Protein AF-A0A4Q4YXN3-F1 (afdb_monomer_lite)

pLDDT: mean 75.42, std 20.91, range [29.62, 98.19]

Sequence (594 aa):
MGEIRRLSSTITNDPQDLSGIVRQAYDLKKSHSIFDFEKIHPAKPSIGRKIGQAVHCLGRLHVAFLTLIRAARRVSGFENLRIGWSELPSLAKTKTRARRKSAIPAWTVAQTFKCLGLEYTDKQARRLMCREGDTVRQSFTRTELVNRFDKLKPASNEVHAEIQLILDLARRGISFSTPFPYIGCSKLSCLLCAEFLASVGSFPTRGCHGKVYDLWTIPEQKGLEQASVDSICSAIKKLETRLEEILLQNPNPKPLEKESTIGGSSVATAIPLTNNQYLSNLIVNRLQNERQHATSAAARQRPSSPNGKDTVNEELDSTTPIEAGEAQGYKSRRDYNRSLGIPYNGPKDPPTCPFDEFWRAYTTFSLPAIFDKFGHGNEIDRELPHLRTFLSCPQQERPLVWRLCHYIALGDVNAAASLPAVEAAAEAFGISPHLNTRDRLQLYEFYGELLGAADPLLLQEAWETGTLLRFSKDRLGTRIDSRVCSLLAGLDISRRRVQDQVSRRKATEAPHQAPPAAAETKKEKLEEERGQEEEKETAKGKKEDVEGKKVEDKVGAEDKKQEKVTNFPMLAAVPRLLGASWSLLLSLTGSSRG

Secondary structure (DSSP, 8-state):
-HHHHHHHHHHHH-TT-HHHHHHHHHHHHHH--HHHHHTTSTT-HHHHHHHHHHHHHHHHHHHHHHHHHHHHHHSTTGGG--------------TT-TT---SSPPPPHHHHHHHTT---SHHHHHHHHS-TT-GGGTT--HHHHHHHHHHT--S--B--HHHHHHHHHHHTT--TTS-------SSPBPHHHHHHHHHHH----S-B--PPPTTB-----SS--HHHHHHHHHHHHHHHHHHHHHHHH-SSPPPPPPP--TTHHHHTT-------HHHHHHHHHHHHHHHHHHHHHHHTTSPPP------------------SS-HHHHHHHHHHHHHTT----SPPPPPPPPHHHHHHHHHTT-HHHHHHHTT-HHHHHHHSTTHHHHHHS-TTT--HHHHHHHHHHTS-TTGGGG-HHHHHHHHHTT--TTS-HHHHHHHHHHHHHHHHHS-HHHHHHHHHTT-HHHHHHHHHGGGS-HHHHHHHHHHHHHHHHHHHHHHHHHHHHS-------------SSSSSSSS-SS--------------------------------SHHHHHHHHHHHHHHHHHHHHHTT----

Structure (mmCIF, N/CA/C/O backbone):
data_AF-A0A4Q4YXN3-F1
#
_entry.id   AF-A0A4Q4YXN3-F1
#
loop_
_atom_site.group_PDB
_atom_site.id
_atom_site.type_symbol
_atom_site.label_atom_id
_atom_site.label_alt_id
_atom_site.label_comp_id
_atom_site.label_asym_id
_atom_site.label_entity_id
_atom_site.label_seq_id
_atom_site.pdbx_PDB_ins_code
_atom_site.Cartn_x
_atom_site.Cartn_y
_atom_site.Cartn_z
_atom_site.occupancy
_atom_site.B_iso_or_equiv
_atom_site.auth_seq_id
_atom_site.auth_comp_id
_atom_site.auth_asym_id
_atom_site.auth_atom_id
_atom_site.pdbx_PDB_model_num
ATOM 1 N N . MET A 1 1 ? 6.741 24.040 19.848 1.00 81.12 1 MET A N 1
ATOM 2 C CA . MET A 1 1 ? 7.896 24.901 19.471 1.00 81.12 1 MET A CA 1
ATOM 3 C C . MET A 1 1 ? 9.235 24.450 20.059 1.00 81.12 1 MET A C 1
ATOM 5 O O . MET A 1 1 ? 10.200 24.425 19.306 1.00 81.12 1 MET A O 1
ATOM 9 N N . GLY A 1 2 ? 9.336 24.094 21.349 1.00 90.38 2 GLY A N 1
ATOM 10 C CA . GLY A 1 2 ? 10.611 23.661 21.956 1.00 90.38 2 GLY A CA 1
ATOM 11 C C . GLY A 1 2 ? 11.254 22.444 21.274 1.00 90.38 2 GLY A C 1
ATOM 12 O O . GLY A 1 2 ? 12.426 22.489 20.917 1.00 90.38 2 GLY A O 1
ATOM 13 N N . GLU A 1 3 ? 10.469 21.404 20.986 1.00 90.44 3 GLU A N 1
ATOM 14 C CA . GLU A 1 3 ? 10.942 20.187 20.302 1.00 90.44 3 GLU A CA 1
ATOM 15 C C . GLU A 1 3 ? 11.473 20.456 18.883 1.00 90.44 3 GLU A C 1
ATOM 17 O O . GLU A 1 3 ? 12.468 19.873 18.465 1.00 90.44 3 GLU A O 1
ATOM 22 N N . ILE A 1 4 ? 10.858 21.394 18.156 1.00 90.25 4 ILE A N 1
ATOM 23 C CA . ILE A 1 4 ? 11.295 21.782 16.806 1.00 90.25 4 ILE A CA 1
ATOM 24 C C . ILE A 1 4 ? 12.634 22.518 16.864 1.00 90.25 4 ILE A C 1
ATOM 26 O O . ILE A 1 4 ? 13.519 22.244 16.057 1.00 90.25 4 ILE A O 1
ATOM 30 N N . ARG A 1 5 ? 12.817 23.415 17.845 1.00 90.75 5 ARG A N 1
ATOM 31 C CA . ARG A 1 5 ? 14.117 24.069 18.069 1.00 90.75 5 ARG A CA 1
ATOM 32 C C . ARG A 1 5 ? 15.188 23.056 18.446 1.00 90.75 5 ARG A C 1
ATOM 34 O O . ARG A 1 5 ? 16.317 23.199 17.997 1.00 90.75 5 ARG A O 1
ATOM 41 N N . ARG A 1 6 ? 14.838 22.032 19.231 1.00 93.44 6 ARG A N 1
ATOM 42 C CA . ARG A 1 6 ? 15.756 20.947 19.591 1.00 93.44 6 ARG A CA 1
ATOM 43 C C . ARG A 1 6 ? 16.213 20.175 18.352 1.00 93.44 6 ARG A C 1
ATOM 45 O O . ARG A 1 6 ? 17.415 20.097 18.127 1.00 93.44 6 ARG A O 1
ATOM 52 N N . LEU A 1 7 ? 15.278 19.733 17.504 1.00 92.88 7 LEU A N 1
ATOM 53 C CA . LEU A 1 7 ? 15.610 19.049 16.249 1.00 92.88 7 LEU A CA 1
ATOM 54 C C . LEU A 1 7 ? 16.471 19.938 15.341 1.00 92.88 7 LEU A C 1
ATOM 56 O O . LEU A 1 7 ? 17.482 19.485 14.813 1.00 92.88 7 LEU A O 1
ATOM 60 N N . SER A 1 8 ? 16.101 21.213 15.194 1.00 92.06 8 SER A N 1
ATOM 61 C CA . SER A 1 8 ? 16.884 22.177 14.415 1.00 92.06 8 SER A CA 1
ATOM 62 C C . SER A 1 8 ? 18.292 22.366 14.980 1.00 92.06 8 SER A C 1
ATOM 64 O O . SER A 1 8 ? 19.240 22.438 14.211 1.00 92.06 8 SER A O 1
ATOM 66 N N . SER A 1 9 ? 18.433 22.439 16.304 1.00 93.06 9 SER A N 1
ATOM 67 C CA . SER A 1 9 ? 19.721 22.574 16.987 1.00 93.06 9 SER A CA 1
ATOM 68 C C . SER A 1 9 ? 20.605 21.353 16.741 1.00 93.06 9 SER A C 1
ATOM 70 O O . SER A 1 9 ? 21.766 21.517 16.390 1.00 93.06 9 SER A O 1
ATOM 72 N N . THR A 1 10 ? 20.057 20.136 16.829 1.00 91.88 10 THR A N 1
ATOM 73 C CA . THR A 1 10 ? 20.810 18.912 16.515 1.00 91.88 10 THR A CA 1
ATOM 74 C C . THR A 1 10 ? 21.253 18.886 15.055 1.00 91.88 10 THR A C 1
ATOM 76 O O . THR A 1 10 ? 22.425 18.660 14.802 1.00 91.88 10 THR A O 1
ATOM 79 N N . ILE A 1 11 ? 20.370 19.205 14.100 1.00 90.75 11 ILE A N 1
ATOM 80 C CA . ILE A 1 11 ? 20.736 19.245 12.672 1.00 90.75 11 ILE A CA 1
ATOM 81 C C . ILE A 1 11 ? 21.863 20.256 12.403 1.00 90.75 11 ILE A C 1
ATOM 83 O O . ILE A 1 11 ? 22.742 19.984 11.589 1.00 90.75 11 ILE A O 1
ATOM 87 N N . THR A 1 12 ? 21.834 21.418 13.059 1.00 93.25 12 THR A N 1
ATOM 88 C CA . THR A 1 12 ? 22.831 22.477 12.844 1.00 93.25 12 THR A CA 1
ATOM 89 C C . THR A 1 12 ? 24.152 22.190 13.552 1.00 93.25 12 THR A C 1
ATOM 91 O O . THR A 1 12 ? 25.211 22.398 12.966 1.00 93.25 12 THR A O 1
ATOM 94 N N . ASN A 1 13 ? 24.098 21.743 14.806 1.00 94.38 13 ASN A N 1
ATOM 95 C CA . ASN A 1 13 ? 25.282 21.614 15.655 1.00 94.38 13 ASN A CA 1
ATOM 96 C C . ASN A 1 13 ? 25.985 20.267 15.476 1.00 94.38 13 ASN A C 1
ATOM 98 O O . ASN A 1 13 ? 27.201 20.203 15.614 1.00 94.38 13 ASN A O 1
ATOM 102 N N . ASP A 1 14 ? 25.231 19.211 15.168 1.00 92.31 14 ASP A N 1
ATOM 103 C CA . ASP A 1 14 ? 25.764 17.871 14.941 1.00 92.31 14 ASP A CA 1
ATOM 104 C C . ASP A 1 14 ? 24.998 17.151 13.815 1.00 92.31 14 ASP A C 1
ATOM 106 O O . ASP A 1 14 ? 24.189 16.249 14.054 1.00 92.31 14 ASP A O 1
ATOM 110 N N . PRO A 1 15 ? 25.237 17.531 12.547 1.00 87.06 15 PRO A N 1
ATOM 111 C CA . PRO A 1 15 ? 24.592 16.888 11.405 1.00 87.06 15 PRO A CA 1
ATOM 112 C C . PRO A 1 15 ? 24.976 15.408 11.237 1.00 87.06 15 PRO A C 1
ATOM 114 O O . PRO A 1 15 ? 24.346 14.717 10.434 1.00 87.06 15 PRO A O 1
ATOM 117 N N . GLN A 1 16 ? 26.002 14.923 11.949 1.00 84.50 16 GLN A N 1
ATOM 118 C CA . GLN A 1 16 ? 26.433 13.524 11.906 1.00 84.50 16 GLN A CA 1
ATOM 119 C C . GLN A 1 16 ? 25.672 12.647 12.911 1.00 84.50 16 GLN A C 1
ATOM 121 O O . GLN A 1 16 ? 25.634 11.427 12.731 1.00 84.50 16 GLN A O 1
ATOM 126 N N . ASP A 1 17 ? 24.983 13.231 13.901 1.00 88.81 17 ASP A N 1
ATOM 127 C CA . ASP A 1 17 ? 24.076 12.512 14.807 1.00 88.81 17 ASP A CA 1
ATOM 128 C C . ASP A 1 17 ? 22.746 12.145 14.120 1.00 88.81 17 ASP A C 1
ATOM 130 O O . ASP A 1 17 ? 21.643 12.551 14.500 1.00 88.81 17 ASP A O 1
ATOM 134 N N . LEU A 1 18 ? 22.837 11.324 13.073 1.00 87.00 18 LEU A N 1
ATOM 135 C CA . LEU A 1 18 ? 21.681 10.842 12.317 1.00 87.00 18 LEU A CA 1
ATOM 136 C C . LEU A 1 18 ? 20.681 10.101 13.216 1.00 87.00 18 LEU A C 1
ATOM 138 O O . LEU A 1 18 ? 19.470 10.190 13.003 1.00 87.00 18 LEU A O 1
ATOM 142 N N . SER A 1 19 ? 21.173 9.392 14.235 1.00 84.44 19 SER A N 1
ATOM 143 C CA . SER A 1 19 ? 20.342 8.656 15.191 1.00 84.44 19 SER A CA 1
ATOM 144 C C . SER A 1 19 ? 19.496 9.605 16.042 1.00 84.44 19 SER A C 1
ATOM 146 O O . SER A 1 19 ? 18.270 9.446 16.116 1.00 84.44 19 SER A O 1
ATOM 148 N N . GLY A 1 20 ? 20.117 10.630 16.632 1.00 88.75 20 GLY A N 1
ATOM 149 C CA . GLY A 1 20 ? 19.423 11.651 17.408 1.00 88.75 20 GLY A CA 1
ATOM 150 C C . GLY A 1 20 ? 18.455 12.469 16.561 1.00 88.75 20 GLY A C 1
ATOM 151 O O . GLY A 1 20 ? 17.330 12.710 17.005 1.00 88.75 20 GLY A O 1
ATOM 152 N N . ILE A 1 21 ? 18.825 12.813 15.323 1.00 92.69 21 ILE A N 1
ATOM 153 C CA . ILE A 1 21 ? 17.945 13.502 14.363 1.00 92.69 21 ILE A CA 1
ATOM 154 C C . ILE A 1 21 ? 16.698 12.657 14.067 1.00 92.69 21 ILE A C 1
ATOM 156 O O . ILE A 1 21 ? 15.571 13.141 14.197 1.00 92.69 21 ILE A O 1
ATOM 160 N N . VAL A 1 22 ? 16.872 11.381 13.706 1.00 91.38 22 VAL A N 1
ATOM 161 C CA . VAL A 1 22 ? 15.761 10.471 13.377 1.00 91.38 22 VAL A CA 1
ATOM 162 C C . VAL A 1 22 ? 14.852 10.234 14.585 1.00 91.38 22 VAL A C 1
ATOM 164 O O . VAL A 1 22 ? 13.626 10.235 14.438 1.00 91.38 22 VAL A O 1
ATOM 167 N N . ARG A 1 23 ? 15.422 10.073 15.786 1.00 91.75 23 ARG A N 1
ATOM 168 C CA . ARG A 1 23 ? 14.653 9.885 17.025 1.00 91.75 23 ARG A CA 1
ATOM 169 C C . ARG A 1 23 ? 13.834 11.124 17.386 1.00 91.75 23 ARG A C 1
ATOM 171 O O . ARG A 1 23 ? 12.642 11.004 17.644 1.00 91.75 23 ARG A O 1
ATOM 178 N N . GLN A 1 24 ? 14.428 12.314 17.326 1.00 95.69 24 GLN A N 1
ATOM 179 C CA . GLN A 1 24 ? 13.707 13.564 17.593 1.00 95.69 24 GLN A CA 1
ATOM 180 C C . GLN A 1 24 ? 12.614 13.838 16.552 1.00 95.69 24 GLN A C 1
ATOM 182 O O . GLN A 1 24 ? 11.519 14.282 16.898 1.00 95.69 24 GLN A O 1
ATOM 187 N N . ALA A 1 25 ? 12.870 13.531 15.276 1.00 95.31 25 ALA A N 1
ATOM 188 C CA . ALA A 1 25 ? 11.855 13.622 14.231 1.00 95.31 25 ALA A CA 1
ATOM 189 C C . ALA A 1 25 ? 10.692 12.639 14.460 1.00 95.31 25 ALA A C 1
ATOM 191 O O . ALA A 1 25 ? 9.538 12.965 14.178 1.00 95.31 25 ALA A O 1
ATOM 192 N N . TYR A 1 26 ? 10.974 11.449 14.997 1.00 94.62 26 TYR A N 1
ATOM 193 C CA . TYR A 1 26 ? 9.951 10.489 15.405 1.00 94.62 26 TYR A CA 1
ATOM 194 C C . TYR A 1 26 ? 9.087 11.002 16.562 1.00 94.62 26 TYR A C 1
ATOM 196 O O . TYR A 1 26 ? 7.861 10.908 16.471 1.00 94.62 26 TYR A O 1
ATOM 204 N N . ASP A 1 27 ? 9.695 11.584 17.596 1.00 94.19 27 ASP A N 1
ATOM 205 C CA . ASP A 1 27 ? 8.960 12.156 18.731 1.00 94.19 27 ASP A CA 1
ATOM 206 C C . ASP A 1 27 ? 8.028 13.287 18.260 1.00 94.19 27 ASP A C 1
ATOM 208 O O . ASP A 1 27 ? 6.830 13.276 18.550 1.00 94.19 27 ASP A O 1
ATOM 212 N N . LEU A 1 28 ? 8.528 14.181 17.399 1.00 95.69 28 LEU A N 1
ATOM 213 C CA . LEU A 1 28 ? 7.718 15.225 16.764 1.00 95.69 28 LEU A CA 1
ATOM 214 C C . LEU A 1 28 ? 6.572 14.653 15.918 1.00 95.69 28 LEU A C 1
ATOM 216 O O . LEU A 1 28 ? 5.443 15.126 16.026 1.00 95.69 28 LEU A O 1
ATOM 220 N N . LYS A 1 29 ? 6.839 13.627 15.098 1.00 93.62 29 LYS A N 1
ATOM 221 C CA . LYS A 1 29 ? 5.819 12.936 14.288 1.00 93.62 29 LYS A CA 1
ATOM 222 C C . LYS A 1 29 ? 4.723 12.311 15.155 1.00 93.62 29 LYS A C 1
ATOM 224 O O . LYS A 1 29 ? 3.577 12.243 14.716 1.00 93.62 29 LYS A O 1
ATOM 229 N N . LYS A 1 30 ? 5.074 11.785 16.332 1.00 92.31 30 LYS A N 1
ATOM 230 C CA . LYS A 1 30 ? 4.128 11.155 17.261 1.00 92.31 30 LYS A CA 1
ATOM 231 C C . LYS A 1 30 ? 3.207 12.192 17.905 1.00 92.31 30 LYS A C 1
ATOM 233 O O . LYS A 1 30 ? 2.025 11.911 18.073 1.00 92.31 30 LYS A O 1
ATOM 238 N N . SER A 1 31 ? 3.749 13.360 18.240 1.00 94.88 31 SER A N 1
ATOM 239 C CA . SER A 1 31 ? 3.034 14.401 18.983 1.00 94.88 31 SER A CA 1
ATOM 240 C C . SER A 1 31 ? 2.312 15.425 18.097 1.00 94.88 31 SER A C 1
ATOM 242 O O . SER A 1 31 ? 1.469 16.154 18.605 1.00 94.88 31 SER A O 1
ATOM 244 N N . HIS A 1 32 ? 2.626 15.506 16.796 1.00 94.38 32 HIS A N 1
ATOM 245 C CA . HIS A 1 32 ? 2.113 16.558 15.910 1.00 94.38 32 HIS A CA 1
ATOM 246 C C . HIS A 1 32 ? 1.668 16.030 14.539 1.00 94.38 32 HIS A C 1
ATOM 248 O O . HIS A 1 32 ? 2.391 15.297 13.849 1.00 94.38 32 HIS A O 1
ATOM 254 N N . SER A 1 33 ? 0.494 16.479 14.095 1.00 92.75 33 SER A N 1
ATOM 255 C CA . SER A 1 33 ? 0.002 16.262 12.732 1.00 92.75 33 SER A CA 1
ATOM 256 C C . SER A 1 33 ? 0.708 17.189 11.735 1.00 92.75 33 SER A C 1
ATOM 258 O O . SER A 1 33 ? 1.293 18.197 12.121 1.00 92.75 33 SER A O 1
ATOM 260 N N . ILE A 1 34 ? 0.628 16.897 10.429 1.00 91.25 34 ILE A N 1
ATOM 261 C CA . ILE A 1 34 ? 1.168 17.800 9.390 1.00 91.25 34 ILE A CA 1
ATOM 262 C C . ILE A 1 34 ? 0.506 19.190 9.466 1.00 91.25 34 ILE A C 1
ATOM 264 O O . ILE A 1 34 ? 1.188 20.192 9.262 1.00 91.25 34 ILE A O 1
ATOM 268 N N . PHE A 1 35 ? -0.782 19.260 9.818 1.00 91.81 35 PHE A N 1
ATOM 269 C CA . PHE A 1 35 ? -1.518 20.520 9.972 1.00 91.81 35 PHE A CA 1
ATOM 270 C C . PHE A 1 35 ? -0.982 21.386 11.116 1.00 91.81 35 PHE A C 1
ATOM 272 O O . PHE A 1 35 ? -0.992 22.611 11.019 1.00 91.81 35 PHE A O 1
ATOM 279 N N . ASP A 1 36 ? -0.449 20.781 12.178 1.00 93.62 36 ASP A N 1
ATOM 280 C CA . ASP A 1 36 ? 0.159 21.545 13.272 1.00 93.62 36 ASP A CA 1
ATOM 281 C C . ASP A 1 36 ? 1.432 22.266 12.817 1.00 93.62 36 ASP A C 1
ATOM 283 O O . ASP A 1 36 ? 1.723 23.364 13.293 1.00 93.62 36 ASP A O 1
ATOM 287 N N . PHE A 1 37 ? 2.149 21.716 11.830 1.00 93.81 37 PHE A N 1
ATOM 288 C CA . PHE A 1 37 ? 3.303 22.394 11.244 1.00 93.81 37 PHE A CA 1
ATOM 289 C C . PHE A 1 37 ? 2.915 23.585 10.364 1.00 93.81 37 PHE A C 1
ATOM 291 O O . PHE A 1 37 ? 3.681 24.540 10.268 1.00 93.81 37 PHE A O 1
ATOM 298 N N . GLU A 1 38 ? 1.734 23.583 9.746 1.00 94.44 38 GLU A N 1
ATOM 299 C CA . GLU A 1 38 ? 1.251 24.718 8.944 1.00 94.44 38 GLU A CA 1
ATOM 300 C C . GLU A 1 38 ? 1.063 25.976 9.795 1.00 94.44 38 GLU A C 1
ATOM 302 O O . GLU A 1 38 ? 1.383 27.082 9.356 1.00 94.44 38 GLU A O 1
ATOM 307 N N . LYS A 1 39 ? 0.642 25.786 11.050 1.00 94.50 39 LYS A N 1
ATOM 308 C CA . LYS A 1 39 ? 0.454 26.856 12.037 1.00 94.50 39 LYS A CA 1
ATOM 309 C C . LYS A 1 39 ? 1.768 27.499 12.492 1.00 94.50 39 LYS A C 1
ATOM 311 O O . LYS A 1 39 ? 1.736 28.587 13.054 1.00 94.50 39 LYS A O 1
ATOM 316 N N . ILE A 1 40 ? 2.921 26.869 12.241 1.00 90.50 40 ILE A N 1
ATOM 317 C CA . ILE A 1 40 ? 4.240 27.426 12.596 1.00 90.50 40 ILE A CA 1
ATOM 318 C C . ILE A 1 40 ? 4.551 28.671 11.762 1.00 90.50 40 ILE A C 1
ATOM 320 O O . ILE A 1 40 ? 5.214 29.584 12.250 1.00 90.50 40 ILE A O 1
ATOM 324 N N . HIS A 1 41 ? 4.071 28.724 10.516 1.00 90.06 41 HIS A N 1
ATOM 325 C CA . HIS A 1 41 ? 4.271 29.869 9.632 1.00 90.06 41 HIS A CA 1
ATOM 326 C C . HIS A 1 41 ? 2.931 30.326 9.031 1.00 90.06 41 HIS A C 1
ATOM 328 O O . HIS A 1 41 ? 2.696 30.109 7.839 1.00 90.06 41 HIS A O 1
ATOM 334 N N . PRO A 1 42 ? 2.068 31.016 9.807 1.00 91.75 42 PRO A N 1
ATOM 335 C CA . PRO A 1 42 ? 0.713 31.379 9.375 1.00 91.75 42 PRO A CA 1
ATOM 336 C C . PRO A 1 42 ? 0.676 32.166 8.060 1.00 91.75 42 PRO A C 1
ATOM 338 O O . PRO A 1 42 ? -0.188 31.937 7.224 1.00 91.75 42 PRO A O 1
ATOM 341 N N . ALA A 1 43 ? 1.670 33.029 7.821 1.00 96.12 43 ALA A N 1
ATOM 342 C CA . ALA A 1 43 ? 1.770 33.807 6.584 1.00 96.12 43 ALA A CA 1
ATOM 343 C C . ALA A 1 43 ? 2.130 32.972 5.332 1.00 96.12 43 ALA A C 1
ATOM 345 O O . ALA A 1 43 ? 1.949 33.440 4.212 1.00 96.12 43 ALA A O 1
ATOM 346 N N . LYS A 1 44 ? 2.679 31.756 5.498 1.00 95.75 44 LYS A N 1
ATOM 347 C CA . LYS A 1 44 ? 3.084 30.837 4.413 1.00 95.75 44 LYS A CA 1
ATOM 348 C C . LYS A 1 44 ? 2.924 29.369 4.858 1.00 95.75 44 LYS A C 1
ATOM 350 O O . LYS A 1 44 ? 3.928 28.669 5.039 1.00 95.75 44 LYS A O 1
ATOM 355 N N . PRO A 1 45 ? 1.682 28.864 4.983 1.00 93.88 45 PRO A N 1
ATOM 356 C CA . PRO A 1 45 ? 1.398 27.513 5.484 1.00 93.88 45 PRO A CA 1
ATOM 357 C C . PRO A 1 45 ? 2.110 26.395 4.707 1.00 93.88 45 PRO A C 1
ATOM 359 O O . PRO A 1 45 ? 2.472 25.362 5.269 1.00 93.88 45 PRO A O 1
ATOM 362 N N . SER A 1 46 ? 2.384 26.615 3.416 1.00 93.19 46 SER A N 1
ATOM 363 C CA . SER A 1 46 ? 3.099 25.671 2.550 1.00 93.19 46 SER A CA 1
ATOM 364 C C . SER A 1 46 ? 4.529 25.366 3.015 1.00 93.19 46 SER A C 1
ATOM 366 O O . SER A 1 46 ? 5.005 24.249 2.810 1.00 93.19 46 SER A O 1
ATOM 368 N N . ILE A 1 47 ? 5.214 26.316 3.664 1.00 94.88 47 ILE A N 1
ATOM 369 C CA . ILE A 1 47 ? 6.547 26.096 4.248 1.00 94.88 47 ILE A CA 1
ATOM 370 C C . ILE A 1 47 ? 6.427 25.163 5.453 1.00 94.88 47 ILE A C 1
ATOM 372 O O . ILE A 1 47 ? 7.134 24.157 5.523 1.00 94.88 47 ILE A O 1
ATOM 376 N N . GLY A 1 48 ? 5.484 25.455 6.353 1.00 93.62 48 GLY A N 1
ATOM 377 C CA . GLY A 1 48 ? 5.169 24.607 7.500 1.00 93.62 48 GLY A CA 1
ATOM 378 C C . GLY A 1 48 ? 4.822 23.180 7.078 1.00 93.62 48 GLY A C 1
ATOM 379 O O . GLY A 1 48 ? 5.432 22.227 7.559 1.00 93.62 48 GLY A O 1
ATOM 380 N N . ARG A 1 49 ? 3.950 23.024 6.073 1.00 93.94 49 ARG A N 1
ATOM 381 C CA . ARG A 1 49 ? 3.606 21.720 5.486 1.00 93.94 49 ARG A CA 1
ATOM 382 C C . ARG A 1 49 ? 4.841 20.951 5.012 1.00 93.94 49 ARG A C 1
ATOM 384 O O . ARG A 1 49 ? 4.969 19.772 5.329 1.00 93.94 49 ARG A O 1
ATOM 391 N N . LYS A 1 50 ? 5.759 21.594 4.278 1.00 93.44 50 LYS A N 1
ATOM 392 C CA . LYS A 1 50 ? 7.000 20.956 3.793 1.00 93.44 50 LYS A CA 1
ATOM 393 C C . LYS A 1 50 ? 7.900 20.497 4.943 1.00 93.44 50 LYS A C 1
ATOM 395 O O . LYS A 1 50 ? 8.433 19.390 4.887 1.00 93.44 50 LYS A O 1
ATOM 400 N N . ILE A 1 51 ? 8.033 21.307 5.996 1.00 93.56 51 ILE A N 1
ATOM 401 C CA . ILE A 1 51 ? 8.773 20.930 7.211 1.00 93.56 51 ILE A CA 1
ATOM 402 C C . ILE A 1 51 ? 8.104 19.723 7.874 1.00 93.56 51 ILE A C 1
ATOM 404 O O . ILE A 1 51 ? 8.772 18.726 8.139 1.00 93.56 51 ILE A O 1
ATOM 408 N N . GLY A 1 52 ? 6.784 19.773 8.073 1.00 93.44 52 GLY A N 1
ATOM 409 C CA . GLY A 1 52 ? 6.014 18.667 8.640 1.00 93.44 52 GLY A CA 1
ATOM 410 C C . GLY A 1 52 ? 6.168 17.377 7.835 1.00 93.44 52 GLY A C 1
ATOM 411 O O . GLY A 1 52 ? 6.399 16.319 8.413 1.00 93.44 52 GLY A O 1
ATOM 412 N N . GLN A 1 53 ? 6.141 17.459 6.502 1.00 91.88 53 GLN A N 1
ATOM 413 C CA . GLN A 1 53 ? 6.394 16.325 5.609 1.00 91.88 53 GLN A CA 1
ATOM 414 C C . GLN A 1 53 ? 7.808 15.754 5.772 1.00 91.88 53 GLN A C 1
ATOM 416 O O . GLN A 1 53 ? 7.954 14.533 5.841 1.00 91.88 53 GLN A O 1
ATOM 421 N N . ALA A 1 54 ? 8.836 16.601 5.865 1.00 90.75 54 ALA A N 1
ATOM 422 C CA . ALA A 1 54 ? 10.218 16.164 6.065 1.00 90.75 54 ALA A CA 1
ATOM 423 C C . ALA A 1 54 ? 10.414 15.492 7.435 1.00 90.75 54 ALA A C 1
ATOM 425 O O . ALA A 1 54 ? 10.962 14.392 7.505 1.00 90.75 54 ALA A O 1
ATOM 426 N N . VAL A 1 55 ? 9.891 16.096 8.507 1.00 94.00 55 VAL A N 1
ATOM 427 C CA . VAL A 1 55 ? 9.918 15.530 9.867 1.00 94.00 55 VAL A CA 1
ATOM 428 C C . VAL A 1 55 ? 9.176 14.197 9.911 1.00 94.00 55 VAL A C 1
ATOM 430 O O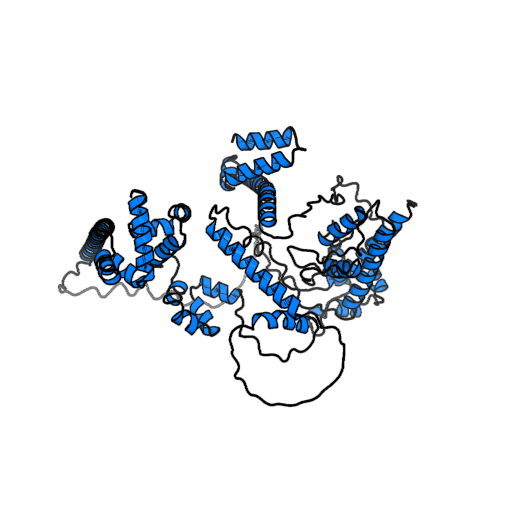 . VAL A 1 55 ? 9.708 13.207 10.410 1.00 94.00 55 VAL A O 1
ATOM 433 N N . HIS A 1 56 ? 7.976 14.125 9.328 1.00 91.69 56 HIS A N 1
ATOM 434 C CA . HIS A 1 56 ? 7.219 12.877 9.238 1.00 91.69 56 HIS A CA 1
ATOM 435 C C . HIS A 1 56 ? 7.954 11.820 8.412 1.00 91.69 56 HIS A C 1
ATOM 437 O O . HIS A 1 56 ? 7.885 10.643 8.754 1.00 91.69 56 HIS A O 1
ATOM 443 N N . CYS A 1 57 ? 8.647 12.206 7.339 1.00 89.31 57 CYS A N 1
ATOM 444 C CA . CYS A 1 57 ? 9.466 11.298 6.538 1.00 89.31 57 CYS A CA 1
ATOM 445 C C . CYS A 1 57 ? 10.622 10.714 7.365 1.00 89.31 57 CYS A C 1
ATOM 447 O O . CYS A 1 57 ? 10.747 9.495 7.453 1.00 89.31 57 CYS A O 1
ATOM 449 N N . LEU A 1 58 ? 11.394 11.559 8.056 1.00 88.50 58 LEU A N 1
ATOM 450 C CA . LEU A 1 58 ? 12.482 11.119 8.936 1.00 88.50 58 LEU A CA 1
ATOM 451 C C . LEU A 1 58 ? 11.968 10.246 10.087 1.00 88.50 58 LEU A C 1
ATOM 453 O O . LEU A 1 58 ? 12.506 9.172 10.344 1.00 88.50 58 LEU A O 1
ATOM 457 N N . GLY A 1 59 ? 10.863 10.640 10.722 1.00 88.25 59 GLY A N 1
ATOM 458 C CA . GLY A 1 59 ? 10.243 9.867 11.795 1.00 88.25 59 GLY A CA 1
ATOM 459 C C . GLY A 1 59 ? 9.755 8.480 11.353 1.00 88.25 59 GLY A C 1
ATOM 460 O O . GLY A 1 59 ? 9.714 7.559 12.170 1.00 88.25 59 GLY A O 1
ATOM 461 N N . ARG A 1 60 ? 9.421 8.276 10.065 1.00 87.00 60 ARG A N 1
ATOM 462 C CA . ARG A 1 60 ? 9.087 6.937 9.534 1.00 87.00 60 ARG A CA 1
ATOM 463 C C . ARG A 1 60 ? 10.274 5.979 9.582 1.00 87.00 60 ARG A C 1
ATOM 465 O O . ARG A 1 60 ? 10.036 4.786 9.734 1.00 87.00 60 ARG A O 1
ATOM 472 N N . LEU A 1 61 ? 11.513 6.466 9.498 1.00 84.75 61 LEU A N 1
ATOM 473 C CA . LEU A 1 61 ? 12.700 5.611 9.598 1.00 84.75 61 LEU A CA 1
ATOM 474 C C . LEU A 1 61 ? 12.775 4.948 10.978 1.00 84.75 61 LEU A C 1
ATOM 476 O O . LEU A 1 61 ? 12.976 3.739 11.071 1.00 84.75 61 LEU A O 1
ATOM 480 N N . HIS A 1 62 ? 12.504 5.705 12.047 1.00 86.06 62 HIS A N 1
ATOM 481 C CA . HIS A 1 62 ? 12.446 5.141 13.396 1.00 86.06 62 HIS A CA 1
ATOM 482 C C . HIS A 1 62 ? 11.272 4.167 13.563 1.00 86.06 62 HIS A C 1
ATOM 484 O O . HIS A 1 62 ? 11.431 3.102 14.154 1.00 86.06 62 HIS A O 1
ATOM 490 N N . VAL A 1 63 ? 10.098 4.483 12.997 1.00 82.94 63 VAL A N 1
ATOM 491 C CA . VAL A 1 63 ? 8.951 3.552 12.985 1.00 82.94 63 VAL A CA 1
ATOM 492 C C . VAL A 1 63 ? 9.323 2.242 12.292 1.00 82.94 63 VAL A C 1
ATOM 494 O O . VAL A 1 63 ? 9.021 1.171 12.819 1.00 82.94 63 VAL A O 1
ATOM 497 N N . ALA A 1 64 ? 9.980 2.312 11.134 1.00 81.69 64 ALA A N 1
ATOM 498 C CA . ALA A 1 64 ? 10.420 1.140 10.388 1.00 81.69 64 ALA A CA 1
ATOM 499 C C . ALA A 1 64 ? 11.417 0.307 11.205 1.00 81.69 64 ALA A C 1
ATOM 501 O O . ALA A 1 64 ? 11.246 -0.904 11.316 1.00 81.69 64 ALA A O 1
ATOM 502 N N . PHE A 1 65 ? 12.382 0.955 11.861 1.00 82.31 65 PHE A N 1
ATOM 503 C CA . PHE A 1 65 ? 13.328 0.298 12.764 1.00 82.31 65 PHE A CA 1
ATOM 504 C C . PHE A 1 65 ? 12.633 -0.413 13.936 1.00 82.31 65 PHE A C 1
ATOM 506 O O . PHE A 1 65 ? 12.872 -1.595 14.179 1.00 82.31 65 PHE A O 1
ATOM 513 N N . LEU A 1 66 ? 11.710 0.260 14.631 1.00 81.62 66 LEU A N 1
ATOM 514 C CA . LEU A 1 66 ? 10.940 -0.354 15.719 1.00 81.62 66 LEU A CA 1
ATOM 515 C C . LEU A 1 66 ? 10.072 -1.515 15.221 1.00 81.62 66 LEU A C 1
ATOM 517 O O . LEU A 1 66 ? 9.924 -2.524 15.912 1.00 81.62 66 LEU A O 1
ATOM 521 N N . THR A 1 67 ? 9.508 -1.387 14.021 1.00 81.88 67 THR A N 1
ATOM 522 C CA . THR A 1 67 ? 8.727 -2.450 13.375 1.00 81.88 67 THR A CA 1
ATOM 523 C C . THR A 1 67 ? 9.607 -3.657 13.071 1.00 81.88 67 THR A C 1
ATOM 525 O O . THR A 1 67 ? 9.211 -4.779 13.378 1.00 81.88 67 THR A O 1
ATOM 528 N N . LEU A 1 68 ? 10.822 -3.435 12.563 1.00 81.50 68 LEU A N 1
ATOM 529 C CA . LEU A 1 68 ? 11.808 -4.485 12.323 1.00 81.50 68 LEU A CA 1
ATOM 530 C C . LEU A 1 68 ? 12.192 -5.205 13.620 1.00 81.50 68 LEU A C 1
ATOM 532 O O . LEU A 1 68 ? 12.150 -6.429 13.651 1.00 81.50 68 LEU A O 1
ATOM 536 N N . ILE A 1 69 ? 12.483 -4.476 14.705 1.00 80.44 69 ILE A N 1
ATOM 537 C CA . ILE A 1 69 ? 12.782 -5.087 16.014 1.00 80.44 69 ILE A CA 1
ATOM 538 C C . ILE A 1 69 ? 11.620 -5.962 16.488 1.00 80.44 69 ILE A C 1
ATOM 540 O O . ILE A 1 69 ? 11.827 -7.083 16.950 1.00 80.44 69 ILE A O 1
ATOM 544 N N . ARG A 1 70 ? 10.382 -5.465 16.390 1.00 80.88 70 ARG A N 1
ATOM 545 C CA . ARG A 1 70 ? 9.199 -6.240 16.796 1.00 80.88 70 ARG A CA 1
ATOM 546 C C . ARG A 1 70 ? 9.017 -7.485 15.939 1.00 80.88 70 ARG A C 1
ATOM 548 O O . ARG A 1 70 ? 8.693 -8.533 16.486 1.00 80.88 70 ARG A O 1
ATOM 555 N N . ALA A 1 71 ? 9.212 -7.373 14.627 1.00 75.94 71 ALA A N 1
ATOM 556 C CA . ALA A 1 71 ? 9.153 -8.512 13.721 1.00 75.94 71 ALA A CA 1
ATOM 557 C C . ALA A 1 71 ? 10.232 -9.543 14.080 1.00 75.94 71 ALA A C 1
ATOM 559 O O . ALA A 1 71 ? 9.908 -10.710 14.272 1.00 75.94 71 ALA A O 1
ATOM 560 N N . ALA A 1 72 ? 11.471 -9.096 14.291 1.00 77.06 72 ALA A N 1
ATOM 561 C CA . ALA A 1 72 ? 12.589 -9.951 14.676 1.00 77.06 72 ALA A CA 1
ATOM 562 C C . ALA A 1 72 ? 12.333 -10.705 15.988 1.00 77.06 72 ALA A C 1
ATOM 564 O O . ALA A 1 72 ? 12.629 -11.887 16.088 1.00 77.06 72 ALA A O 1
ATOM 565 N N . ARG A 1 73 ? 11.700 -10.062 16.977 1.00 78.69 73 ARG A N 1
ATOM 566 C CA . ARG A 1 73 ? 11.323 -10.715 18.245 1.00 78.69 73 ARG A CA 1
ATOM 567 C C . ARG A 1 73 ? 10.205 -11.753 18.110 1.00 78.69 73 ARG A C 1
ATOM 569 O O . ARG A 1 73 ? 10.046 -12.576 19.001 1.00 78.69 73 ARG A O 1
ATOM 576 N N . ARG A 1 74 ? 9.391 -11.683 17.053 1.00 77.88 74 ARG A N 1
ATOM 577 C CA . ARG A 1 74 ? 8.211 -12.548 16.849 1.00 77.88 74 ARG A CA 1
ATOM 578 C C . ARG A 1 74 ? 8.459 -13.693 15.869 1.00 77.88 74 ARG A C 1
ATOM 580 O O . ARG A 1 74 ? 7.675 -14.638 15.821 1.00 77.88 74 ARG A O 1
ATOM 587 N N . VAL A 1 75 ? 9.482 -13.588 15.029 1.00 73.94 75 VAL A N 1
ATOM 588 C CA . VAL A 1 75 ? 9.765 -14.555 13.969 1.00 73.94 75 VAL A CA 1
ATOM 589 C C . VAL A 1 75 ? 10.963 -15.397 14.396 1.00 73.94 75 VAL A C 1
ATOM 591 O O . VAL A 1 75 ? 12.093 -14.927 14.351 1.00 73.94 75 VAL A O 1
ATOM 594 N N . SER A 1 76 ? 10.712 -16.649 14.787 1.00 75.50 76 SER A N 1
ATOM 595 C CA . SER A 1 76 ? 11.764 -17.651 15.015 1.00 75.50 76 SER A CA 1
ATOM 596 C C . SER A 1 76 ? 12.721 -17.715 13.817 1.00 75.50 76 SER A C 1
ATOM 598 O O . SER A 1 76 ? 12.255 -17.751 12.672 1.00 75.50 76 SER A O 1
ATOM 600 N N . GLY A 1 77 ? 14.031 -17.717 14.068 1.00 71.75 77 GLY A N 1
ATOM 601 C CA . GLY A 1 77 ? 15.080 -17.644 13.042 1.00 71.75 77 GLY A CA 1
ATOM 602 C C . GLY A 1 77 ? 15.657 -16.241 12.815 1.00 71.75 77 GLY A C 1
ATOM 603 O O . GLY A 1 77 ? 16.657 -16.094 12.112 1.00 71.75 77 GLY A O 1
ATOM 604 N N . PHE A 1 78 ? 15.072 -15.199 13.417 1.00 77.19 78 PHE A N 1
ATOM 605 C CA . PHE A 1 78 ? 15.653 -13.849 13.432 1.00 77.19 78 PHE A CA 1
ATOM 606 C C . PHE A 1 78 ? 16.670 -13.652 14.570 1.00 77.19 78 PHE A C 1
ATOM 608 O O . PHE A 1 78 ? 17.211 -12.553 14.700 1.00 77.19 78 PHE A O 1
ATOM 615 N N . GLU A 1 79 ? 16.988 -14.685 15.365 1.00 73.31 79 GLU A N 1
ATOM 616 C CA . GLU A 1 79 ? 18.009 -14.587 16.426 1.00 73.31 79 GLU A CA 1
ATOM 617 C C . GLU A 1 79 ? 19.393 -14.248 15.846 1.00 73.31 79 GLU A C 1
ATOM 619 O O . GLU A 1 79 ? 20.214 -13.615 16.503 1.00 73.31 79 GLU A O 1
ATOM 624 N N . ASN A 1 80 ? 19.612 -14.601 14.576 1.00 73.81 80 ASN A N 1
ATOM 625 C CA . ASN A 1 80 ? 20.829 -14.320 13.819 1.00 73.81 80 ASN A CA 1
ATOM 626 C C . ASN A 1 80 ? 20.671 -13.146 12.834 1.00 73.81 80 ASN A C 1
ATOM 628 O O . ASN A 1 80 ? 21.431 -13.051 11.866 1.00 73.81 80 ASN A O 1
ATOM 632 N N . LEU A 1 81 ? 19.686 -12.258 13.037 1.00 77.56 81 LEU A N 1
ATOM 633 C CA . LEU A 1 81 ? 19.488 -11.098 12.167 1.00 77.56 81 LEU A CA 1
ATOM 634 C C . LEU A 1 81 ? 20.733 -10.204 12.189 1.00 77.56 81 LEU A C 1
ATOM 636 O O . LEU A 1 81 ? 21.080 -9.608 13.208 1.00 77.56 81 LEU A O 1
ATOM 640 N N . ARG A 1 82 ? 21.355 -10.042 11.021 1.00 74.19 82 ARG A N 1
ATOM 641 C CA . ARG A 1 82 ? 22.430 -9.075 10.805 1.00 74.19 82 ARG A CA 1
ATOM 642 C C . ARG A 1 82 ? 21.904 -7.925 9.966 1.00 74.19 82 ARG A C 1
ATOM 644 O O . ARG A 1 82 ? 21.460 -8.125 8.839 1.00 74.19 82 ARG A O 1
ATOM 651 N N . ILE A 1 83 ? 21.969 -6.719 10.519 1.00 75.81 83 ILE A N 1
ATOM 652 C CA . ILE A 1 83 ? 21.660 -5.491 9.790 1.00 75.81 83 ILE A CA 1
ATOM 653 C C . ILE A 1 83 ? 22.991 -4.888 9.361 1.00 75.81 83 ILE A C 1
ATOM 655 O O . ILE A 1 83 ? 23.756 -4.393 10.185 1.00 75.81 83 ILE A O 1
ATOM 659 N N . GLY A 1 84 ? 23.278 -4.980 8.068 1.00 69.12 84 GLY A N 1
ATOM 660 C CA . GLY A 1 84 ? 24.410 -4.307 7.452 1.00 69.12 84 GLY A CA 1
ATOM 661 C C . GLY A 1 84 ? 23.957 -3.013 6.795 1.00 69.12 84 GLY A C 1
ATOM 662 O O . GLY A 1 84 ? 22.921 -2.978 6.134 1.00 69.12 84 GLY A O 1
ATOM 663 N N . TRP A 1 85 ? 24.756 -1.963 6.939 1.00 72.12 85 TRP A N 1
ATOM 664 C CA . TRP A 1 85 ? 24.666 -0.808 6.056 1.00 72.12 85 TRP A CA 1
ATOM 665 C C . TRP A 1 85 ? 25.482 -1.111 4.806 1.00 72.12 85 TRP A C 1
ATOM 667 O O . TRP A 1 85 ? 26.610 -1.600 4.909 1.00 72.12 85 TRP A O 1
ATOM 677 N N . SER A 1 86 ? 24.893 -0.860 3.642 1.00 67.25 86 SER A N 1
ATOM 678 C CA . SER A 1 86 ? 25.625 -0.823 2.385 1.00 67.25 86 SER A CA 1
ATOM 679 C C . SER A 1 86 ? 25.786 0.634 1.994 1.00 67.25 86 SER A C 1
ATOM 681 O O . SER A 1 86 ? 24.794 1.360 1.867 1.00 67.25 86 SER A O 1
ATOM 683 N N . GLU A 1 87 ? 27.031 1.075 1.840 1.00 68.69 87 GLU A N 1
ATOM 684 C CA . GLU A 1 87 ? 27.293 2.362 1.219 1.00 68.69 87 GLU A CA 1
ATOM 685 C C . GLU A 1 87 ? 26.885 2.270 -0.245 1.00 68.69 87 GLU A C 1
ATOM 687 O O . GLU A 1 87 ? 27.465 1.528 -1.044 1.00 68.69 87 GLU A O 1
ATOM 692 N N . LEU A 1 88 ? 25.852 3.031 -0.596 1.00 64.50 88 LEU A N 1
ATOM 693 C CA . LEU A 1 88 ? 25.475 3.186 -1.986 1.00 64.50 88 LEU A CA 1
ATOM 694 C C . LEU A 1 88 ? 26.656 3.837 -2.703 1.00 64.50 88 LEU A C 1
ATOM 696 O O . LEU A 1 88 ? 27.088 4.905 -2.251 1.00 64.50 88 LEU A O 1
ATOM 700 N N . PRO A 1 89 ? 27.165 3.251 -3.809 1.00 60.50 89 PRO A N 1
ATOM 701 C CA . PRO A 1 89 ? 28.132 3.925 -4.659 1.00 60.50 89 PRO A CA 1
ATOM 702 C C . PRO A 1 89 ? 27.529 5.280 -4.952 1.00 60.50 89 PRO A C 1
ATOM 704 O O . PRO A 1 89 ? 26.436 5.347 -5.522 1.00 60.50 89 PRO A O 1
ATOM 707 N N . SER A 1 90 ? 28.143 6.343 -4.433 1.00 50.22 90 SER A N 1
ATOM 708 C CA . SER A 1 90 ? 27.450 7.611 -4.411 1.00 50.22 90 SER A CA 1
ATOM 709 C C . SER A 1 90 ? 27.168 7.977 -5.868 1.00 50.22 90 SER A C 1
ATOM 711 O O . SER A 1 90 ? 28.069 8.382 -6.600 1.00 50.22 90 SER A O 1
ATOM 713 N N . LEU A 1 91 ? 25.897 7.944 -6.273 1.00 51.28 91 LEU A N 1
ATOM 714 C CA . LEU A 1 91 ? 25.392 8.785 -7.354 1.00 51.28 91 LEU A CA 1
ATOM 715 C C . LEU A 1 91 ? 25.407 10.246 -6.882 1.00 51.28 91 LEU A C 1
ATOM 717 O O . LEU A 1 91 ? 24.563 11.035 -7.309 1.00 51.28 91 LEU A O 1
ATOM 721 N N . ALA A 1 92 ? 26.310 10.603 -5.947 1.00 45.62 92 ALA A N 1
ATOM 722 C CA . ALA A 1 92 ? 26.490 11.937 -5.446 1.00 45.62 92 ALA A CA 1
ATOM 723 C C . ALA A 1 92 ? 26.527 12.801 -6.681 1.00 45.62 92 ALA A C 1
ATOM 725 O O . ALA A 1 92 ? 27.392 12.646 -7.549 1.00 45.62 92 ALA A O 1
ATOM 726 N N . LYS A 1 93 ? 25.518 13.667 -6.744 1.00 47.56 93 LYS A N 1
ATOM 727 C CA . LYS A 1 93 ? 25.449 14.826 -7.607 1.00 47.56 93 LYS A CA 1
ATOM 728 C C . LYS A 1 93 ? 26.681 15.653 -7.258 1.00 47.56 93 LYS A C 1
ATOM 730 O O . LYS A 1 93 ? 26.603 16.626 -6.517 1.00 47.56 93 LYS A O 1
ATOM 735 N N . THR A 1 94 ? 27.851 15.200 -7.690 1.00 44.59 94 THR A N 1
ATOM 736 C CA . THR A 1 94 ? 29.120 15.884 -7.554 1.00 44.59 94 THR A CA 1
ATOM 737 C C . THR A 1 94 ? 28.943 17.075 -8.461 1.00 44.59 94 THR A C 1
ATOM 739 O O . THR A 1 94 ? 29.049 16.941 -9.678 1.00 44.59 94 THR A O 1
ATOM 742 N N . LYS A 1 95 ? 28.484 18.173 -7.838 1.00 45.81 95 LYS A N 1
ATOM 743 C CA . LYS A 1 95 ? 28.191 19.497 -8.392 1.00 45.81 95 LYS A CA 1
ATOM 744 C C . LYS A 1 95 ? 28.533 19.562 -9.868 1.00 45.81 95 LYS A C 1
ATOM 746 O O . LYS A 1 95 ? 29.694 19.813 -10.165 1.00 45.81 95 LYS A O 1
ATOM 751 N N . THR A 1 96 ? 27.563 19.240 -10.732 1.00 44.69 96 THR A N 1
ATOM 752 C CA . THR A 1 96 ? 27.588 19.489 -12.185 1.00 44.69 96 THR A CA 1
ATOM 753 C C . THR A 1 96 ? 29.007 19.525 -12.754 1.00 44.69 96 THR A C 1
ATOM 755 O O . THR A 1 96 ? 29.421 20.512 -13.357 1.00 44.69 96 THR A O 1
ATOM 758 N N . ARG A 1 97 ? 29.814 18.485 -12.496 1.00 45.31 97 ARG A N 1
ATOM 759 C CA . ARG A 1 97 ? 31.187 18.467 -12.992 1.00 45.31 97 ARG A CA 1
ATOM 760 C C . ARG A 1 97 ? 31.028 18.375 -14.500 1.00 45.31 97 ARG A C 1
ATOM 762 O O . ARG A 1 97 ? 30.490 17.370 -14.960 1.00 45.31 97 ARG A O 1
ATOM 769 N N . ALA A 1 98 ? 31.346 19.479 -15.189 1.00 49.22 98 ALA A N 1
ATOM 770 C CA . ALA A 1 98 ? 31.002 19.781 -16.578 1.00 49.22 98 ALA A CA 1
ATOM 771 C C . ALA A 1 98 ? 30.793 18.500 -17.373 1.00 49.22 98 ALA A C 1
ATOM 773 O O . ALA A 1 98 ? 31.782 17.834 -17.664 1.00 49.22 98 ALA A O 1
ATOM 774 N N . ARG A 1 99 ? 29.509 18.142 -17.569 1.00 50.84 99 ARG A N 1
ATOM 775 C CA . ARG A 1 99 ? 28.970 16.981 -18.294 1.00 50.84 99 ARG A CA 1
ATOM 776 C C . ARG A 1 99 ? 30.109 16.118 -18.830 1.00 50.84 99 ARG A C 1
ATOM 778 O O . ARG A 1 99 ? 30.456 16.268 -20.000 1.00 50.84 99 ARG A O 1
ATOM 785 N N . ARG A 1 100 ? 30.767 15.323 -17.959 1.00 48.69 100 ARG A N 1
ATOM 786 C CA . ARG A 1 100 ? 31.865 14.450 -18.398 1.00 48.69 100 ARG A CA 1
ATOM 787 C C . ARG A 1 100 ? 31.253 13.663 -19.538 1.00 48.69 100 ARG A C 1
ATOM 789 O O . ARG A 1 100 ? 30.280 12.947 -19.301 1.00 48.69 100 ARG A O 1
ATOM 796 N N . LYS A 1 101 ? 31.712 13.920 -20.769 1.00 51.62 101 LYS A N 1
ATOM 797 C CA . LYS A 1 101 ? 31.273 13.170 -21.940 1.00 51.62 101 LYS A CA 1
ATOM 798 C C . LYS A 1 101 ? 31.464 11.726 -21.515 1.00 51.62 101 LYS A C 1
ATOM 800 O O . LYS A 1 101 ? 32.584 11.357 -21.172 1.00 51.62 101 LYS A O 1
ATOM 805 N N . SER A 1 102 ? 30.359 10.995 -21.366 1.00 53.47 102 SER A N 1
ATOM 806 C CA . SER A 1 102 ? 30.405 9.567 -21.080 1.00 53.47 102 SER A CA 1
ATOM 807 C C . SER A 1 102 ? 31.490 8.992 -21.983 1.00 53.47 102 SER A C 1
ATOM 809 O O . SER A 1 102 ? 31.445 9.247 -23.187 1.00 53.47 102 SER A O 1
ATOM 811 N N . ALA A 1 103 ? 32.492 8.319 -21.406 1.00 52.94 103 ALA A N 1
ATOM 812 C CA . ALA A 1 103 ? 33.609 7.767 -22.178 1.00 52.94 103 ALA A CA 1
ATOM 813 C C . ALA A 1 103 ? 33.100 6.850 -23.304 1.00 52.94 103 ALA A C 1
ATOM 815 O O . ALA A 1 103 ? 33.745 6.692 -24.334 1.00 52.94 103 ALA A O 1
ATOM 816 N N . ILE A 1 104 ? 31.885 6.325 -23.130 1.00 54.50 104 ILE A N 1
ATOM 817 C CA . ILE A 1 104 ? 31.136 5.586 -24.130 1.00 54.50 104 ILE A CA 1
ATOM 818 C C . ILE A 1 104 ? 30.103 6.537 -24.763 1.00 54.50 104 ILE A C 1
ATOM 820 O O . ILE A 1 104 ? 29.172 6.970 -24.067 1.00 54.50 104 ILE A O 1
ATOM 824 N N . PRO A 1 105 ? 30.232 6.904 -26.053 1.00 64.25 105 PRO A N 1
ATOM 825 C CA . PRO A 1 105 ? 29.207 7.678 -26.740 1.00 64.25 105 PRO A CA 1
ATOM 826 C C . PRO A 1 105 ? 27.873 6.923 -26.704 1.00 64.25 105 PRO A C 1
ATOM 828 O O . PRO A 1 105 ? 27.829 5.705 -26.873 1.00 64.25 105 PRO A O 1
ATOM 831 N N . ALA A 1 106 ? 26.779 7.649 -26.461 1.00 70.38 106 ALA A N 1
ATOM 832 C CA . ALA A 1 106 ? 25.447 7.057 -26.464 1.00 70.38 106 ALA A CA 1
ATOM 833 C C . ALA A 1 106 ? 25.197 6.392 -27.821 1.00 70.38 106 ALA A C 1
ATOM 835 O O . ALA A 1 106 ? 25.341 7.041 -28.860 1.00 70.38 106 ALA A O 1
ATOM 836 N N . TRP A 1 107 ? 24.830 5.114 -27.801 1.00 78.25 107 TRP A N 1
ATOM 837 C CA . TRP A 1 107 ? 24.577 4.370 -29.025 1.00 78.25 107 TRP A CA 1
ATOM 838 C C . TRP A 1 107 ? 23.462 5.027 -29.837 1.00 78.25 107 TRP A C 1
ATOM 840 O O . TRP A 1 107 ? 22.473 5.531 -29.303 1.00 78.25 107 TRP A O 1
ATOM 850 N N . THR A 1 108 ? 23.637 5.025 -31.150 1.00 87.06 108 THR A N 1
ATOM 851 C CA . THR A 1 108 ? 22.592 5.368 -32.111 1.00 87.06 108 THR A CA 1
ATOM 852 C C . THR A 1 108 ? 21.694 4.157 -32.344 1.00 87.06 108 THR A C 1
ATOM 854 O O . THR A 1 108 ? 22.135 3.016 -32.219 1.00 87.06 108 THR A O 1
ATOM 857 N N . VAL A 1 109 ? 20.449 4.387 -32.769 1.00 85.94 109 VAL A N 1
ATOM 858 C CA . VAL A 1 109 ? 19.531 3.298 -33.151 1.00 85.94 109 VAL A CA 1
ATOM 859 C C . VAL A 1 109 ? 20.160 2.371 -34.197 1.00 85.94 109 VAL A C 1
ATOM 861 O O . VAL A 1 109 ? 20.014 1.157 -34.110 1.00 85.94 109 VAL A O 1
ATOM 864 N N . ALA A 1 110 ? 20.915 2.929 -35.148 1.00 87.12 110 ALA A N 1
ATOM 865 C CA . ALA A 1 110 ? 21.614 2.156 -36.170 1.00 87.12 110 ALA A CA 1
ATOM 866 C C . ALA A 1 110 ? 22.662 1.199 -35.572 1.00 87.12 110 ALA A C 1
ATOM 868 O O . ALA A 1 110 ? 22.764 0.056 -36.009 1.00 87.12 110 ALA A O 1
ATOM 869 N N . GLN A 1 111 ? 23.416 1.644 -34.560 1.00 87.25 111 GLN A N 1
ATOM 870 C CA . GLN A 1 111 ? 24.377 0.794 -33.849 1.00 87.25 111 GLN A CA 1
ATOM 871 C C . GLN A 1 111 ? 23.669 -0.318 -33.073 1.00 87.25 111 GLN A C 1
ATOM 873 O O . GLN A 1 111 ? 24.101 -1.465 -33.146 1.00 87.25 111 GLN A O 1
ATOM 878 N N . THR A 1 112 ? 22.553 -0.004 -32.406 1.00 85.56 112 THR A N 1
ATOM 879 C CA . THR A 1 112 ? 21.732 -1.012 -31.720 1.00 85.56 112 THR A CA 1
ATOM 880 C C . THR A 1 112 ? 21.221 -2.063 -32.705 1.00 85.56 112 THR A C 1
ATOM 882 O O . THR A 1 112 ? 21.392 -3.250 -32.466 1.00 85.56 112 THR A O 1
ATOM 885 N N . PHE A 1 113 ? 20.672 -1.649 -33.850 1.00 88.56 113 PHE A N 1
ATOM 886 C CA . PHE A 1 113 ? 20.190 -2.571 -34.886 1.00 88.56 113 PHE A CA 1
ATOM 887 C C . PHE A 1 113 ? 21.312 -3.452 -35.432 1.00 88.56 113 PHE A C 1
ATOM 889 O O . PHE A 1 113 ? 21.148 -4.664 -35.512 1.00 88.56 113 PHE A O 1
ATOM 896 N N . LYS A 1 114 ? 22.476 -2.861 -35.727 1.00 88.88 114 LYS A N 1
ATOM 897 C CA . LYS A 1 114 ? 23.651 -3.606 -36.187 1.00 88.88 114 LYS A CA 1
ATOM 898 C C . LYS A 1 114 ? 24.089 -4.669 -35.175 1.00 88.88 114 LYS A C 1
ATOM 900 O O . LYS A 1 114 ? 24.419 -5.775 -35.583 1.00 88.88 114 LYS A O 1
ATOM 905 N N . CYS A 1 115 ? 24.089 -4.344 -33.883 1.00 81.88 115 CYS A N 1
ATOM 906 C CA . CYS A 1 115 ? 24.444 -5.290 -32.823 1.00 81.88 115 CYS A CA 1
ATOM 907 C C . CYS A 1 115 ? 23.438 -6.439 -32.712 1.00 81.88 115 CYS A C 1
ATOM 909 O O . CYS A 1 115 ? 23.842 -7.581 -32.559 1.00 81.88 115 CYS A O 1
ATOM 911 N N . LEU A 1 116 ? 22.148 -6.148 -32.895 1.00 84.06 116 LEU A N 1
ATOM 912 C CA . LEU A 1 116 ? 21.083 -7.154 -32.932 1.00 84.06 116 LEU A CA 1
ATOM 913 C C . LEU A 1 116 ? 21.068 -7.993 -34.226 1.00 84.06 116 LEU A C 1
ATOM 915 O O . LEU A 1 116 ? 20.159 -8.797 -34.418 1.00 84.06 116 LEU A O 1
ATOM 919 N N . GLY A 1 117 ? 22.006 -7.774 -35.157 1.00 88.88 117 GLY A N 1
ATOM 920 C CA . GLY A 1 117 ? 21.999 -8.427 -36.469 1.00 88.88 117 GLY A CA 1
ATOM 921 C C . GLY A 1 117 ? 20.811 -8.018 -37.351 1.00 88.88 117 GLY A C 1
ATOM 922 O O . GLY A 1 117 ? 20.412 -8.767 -38.240 1.00 88.88 117 GLY A O 1
ATOM 923 N N . LEU A 1 118 ? 20.221 -6.845 -37.104 1.00 88.94 118 LEU A N 1
ATOM 924 C CA . LEU A 1 118 ? 19.061 -6.329 -37.827 1.00 88.94 118 LEU A CA 1
ATOM 925 C C . LEU A 1 118 ? 19.465 -5.260 -38.842 1.00 88.94 118 LEU A C 1
ATOM 927 O O . LEU A 1 118 ? 20.257 -4.357 -38.565 1.00 88.94 118 LEU A O 1
ATOM 931 N N . GLU A 1 119 ? 18.833 -5.297 -40.013 1.00 92.62 119 GLU A N 1
ATOM 932 C CA . GLU A 1 119 ? 18.940 -4.210 -40.981 1.00 92.62 119 GLU A CA 1
ATOM 933 C C . GLU A 1 119 ? 18.199 -2.967 -40.483 1.00 92.62 119 GLU A C 1
ATOM 935 O O . GLU A 1 119 ? 17.045 -3.035 -40.054 1.00 92.62 119 GLU A O 1
ATOM 940 N N . TYR A 1 120 ? 18.831 -1.799 -40.595 1.00 92.12 120 TYR A N 1
ATOM 941 C CA . TYR A 1 120 ? 18.248 -0.534 -40.152 1.00 92.12 120 TYR A CA 1
ATOM 942 C C . TYR A 1 120 ? 17.247 0.041 -41.173 1.00 92.12 120 TYR A C 1
ATOM 944 O O . TYR A 1 120 ? 17.462 1.102 -41.764 1.00 92.12 120 TYR A O 1
ATOM 952 N N . THR A 1 121 ? 16.142 -0.678 -41.382 1.00 93.06 121 THR A N 1
ATOM 953 C CA . THR A 1 121 ? 15.066 -0.347 -42.330 1.00 93.06 121 THR A CA 1
ATOM 954 C C . THR A 1 121 ? 13.742 -0.076 -41.615 1.00 93.06 121 THR A C 1
ATOM 956 O O . THR A 1 121 ? 13.499 -0.562 -40.509 1.00 93.06 121 THR A O 1
ATOM 959 N N . ASP A 1 122 ? 12.836 0.655 -42.270 1.00 90.50 122 ASP A N 1
ATOM 960 C CA . ASP A 1 122 ? 11.474 0.883 -41.764 1.00 90.50 122 ASP A CA 1
ATOM 961 C C . ASP A 1 122 ? 10.719 -0.431 -41.505 1.00 90.50 122 ASP A C 1
ATOM 963 O O . ASP A 1 122 ? 9.944 -0.535 -40.555 1.00 90.50 122 ASP A O 1
ATOM 967 N N . LYS A 1 123 ? 10.971 -1.461 -42.323 1.00 90.06 123 LYS A N 1
ATOM 968 C CA . LYS A 1 123 ? 10.364 -2.790 -42.175 1.00 90.06 123 LYS A CA 1
ATOM 969 C C . LYS A 1 123 ? 10.770 -3.449 -40.856 1.00 90.06 123 LYS A C 1
ATOM 971 O O . LYS A 1 123 ? 9.899 -3.924 -40.131 1.00 90.06 123 LYS A O 1
ATOM 976 N N . GLN A 1 124 ? 12.063 -3.454 -40.528 1.00 88.25 124 GLN A N 1
ATOM 977 C CA . GLN A 1 124 ? 12.553 -4.029 -39.269 1.00 88.25 124 GLN A CA 1
ATOM 978 C C . GLN A 1 124 ? 12.154 -3.171 -38.063 1.00 88.25 124 GLN A C 1
ATOM 980 O O . GLN A 1 124 ? 11.743 -3.713 -37.040 1.00 88.25 124 GLN A O 1
ATOM 985 N N . ALA A 1 125 ? 12.175 -1.839 -38.194 1.00 87.44 125 ALA A N 1
ATOM 986 C CA . ALA A 1 125 ? 11.668 -0.940 -37.158 1.00 87.44 125 ALA A CA 1
ATOM 987 C C . ALA A 1 125 ? 10.189 -1.218 -36.836 1.00 87.44 125 ALA A C 1
ATOM 989 O O . ALA A 1 125 ? 9.821 -1.313 -35.667 1.00 87.44 125 ALA A O 1
ATOM 990 N N . ARG A 1 126 ? 9.342 -1.421 -37.855 1.00 87.25 126 ARG A N 1
ATOM 991 C CA . ARG A 1 126 ? 7.941 -1.822 -37.657 1.00 87.25 126 ARG A CA 1
ATOM 992 C C . ARG A 1 126 ? 7.816 -3.187 -37.003 1.00 87.25 126 ARG A C 1
ATOM 994 O O . ARG A 1 126 ? 7.089 -3.296 -36.023 1.00 87.25 126 ARG A O 1
ATOM 1001 N N . ARG A 1 127 ? 8.547 -4.190 -37.502 1.00 85.12 127 ARG A N 1
ATOM 1002 C CA . ARG A 1 127 ? 8.545 -5.554 -36.948 1.00 85.12 127 ARG A CA 1
ATOM 1003 C C . ARG A 1 127 ? 8.863 -5.565 -35.452 1.00 85.12 127 ARG A C 1
ATOM 1005 O O . ARG A 1 127 ? 8.268 -6.331 -34.706 1.00 85.12 127 ARG A O 1
ATOM 1012 N N . LEU A 1 128 ? 9.782 -4.706 -35.024 1.00 83.06 128 LEU A N 1
ATOM 1013 C CA . LEU A 1 128 ? 10.236 -4.641 -33.641 1.00 83.06 128 LEU A CA 1
ATOM 1014 C 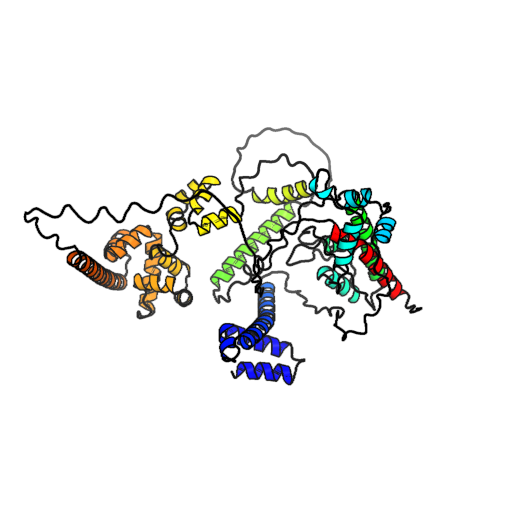C . LEU A 1 128 ? 9.300 -3.845 -32.724 1.00 83.06 128 LEU A C 1
ATOM 1016 O O . LEU A 1 128 ? 9.255 -4.104 -31.526 1.00 83.06 128 LEU A O 1
ATOM 1020 N N . MET A 1 129 ? 8.568 -2.861 -33.253 1.00 82.00 129 MET A N 1
ATOM 1021 C CA . MET A 1 129 ? 7.785 -1.915 -32.441 1.00 82.00 129 MET A CA 1
ATOM 1022 C C . MET A 1 129 ? 6.267 -2.112 -32.508 1.00 82.00 129 MET A C 1
ATOM 1024 O O . MET A 1 129 ? 5.535 -1.572 -31.667 1.00 82.00 129 MET A O 1
ATOM 1028 N N . CYS A 1 130 ? 5.786 -2.832 -33.518 1.00 81.44 130 CYS A N 1
ATOM 1029 C CA . CYS A 1 130 ? 4.368 -3.011 -33.801 1.00 81.44 130 CYS A CA 1
ATOM 1030 C C . CYS A 1 130 ? 3.996 -4.481 -33.645 1.00 81.44 130 CYS A C 1
ATOM 1032 O O . CYS A 1 130 ? 4.725 -5.371 -34.080 1.00 81.44 130 CYS A O 1
ATOM 1034 N N . ARG A 1 131 ? 2.834 -4.732 -33.042 1.00 72.88 131 ARG A N 1
ATOM 1035 C CA . ARG A 1 131 ? 2.279 -6.078 -32.977 1.00 72.88 131 ARG A CA 1
ATOM 1036 C C . ARG A 1 131 ? 1.770 -6.479 -34.356 1.00 72.88 131 ARG A C 1
ATOM 1038 O O . ARG A 1 131 ? 1.208 -5.655 -35.077 1.00 72.88 131 ARG A O 1
ATOM 1045 N N . GLU A 1 132 ? 1.951 -7.745 -34.709 1.00 70.00 132 GLU A N 1
ATOM 1046 C CA . GLU A 1 132 ? 1.356 -8.301 -35.919 1.00 70.00 132 GLU A CA 1
ATOM 1047 C C . GLU A 1 132 ? -0.173 -8.129 -35.849 1.00 70.00 132 GLU A C 1
ATOM 1049 O O . GLU A 1 132 ? -0.801 -8.516 -34.862 1.00 70.00 132 GLU A O 1
ATOM 1054 N N . GLY A 1 133 ? -0.748 -7.439 -36.839 1.00 71.81 133 GLY A N 1
ATOM 1055 C CA . GLY A 1 133 ? -2.167 -7.058 -36.864 1.00 71.81 133 GLY A CA 1
ATOM 1056 C C . GLY A 1 133 ? -2.513 -5.658 -36.327 1.00 71.81 133 GLY A C 1
ATOM 1057 O O . GLY A 1 133 ? -3.670 -5.259 -36.423 1.00 71.81 133 GLY A O 1
ATOM 1058 N N . ASP A 1 134 ? -1.557 -4.874 -35.810 1.00 76.44 134 ASP A N 1
ATOM 1059 C CA . ASP A 1 134 ? -1.807 -3.481 -35.394 1.00 76.44 134 ASP A CA 1
ATOM 1060 C C . ASP A 1 134 ? -1.813 -2.537 -36.614 1.00 76.44 134 ASP A C 1
ATOM 1062 O O . ASP A 1 134 ? -0.789 -1.962 -36.999 1.00 76.44 134 ASP A O 1
ATOM 1066 N N . THR A 1 135 ? -2.978 -2.403 -37.256 1.00 74.81 135 THR A N 1
ATOM 1067 C CA . THR A 1 135 ? -3.178 -1.570 -38.458 1.00 74.81 135 THR A CA 1
ATOM 1068 C C . THR A 1 135 ? -2.918 -0.086 -38.201 1.00 74.81 135 THR A C 1
ATOM 1070 O O . THR A 1 135 ? -2.417 0.610 -39.082 1.00 74.81 135 THR A O 1
ATOM 1073 N N . VAL A 1 136 ? -3.160 0.394 -36.976 1.00 71.06 136 VAL A N 1
ATOM 1074 C CA . VAL A 1 136 ? -2.951 1.797 -36.577 1.00 71.06 136 VAL A CA 1
ATOM 1075 C C . VAL A 1 136 ? -1.463 2.157 -36.559 1.00 71.06 136 VAL A C 1
ATOM 1077 O O . VAL A 1 136 ? -1.099 3.307 -36.802 1.00 71.06 136 VAL A O 1
ATOM 1080 N N . ARG A 1 137 ? -0.582 1.183 -36.303 1.00 67.00 137 ARG A N 1
ATOM 1081 C CA . ARG A 1 137 ? 0.873 1.393 -36.237 1.00 67.00 137 ARG A CA 1
ATOM 1082 C C . ARG A 1 137 ? 1.630 1.042 -37.518 1.00 67.00 137 ARG A C 1
ATOM 1084 O O . ARG A 1 137 ? 2.856 1.130 -37.537 1.00 67.00 137 ARG A O 1
ATOM 1091 N N . GLN A 1 138 ? 0.943 0.718 -38.613 1.00 70.25 138 GLN A N 1
ATOM 1092 C CA . GLN A 1 138 ? 1.604 0.455 -39.900 1.00 70.25 138 GLN A CA 1
ATOM 1093 C C . GLN A 1 138 ? 2.357 1.675 -40.458 1.00 70.25 138 GLN A C 1
ATOM 1095 O O . GLN A 1 138 ? 3.281 1.508 -41.253 1.00 70.25 138 GLN A O 1
ATOM 1100 N N . SER A 1 139 ? 2.029 2.886 -39.999 1.00 80.25 139 SER A N 1
ATOM 1101 C CA . SER A 1 139 ? 2.738 4.125 -40.337 1.00 80.25 139 SER A CA 1
ATOM 1102 C C . SER A 1 139 ? 4.022 4.361 -39.531 1.00 80.25 139 SER A C 1
ATOM 1104 O O . SER A 1 139 ? 4.695 5.364 -39.758 1.00 80.25 139 SER A O 1
ATOM 1106 N N . PHE A 1 140 ? 4.394 3.470 -38.603 1.00 82.88 140 PHE A N 1
ATOM 1107 C CA . PHE A 1 140 ? 5.593 3.657 -37.788 1.00 82.88 140 PHE A CA 1
ATOM 1108 C C . PHE A 1 140 ? 6.858 3.644 -38.667 1.00 82.88 140 PHE A C 1
ATOM 1110 O O . PHE A 1 140 ? 7.072 2.729 -39.472 1.00 82.88 140 PHE A O 1
ATOM 1117 N N . THR A 1 141 ? 7.694 4.676 -38.519 1.00 88.88 141 THR A N 1
ATOM 1118 C CA . THR A 1 141 ? 8.901 4.896 -39.336 1.00 88.88 141 THR A CA 1
ATOM 1119 C C . THR A 1 141 ? 10.175 4.841 -38.501 1.00 88.88 141 THR A C 1
ATOM 1121 O O . THR A 1 141 ? 10.172 5.040 -37.283 1.00 88.88 141 THR A O 1
ATOM 1124 N N . ARG A 1 142 ? 11.310 4.648 -39.173 1.00 90.69 142 ARG A N 1
ATOM 1125 C CA . ARG A 1 142 ? 12.655 4.763 -38.604 1.00 90.69 142 ARG A CA 1
ATOM 1126 C C . ARG A 1 142 ? 12.886 6.121 -37.939 1.00 90.69 142 ARG A C 1
ATOM 1128 O O . ARG A 1 142 ? 13.499 6.185 -36.880 1.00 90.69 142 ARG A O 1
ATOM 1135 N N . THR A 1 143 ? 12.370 7.201 -38.522 1.00 88.19 143 THR A N 1
ATOM 1136 C CA . THR A 1 143 ? 12.465 8.547 -37.937 1.00 88.19 143 THR A CA 1
ATOM 1137 C C . THR A 1 143 ? 11.724 8.626 -36.606 1.00 88.19 143 THR A C 1
ATOM 1139 O O . THR A 1 143 ? 12.234 9.195 -35.643 1.00 88.19 143 THR A O 1
ATOM 1142 N N . GLU A 1 144 ? 10.548 8.003 -36.504 1.00 87.56 144 GLU A N 1
ATOM 1143 C CA . GLU A 1 144 ? 9.819 7.949 -35.239 1.00 87.56 144 GLU A CA 1
ATOM 1144 C C . GLU A 1 144 ? 10.537 7.092 -34.186 1.00 87.56 144 GLU A C 1
ATOM 1146 O O . GLU A 1 144 ? 10.585 7.475 -33.014 1.00 87.56 144 GLU A O 1
ATOM 1151 N N . LEU A 1 145 ? 11.154 5.981 -34.603 1.00 87.31 145 LEU A N 1
ATOM 1152 C CA . LEU A 1 145 ? 12.013 5.163 -33.747 1.00 87.31 145 LEU A CA 1
ATOM 1153 C C . LEU A 1 145 ? 13.176 5.978 -33.174 1.00 87.31 145 LEU A C 1
ATOM 1155 O O . LEU A 1 145 ? 13.371 5.955 -31.963 1.00 87.31 145 LEU A O 1
ATOM 1159 N N . VAL A 1 146 ? 13.898 6.729 -34.011 1.00 88.19 146 VAL A N 1
ATOM 1160 C CA . VAL A 1 146 ? 14.986 7.623 -33.577 1.00 88.19 146 VAL A CA 1
ATOM 1161 C C . VAL A 1 146 ? 14.473 8.663 -32.595 1.00 88.19 146 VAL A C 1
ATOM 1163 O O . VAL A 1 146 ? 14.995 8.755 -31.490 1.00 88.19 146 VAL A O 1
ATOM 1166 N N . ASN A 1 147 ? 13.395 9.370 -32.937 1.00 84.88 147 ASN A N 1
ATOM 1167 C CA . ASN A 1 147 ? 12.828 10.408 -32.078 1.00 84.88 147 ASN A CA 1
ATOM 1168 C C . ASN A 1 147 ? 12.408 9.870 -30.707 1.00 84.88 147 ASN A C 1
ATOM 1170 O O . ASN A 1 147 ? 12.533 10.562 -29.698 1.00 84.88 147 ASN A O 1
ATOM 1174 N N . ARG A 1 148 ? 11.875 8.646 -30.649 1.00 83.75 148 ARG A N 1
ATOM 1175 C CA . ARG A 1 148 ? 11.490 8.011 -29.383 1.00 83.75 148 ARG A CA 1
ATOM 1176 C C . ARG A 1 148 ? 12.703 7.469 -28.631 1.00 83.75 148 ARG A C 1
ATOM 1178 O O . ARG A 1 148 ? 12.775 7.673 -27.428 1.00 83.75 148 ARG A O 1
ATOM 1185 N N . PHE A 1 149 ? 13.664 6.857 -29.315 1.00 83.25 149 PHE A N 1
ATOM 1186 C CA . PHE A 1 149 ? 14.906 6.380 -28.711 1.00 83.25 149 PHE A CA 1
ATOM 1187 C C . PHE A 1 149 ? 15.738 7.531 -28.129 1.00 83.25 149 PHE A C 1
ATOM 1189 O O . PHE A 1 149 ? 16.251 7.430 -27.020 1.00 83.25 149 PHE A O 1
ATOM 1196 N N . ASP A 1 150 ? 15.806 8.667 -28.820 1.00 81.38 150 ASP A N 1
ATOM 1197 C CA . ASP A 1 150 ? 16.499 9.863 -28.342 1.00 81.38 150 ASP A CA 1
ATOM 1198 C C . ASP A 1 150 ? 15.822 10.484 -27.115 1.00 81.38 150 ASP A C 1
ATOM 1200 O O . ASP A 1 150 ? 16.511 11.028 -26.254 1.00 81.38 150 ASP A O 1
ATOM 1204 N N . LYS A 1 151 ? 14.497 10.343 -26.975 1.00 80.00 151 LYS A N 1
ATOM 1205 C CA . LYS A 1 151 ? 13.775 10.727 -25.749 1.00 80.00 151 LYS A CA 1
ATOM 1206 C C . LYS A 1 151 ? 14.099 9.822 -24.558 1.00 80.00 151 LYS A C 1
ATOM 1208 O O . LYS A 1 151 ? 13.960 10.270 -23.426 1.00 80.00 151 LYS A O 1
ATOM 1213 N N . LEU A 1 152 ? 14.543 8.587 -24.805 1.00 71.75 152 LEU A N 1
ATOM 1214 C CA . LEU A 1 152 ? 14.978 7.637 -23.773 1.00 71.75 152 LEU A CA 1
ATOM 1215 C C . LEU A 1 152 ? 16.444 7.830 -23.380 1.00 71.75 152 LEU A C 1
ATOM 1217 O O . LEU A 1 152 ? 16.939 7.073 -22.554 1.00 71.75 152 LEU A O 1
ATOM 1221 N N . LYS A 1 153 ? 17.166 8.807 -23.955 1.00 68.69 153 LYS A N 1
ATOM 1222 C CA . LYS A 1 153 ? 18.491 9.220 -23.469 1.00 68.69 153 LYS A CA 1
ATOM 1223 C C . LYS A 1 153 ? 18.290 9.999 -22.167 1.00 68.69 153 LYS A C 1
ATOM 1225 O O . LYS A 1 153 ? 17.993 11.193 -22.211 1.00 68.69 153 LYS A O 1
ATOM 1230 N N . PRO A 1 154 ? 18.433 9.375 -20.996 1.00 59.84 154 PRO A N 1
ATOM 1231 C CA . PRO A 1 154 ? 18.051 9.992 -19.751 1.00 59.84 154 PRO A CA 1
ATOM 1232 C C . PRO A 1 154 ? 19.185 10.849 -19.215 1.00 59.84 154 PRO A C 1
ATOM 1234 O O . PRO A 1 154 ? 20.363 10.637 -19.511 1.00 59.84 154 PRO A O 1
ATOM 1237 N N . ALA A 1 155 ? 18.822 11.798 -18.358 1.00 60.41 155 ALA A N 1
ATOM 1238 C CA . ALA A 1 155 ? 19.788 12.613 -17.634 1.00 60.41 155 ALA A CA 1
ATOM 1239 C C . ALA A 1 155 ? 20.517 11.835 -16.518 1.00 60.41 155 ALA A C 1
ATOM 1241 O O . ALA A 1 155 ? 21.545 12.304 -16.030 1.00 60.41 155 ALA A O 1
ATOM 1242 N N . SER A 1 156 ? 20.002 10.670 -16.107 1.00 71.19 156 SER A N 1
ATOM 1243 C CA . SER A 1 156 ? 20.521 9.882 -14.985 1.00 71.19 156 SER A CA 1
ATOM 1244 C C . SER A 1 156 ? 20.342 8.380 -15.192 1.00 71.19 156 SER A C 1
ATOM 1246 O O . SER A 1 156 ? 19.396 7.943 -15.839 1.00 71.19 156 SER A O 1
ATOM 1248 N N . ASN A 1 157 ? 21.242 7.598 -14.601 1.00 80.56 157 ASN A N 1
ATOM 1249 C CA . ASN A 1 157 ? 21.083 6.154 -14.478 1.00 80.56 157 ASN A CA 1
ATOM 1250 C C . ASN A 1 157 ? 20.496 5.817 -13.102 1.00 80.56 157 ASN A C 1
ATOM 1252 O O . ASN A 1 157 ? 20.824 6.484 -12.117 1.00 80.56 157 ASN A O 1
ATOM 1256 N N . GLU A 1 158 ? 19.687 4.766 -13.029 1.00 86.31 158 GLU A N 1
ATOM 1257 C CA . GLU A 1 158 ? 19.082 4.260 -11.802 1.00 86.31 158 GLU A CA 1
ATOM 1258 C C . GLU A 1 158 ? 19.600 2.855 -11.507 1.00 86.31 158 GLU A C 1
ATOM 1260 O O . GLU A 1 158 ? 19.491 1.932 -12.313 1.00 86.31 158 GLU A O 1
ATOM 1265 N N . VAL A 1 159 ? 20.191 2.694 -10.326 1.00 89.25 159 VAL A N 1
ATOM 1266 C CA . VAL A 1 159 ? 20.643 1.391 -9.840 1.00 89.25 159 VAL A CA 1
ATOM 1267 C C . VAL A 1 159 ? 19.537 0.823 -8.972 1.00 89.25 159 VAL A C 1
ATOM 1269 O O . VAL A 1 159 ? 19.177 1.427 -7.962 1.00 89.25 159 VAL A O 1
ATOM 1272 N N . HIS A 1 160 ? 19.007 -0.332 -9.342 1.00 91.81 160 HIS A N 1
ATOM 1273 C CA . HIS A 1 160 ? 17.970 -0.999 -8.561 1.00 91.81 160 HIS A CA 1
ATOM 1274 C C . HIS A 1 160 ? 18.532 -1.617 -7.271 1.00 91.81 160 HIS A C 1
ATOM 1276 O O . HIS A 1 160 ? 19.717 -1.945 -7.196 1.00 91.81 160 HIS A O 1
ATOM 1282 N N . ALA A 1 161 ? 17.680 -1.802 -6.258 1.00 90.19 161 ALA A N 1
ATOM 1283 C CA . ALA A 1 161 ? 18.085 -2.318 -4.948 1.00 90.19 161 ALA A CA 1
ATOM 1284 C C . ALA A 1 161 ? 18.675 -3.737 -5.022 1.00 90.19 161 ALA A C 1
ATOM 1286 O O . ALA A 1 161 ? 19.636 -4.036 -4.318 1.00 90.19 161 ALA A O 1
ATOM 1287 N N . GLU A 1 162 ? 18.150 -4.593 -5.905 1.00 92.62 162 GLU A N 1
ATOM 1288 C CA . GLU A 1 162 ? 18.684 -5.941 -6.125 1.00 92.62 162 GLU A CA 1
ATOM 1289 C C . GLU A 1 162 ? 20.138 -5.901 -6.603 1.00 92.62 162 GLU A C 1
ATOM 1291 O O . GLU A 1 162 ? 20.982 -6.645 -6.113 1.00 92.62 162 GLU A O 1
ATOM 1296 N N . ILE A 1 163 ? 20.446 -4.980 -7.519 1.00 92.56 163 ILE A N 1
ATOM 1297 C CA . ILE A 1 163 ? 21.797 -4.800 -8.052 1.00 92.56 163 ILE A CA 1
ATOM 1298 C C . ILE A 1 163 ? 22.724 -4.260 -6.969 1.00 92.56 163 ILE A C 1
ATOM 1300 O O . ILE A 1 163 ? 23.825 -4.772 -6.794 1.00 92.56 163 ILE A O 1
ATOM 1304 N N . GLN A 1 164 ? 22.268 -3.272 -6.195 1.00 90.31 164 GLN A N 1
ATOM 1305 C CA . GLN A 1 164 ? 23.036 -2.732 -5.069 1.00 90.31 164 GLN A CA 1
ATOM 1306 C C . GLN A 1 164 ? 23.402 -3.828 -4.061 1.00 90.31 164 GLN A C 1
ATOM 1308 O O . GLN A 1 164 ? 24.549 -3.881 -3.623 1.00 90.31 164 GLN A O 1
ATOM 1313 N N . LEU A 1 165 ? 22.462 -4.727 -3.745 1.00 90.19 165 LEU A N 1
ATOM 1314 C CA . LEU A 1 165 ? 22.697 -5.843 -2.832 1.00 90.19 165 LEU A CA 1
ATOM 1315 C C . LEU A 1 165 ? 23.773 -6.799 -3.363 1.00 90.19 165 LEU A C 1
ATOM 1317 O O . LEU A 1 165 ? 24.698 -7.124 -2.627 1.00 90.19 165 LEU A O 1
ATOM 1321 N N . ILE A 1 166 ? 23.699 -7.212 -4.632 1.00 92.00 166 ILE A N 1
ATOM 1322 C CA . ILE A 1 166 ? 24.710 -8.109 -5.221 1.00 92.00 166 ILE A CA 1
ATOM 1323 C C . ILE A 1 166 ? 26.100 -7.473 -5.213 1.00 92.00 166 ILE A C 1
ATOM 1325 O O . ILE A 1 166 ? 27.075 -8.131 -4.854 1.00 92.00 166 ILE A O 1
ATOM 1329 N N . LEU A 1 167 ? 26.202 -6.188 -5.560 1.00 91.12 167 LEU A N 1
ATOM 1330 C CA . LEU A 1 167 ? 27.481 -5.477 -5.536 1.00 91.12 167 LEU A CA 1
ATOM 1331 C C . LEU A 1 167 ? 28.030 -5.324 -4.111 1.00 91.12 167 LEU A C 1
ATOM 1333 O O . LEU A 1 167 ? 29.243 -5.356 -3.917 1.00 91.12 167 LEU A O 1
ATOM 1337 N N . ASP A 1 168 ? 27.160 -5.179 -3.111 1.00 88.62 168 ASP A N 1
ATOM 1338 C CA . ASP A 1 168 ? 27.565 -5.153 -1.706 1.00 88.62 168 ASP A CA 1
ATOM 1339 C C . ASP A 1 168 ? 28.084 -6.511 -1.225 1.00 88.62 168 ASP A C 1
ATOM 1341 O O . ASP A 1 168 ? 29.125 -6.564 -0.573 1.00 88.62 168 ASP A O 1
ATOM 1345 N N . LEU A 1 169 ? 27.408 -7.608 -1.587 1.00 89.12 169 LEU A N 1
ATOM 1346 C CA . LEU A 1 169 ? 27.875 -8.966 -1.292 1.00 89.12 169 LEU A CA 1
ATOM 1347 C C . LEU A 1 169 ? 29.254 -9.215 -1.915 1.00 89.12 169 LEU A C 1
ATOM 1349 O O . LEU A 1 169 ? 30.168 -9.651 -1.216 1.00 89.12 169 LEU A O 1
ATOM 1353 N N . ALA A 1 170 ? 29.425 -8.836 -3.184 1.00 90.81 170 ALA A N 1
ATOM 1354 C CA . ALA A 1 170 ? 30.699 -8.924 -3.895 1.00 90.81 170 ALA A CA 1
ATOM 1355 C C . ALA A 1 170 ? 31.817 -8.157 -3.175 1.00 90.81 170 ALA A C 1
ATOM 1357 O O . ALA A 1 170 ? 32.916 -8.669 -2.984 1.00 90.81 170 ALA A O 1
ATOM 1358 N N . ARG A 1 171 ? 31.529 -6.927 -2.732 1.00 89.19 171 ARG A N 1
ATOM 1359 C CA . ARG A 1 171 ? 32.497 -6.078 -2.022 1.00 89.19 171 ARG A CA 1
ATOM 1360 C C . ARG A 1 171 ? 32.907 -6.662 -0.672 1.00 89.19 171 ARG A C 1
ATOM 1362 O O . ARG A 1 171 ? 34.023 -6.437 -0.222 1.00 89.19 171 ARG A O 1
ATOM 1369 N N . ARG A 1 172 ? 32.009 -7.402 -0.022 1.00 87.06 172 ARG A N 1
ATOM 1370 C CA . ARG A 1 172 ? 32.286 -8.102 1.239 1.00 87.06 172 ARG A CA 1
ATOM 1371 C C . ARG A 1 172 ? 33.016 -9.437 1.042 1.00 87.06 172 ARG A C 1
ATOM 1373 O O . ARG A 1 172 ? 33.191 -10.145 2.029 1.00 87.06 172 ARG A O 1
ATOM 1380 N N . GLY A 1 173 ? 33.392 -9.801 -0.189 1.00 88.81 173 GLY A N 1
ATOM 1381 C CA . GLY A 1 173 ? 34.011 -11.097 -0.496 1.00 88.81 173 GLY A CA 1
ATOM 1382 C C . GLY A 1 173 ? 33.058 -12.278 -0.288 1.00 88.81 173 GLY A C 1
ATOM 1383 O O . GLY A 1 173 ? 33.483 -13.405 -0.044 1.00 88.81 173 GLY A O 1
ATOM 1384 N N . ILE A 1 174 ? 31.744 -12.031 -0.313 1.00 87.88 174 ILE A N 1
ATOM 1385 C CA . ILE A 1 174 ? 30.747 -13.085 -0.152 1.00 87.88 174 ILE A CA 1
ATOM 1386 C C . ILE A 1 174 ? 30.529 -13.739 -1.514 1.00 87.88 174 ILE A C 1
ATOM 1388 O O . ILE A 1 174 ? 30.041 -13.100 -2.445 1.00 87.88 174 ILE A O 1
ATOM 1392 N N . SER A 1 175 ? 30.840 -15.033 -1.608 1.00 86.44 175 SER A N 1
ATOM 1393 C CA . SER A 1 175 ? 30.645 -15.798 -2.839 1.00 86.44 175 SER A CA 1
ATOM 1394 C C . SER A 1 175 ? 29.175 -15.811 -3.271 1.00 86.44 175 SER A C 1
ATOM 1396 O O . SER A 1 175 ? 28.272 -16.019 -2.456 1.00 86.44 175 SER A O 1
ATOM 1398 N N . PHE A 1 176 ? 28.911 -15.692 -4.570 1.00 86.81 176 PHE A N 1
ATOM 1399 C CA . PHE A 1 176 ? 27.561 -15.881 -5.110 1.00 86.81 176 PHE A CA 1
ATOM 1400 C C . PHE A 1 176 ? 27.098 -17.343 -5.084 1.00 86.81 176 PHE A C 1
ATOM 1402 O O . PHE A 1 176 ? 25.912 -17.602 -5.246 1.00 86.81 176 PHE A O 1
ATOM 1409 N N . SER A 1 177 ? 28.010 -18.293 -4.839 1.00 79.25 177 SER A N 1
ATOM 1410 C CA . SER A 1 177 ? 27.677 -19.703 -4.593 1.00 79.25 177 SER A CA 1
ATOM 1411 C C . SER A 1 177 ? 27.286 -19.992 -3.142 1.00 79.25 177 SER A C 1
ATOM 1413 O O . SER A 1 177 ? 26.860 -21.107 -2.834 1.00 79.25 177 SER A O 1
ATOM 1415 N N . THR A 1 178 ? 27.433 -19.014 -2.239 1.00 72.19 178 THR A N 1
ATOM 1416 C CA . THR A 1 178 ? 26.974 -19.159 -0.853 1.00 72.19 178 THR A CA 1
ATOM 1417 C C . THR A 1 178 ? 25.459 -19.367 -0.878 1.00 72.19 178 THR A C 1
ATOM 1419 O O . THR A 1 178 ? 24.778 -18.635 -1.600 1.00 72.19 178 THR A O 1
ATOM 1422 N N . PRO A 1 179 ? 24.900 -20.331 -0.123 1.00 61.44 179 PRO A N 1
ATOM 1423 C CA . PRO A 1 179 ? 23.480 -20.654 -0.178 1.00 61.44 179 PRO A CA 1
ATOM 1424 C C . PRO A 1 179 ? 22.655 -19.543 0.478 1.00 61.44 179 PRO A C 1
ATOM 1426 O O . PRO A 1 179 ? 22.207 -19.663 1.615 1.00 61.44 179 PRO A O 1
ATOM 1429 N N . PHE A 1 180 ? 22.444 -18.443 -0.238 1.00 67.62 180 PHE A N 1
ATOM 1430 C CA . PHE A 1 180 ? 21.355 -17.532 0.058 1.00 67.62 180 PHE A CA 1
ATOM 1431 C C . PHE A 1 180 ? 20.113 -18.127 -0.589 1.00 67.62 180 PHE A C 1
ATOM 1433 O 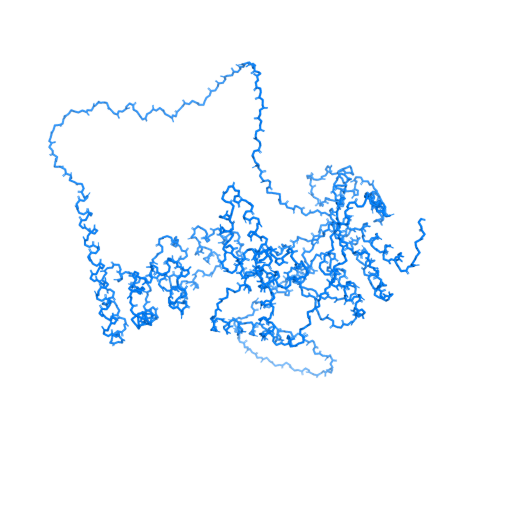O . PHE A 1 180 ? 19.996 -18.117 -1.814 1.00 67.62 180 PHE A O 1
ATOM 1440 N N . PRO A 1 181 ? 19.175 -18.666 0.203 1.00 70.12 181 PRO A N 1
ATOM 1441 C CA . PRO A 1 181 ? 18.056 -19.399 -0.364 1.00 70.12 181 PRO A CA 1
ATOM 1442 C C . PRO A 1 181 ? 17.088 -18.487 -1.119 1.00 70.12 181 PRO A C 1
ATOM 1444 O O . PRO A 1 181 ? 16.239 -19.002 -1.836 1.00 70.12 181 PRO A O 1
ATOM 1447 N N . TYR A 1 182 ? 17.154 -17.162 -0.914 1.00 86.19 182 TYR A N 1
ATOM 1448 C CA . TYR A 1 182 ? 16.152 -16.219 -1.400 1.00 86.19 182 TYR A CA 1
ATOM 1449 C C . TYR A 1 182 ? 16.553 -14.748 -1.196 1.00 86.19 182 TYR A C 1
ATOM 1451 O O . TYR A 1 182 ? 17.069 -14.389 -0.136 1.00 86.19 182 TYR A O 1
ATOM 1459 N N . ILE A 1 183 ? 16.232 -13.881 -2.163 1.00 87.88 183 ILE A N 1
ATOM 1460 C CA . ILE A 1 183 ? 16.266 -12.418 -2.006 1.00 87.88 183 ILE A CA 1
ATOM 1461 C C . ILE A 1 183 ? 14.837 -11.900 -1.803 1.00 87.88 183 ILE A C 1
ATOM 1463 O O . ILE A 1 183 ? 13.981 -11.961 -2.688 1.00 87.88 183 ILE A O 1
ATOM 1467 N N . GLY A 1 184 ? 14.584 -11.353 -0.612 1.00 85.31 184 GLY A N 1
ATOM 1468 C CA . GLY A 1 184 ? 13.303 -10.748 -0.260 1.00 85.31 184 GLY A CA 1
ATOM 1469 C C . GLY A 1 184 ? 13.169 -9.313 -0.759 1.00 85.31 184 GLY A C 1
ATOM 1470 O O . GLY A 1 184 ? 13.802 -8.407 -0.224 1.00 85.31 184 GLY A O 1
ATOM 1471 N N . CYS A 1 185 ? 12.281 -9.094 -1.729 1.00 82.31 185 CYS A N 1
ATOM 1472 C CA . CYS A 1 185 ? 11.940 -7.770 -2.252 1.00 82.31 185 CYS A CA 1
ATOM 1473 C C . CYS A 1 185 ? 10.520 -7.358 -1.823 1.00 82.31 185 CYS A C 1
ATOM 1475 O O . CYS A 1 185 ? 9.596 -8.174 -1.793 1.00 82.31 185 CYS A O 1
ATOM 1477 N N . SER A 1 186 ? 10.317 -6.073 -1.509 1.00 77.06 186 SER A N 1
ATOM 1478 C CA . SER A 1 186 ? 8.984 -5.534 -1.177 1.00 77.06 186 SER A CA 1
ATOM 1479 C C . SER A 1 186 ? 8.047 -5.473 -2.391 1.00 77.06 186 SER A C 1
ATOM 1481 O O . SER A 1 186 ? 6.824 -5.519 -2.242 1.00 77.06 186 SER A O 1
ATOM 1483 N N . LYS A 1 187 ? 8.625 -5.405 -3.594 1.00 83.25 187 LYS A N 1
ATOM 1484 C CA . LYS A 1 187 ? 7.958 -5.489 -4.896 1.00 83.25 187 LYS A CA 1
ATOM 1485 C C . LYS A 1 187 ? 8.497 -6.695 -5.668 1.00 83.25 187 LYS A C 1
ATOM 1487 O O . LYS A 1 187 ? 9.546 -7.224 -5.315 1.00 83.25 187 LYS A O 1
ATOM 1492 N N . LEU A 1 188 ? 7.781 -7.125 -6.707 1.00 88.19 188 LEU A N 1
ATOM 1493 C CA . LEU A 1 188 ? 8.358 -8.036 -7.699 1.00 88.19 188 LEU A CA 1
ATOM 1494 C C . LEU A 1 188 ? 9.582 -7.369 -8.337 1.00 88.19 188 LEU A C 1
ATOM 1496 O O . LEU A 1 188 ? 9.620 -6.141 -8.442 1.00 88.19 188 LEU A O 1
ATOM 1500 N N . SER A 1 189 ? 10.559 -8.162 -8.759 1.00 92.31 189 SER A N 1
ATOM 1501 C CA . SER A 1 189 ? 11.730 -7.633 -9.452 1.00 92.31 189 SER A CA 1
ATOM 1502 C C . SER A 1 189 ? 11.373 -7.210 -10.875 1.00 92.31 189 SER A C 1
ATOM 1504 O O . SER A 1 189 ? 10.460 -7.762 -11.499 1.00 92.31 189 SER A O 1
ATOM 1506 N N . CYS A 1 190 ? 12.110 -6.236 -11.408 1.00 93.31 190 CYS A N 1
ATOM 1507 C CA . CYS A 1 190 ? 12.032 -5.934 -12.834 1.00 93.31 190 CYS A CA 1
ATOM 1508 C C . CYS A 1 190 ? 12.662 -7.063 -13.652 1.00 93.31 190 CYS A C 1
ATOM 1510 O O . CYS A 1 190 ? 13.430 -7.862 -13.111 1.00 93.31 190 CYS A O 1
ATOM 1512 N N . LEU A 1 191 ? 12.376 -7.112 -14.957 1.00 91.44 191 LEU A N 1
ATOM 1513 C CA . LEU A 1 191 ? 12.908 -8.171 -15.820 1.00 91.44 191 LEU A CA 1
ATOM 1514 C C . LEU A 1 191 ? 14.440 -8.219 -15.778 1.00 91.44 191 LEU A C 1
ATOM 1516 O O . LEU A 1 191 ? 15.011 -9.289 -15.607 1.00 91.44 191 LEU A O 1
ATOM 1520 N N . LEU A 1 192 ? 15.093 -7.055 -15.842 1.00 93.56 192 LEU A N 1
ATOM 1521 C CA . LEU A 1 192 ? 16.554 -6.962 -15.812 1.00 93.56 192 LEU A CA 1
ATOM 1522 C C . LEU A 1 192 ? 17.143 -7.458 -14.486 1.00 93.56 192 LEU A C 1
ATOM 1524 O O . LEU A 1 192 ? 18.120 -8.197 -14.498 1.00 93.56 192 LEU A O 1
ATOM 1528 N N . CYS A 1 193 ? 16.537 -7.104 -13.347 1.00 95.19 193 CYS A N 1
ATOM 1529 C CA . CYS A 1 193 ? 16.969 -7.608 -12.043 1.00 95.19 193 CYS A CA 1
ATOM 1530 C C . CYS A 1 193 ? 16.759 -9.120 -11.933 1.00 95.19 193 CYS A C 1
ATOM 1532 O O . CYS A 1 193 ? 17.666 -9.815 -11.495 1.00 95.19 193 CYS A O 1
ATOM 1534 N N . ALA A 1 194 ? 15.592 -9.632 -12.331 1.00 93.19 194 ALA A N 1
ATOM 1535 C CA . ALA A 1 194 ? 15.278 -11.054 -12.222 1.00 93.19 194 ALA A CA 1
ATOM 1536 C C . ALA A 1 194 ? 16.246 -11.920 -13.047 1.00 93.19 194 ALA A C 1
ATOM 1538 O O . ALA A 1 194 ? 16.828 -12.866 -12.521 1.00 93.19 194 ALA A O 1
ATOM 1539 N N . GLU A 1 195 ? 16.471 -11.553 -14.309 1.00 93.31 195 GLU A N 1
ATOM 1540 C CA . GLU A 1 195 ? 17.373 -12.272 -15.218 1.00 93.31 195 GLU A CA 1
ATOM 1541 C C . GLU A 1 195 ? 18.848 -12.142 -14.788 1.00 93.31 195 GLU A C 1
ATOM 1543 O O . GLU A 1 195 ? 19.604 -13.118 -14.821 1.00 93.31 195 GLU A O 1
ATOM 1548 N N . PHE A 1 196 ? 19.263 -10.964 -14.301 1.00 95.19 196 PHE A N 1
ATOM 1549 C CA . PHE A 1 196 ? 20.603 -10.768 -13.738 1.00 95.19 196 PHE A CA 1
ATOM 1550 C C . PHE A 1 196 ? 20.842 -11.650 -12.505 1.00 95.19 196 PHE A C 1
ATOM 1552 O O . PHE A 1 196 ? 21.855 -12.344 -12.427 1.00 95.19 196 PHE A O 1
ATOM 1559 N N . LEU A 1 197 ? 19.901 -11.653 -11.554 1.00 93.75 197 LEU A N 1
ATOM 1560 C CA . LEU A 1 197 ? 19.978 -12.442 -10.322 1.00 93.75 197 LEU A CA 1
ATOM 1561 C C . LEU A 1 197 ? 20.020 -13.948 -10.598 1.00 93.75 197 LEU A C 1
ATOM 1563 O O . LEU A 1 197 ? 20.813 -14.667 -9.980 1.00 93.75 197 LEU A O 1
ATOM 1567 N N . ALA A 1 198 ? 19.214 -14.412 -11.556 1.00 91.25 198 ALA A N 1
ATOM 1568 C CA . ALA A 1 198 ? 19.243 -15.793 -12.024 1.00 91.25 198 ALA A CA 1
ATOM 1569 C C . ALA A 1 198 ? 20.622 -16.158 -12.600 1.00 91.25 198 ALA A C 1
ATOM 1571 O O . ALA A 1 198 ? 21.156 -17.232 -12.319 1.00 91.25 198 ALA A O 1
ATOM 1572 N N . SER A 1 199 ? 21.232 -15.234 -13.345 1.00 92.31 199 SER A N 1
ATOM 1573 C CA . SER A 1 199 ? 22.499 -15.461 -14.042 1.00 92.31 199 SER A CA 1
ATOM 1574 C C . SER A 1 199 ? 23.739 -15.402 -13.147 1.00 92.31 199 SER A C 1
ATOM 1576 O O . SER A 1 199 ? 24.694 -16.133 -13.413 1.00 92.31 199 SER A O 1
ATOM 1578 N N . VAL A 1 200 ? 23.750 -14.542 -12.120 1.00 92.31 200 VAL A N 1
ATOM 1579 C CA . VAL A 1 200 ? 24.938 -14.296 -11.277 1.00 92.31 200 VAL A CA 1
ATOM 1580 C C . VAL A 1 200 ? 25.114 -15.324 -10.157 1.00 92.31 200 VAL A C 1
ATOM 1582 O O . VAL A 1 200 ? 26.238 -15.716 -9.862 1.00 92.31 200 VAL A O 1
ATOM 1585 N N . GLY A 1 201 ? 24.020 -15.789 -9.552 1.00 87.19 201 GLY A N 1
ATOM 1586 C CA . GLY A 1 201 ? 24.071 -16.748 -8.440 1.00 87.19 201 GLY A CA 1
ATOM 1587 C C . GLY A 1 201 ? 22.789 -17.551 -8.249 1.00 87.19 201 GLY A C 1
ATOM 1588 O O . GLY A 1 201 ? 22.596 -18.144 -7.196 1.00 87.19 201 GLY A O 1
ATOM 1589 N N . SER A 1 202 ? 21.895 -17.562 -9.249 1.00 87.00 202 SER A N 1
ATOM 1590 C CA . SER A 1 202 ? 20.597 -18.249 -9.172 1.00 87.00 202 SER A CA 1
ATOM 1591 C C . SER A 1 202 ? 19.758 -17.829 -7.962 1.00 87.00 202 SER A C 1
ATOM 1593 O O . SER A 1 202 ? 19.054 -18.646 -7.375 1.00 87.00 202 SER A O 1
ATOM 1595 N N . PHE A 1 203 ? 19.819 -16.548 -7.588 1.00 89.88 203 PHE A N 1
ATOM 1596 C CA . PHE A 1 203 ? 19.076 -16.026 -6.445 1.00 89.88 203 PHE A CA 1
ATOM 1597 C C . PHE A 1 203 ? 17.578 -15.960 -6.770 1.00 89.88 203 PHE A C 1
ATOM 1599 O O . PHE A 1 203 ? 17.182 -15.141 -7.607 1.00 89.88 203 PHE A O 1
ATOM 1606 N N . PRO A 1 204 ? 16.714 -16.759 -6.116 1.00 87.44 204 PRO A N 1
ATOM 1607 C CA . PRO A 1 204 ? 15.288 -16.656 -6.359 1.00 87.44 204 PRO A CA 1
ATOM 1608 C C . PRO A 1 204 ? 14.737 -15.400 -5.676 1.00 87.44 204 PRO A C 1
ATOM 1610 O O . PRO A 1 204 ? 15.139 -15.038 -4.567 1.00 87.44 204 PRO A O 1
ATOM 1613 N N . THR A 1 205 ? 13.785 -14.747 -6.337 1.00 89.94 205 THR A N 1
ATOM 1614 C CA . THR A 1 205 ? 13.001 -13.638 -5.780 1.00 89.94 205 THR A CA 1
ATOM 1615 C C . THR A 1 205 ? 11.527 -14.022 -5.724 1.00 89.94 205 THR A C 1
ATOM 1617 O O . THR A 1 205 ? 11.126 -15.096 -6.174 1.00 89.94 205 THR A O 1
ATOM 1620 N N . ARG A 1 206 ? 10.685 -13.136 -5.179 1.00 87.75 206 ARG A N 1
ATOM 1621 C CA . ARG A 1 206 ? 9.225 -13.327 -5.140 1.00 87.75 206 ARG A CA 1
ATOM 1622 C C . ARG A 1 206 ? 8.612 -13.559 -6.529 1.00 87.75 206 ARG A C 1
ATOM 1624 O O . ARG A 1 206 ? 7.527 -14.123 -6.628 1.00 87.75 206 ARG A O 1
ATOM 1631 N N . GLY A 1 207 ? 9.269 -13.065 -7.574 1.00 88.31 207 GLY A N 1
ATOM 1632 C CA . GLY A 1 207 ? 8.805 -13.107 -8.952 1.00 88.31 207 GLY A CA 1
ATOM 1633 C C . GLY A 1 207 ? 9.235 -11.862 -9.722 1.00 88.31 207 GLY A C 1
ATOM 1634 O O . GLY A 1 207 ? 9.967 -11.008 -9.214 1.00 88.31 207 GLY A O 1
ATOM 1635 N N . CYS A 1 208 ? 8.746 -11.753 -10.953 1.00 88.88 208 CYS A N 1
ATOM 1636 C CA . CYS A 1 208 ? 9.114 -10.708 -11.896 1.00 88.88 208 CYS A CA 1
ATOM 1637 C C . CYS A 1 208 ? 7.857 -10.054 -12.474 1.00 88.88 208 CYS A C 1
ATOM 1639 O O . CYS A 1 208 ? 6.986 -10.757 -12.975 1.00 88.88 208 CYS A O 1
ATOM 1641 N N . HIS A 1 209 ? 7.773 -8.720 -12.458 1.00 88.19 209 HIS A N 1
ATOM 1642 C CA . HIS A 1 209 ? 6.640 -8.009 -13.075 1.00 88.19 209 HIS A CA 1
ATOM 1643 C C . HIS A 1 209 ? 6.807 -7.796 -14.593 1.00 88.19 209 HIS A C 1
ATOM 1645 O O . HIS A 1 209 ? 5.948 -7.201 -15.243 1.00 88.19 209 HIS A O 1
ATOM 1651 N N . GLY A 1 210 ? 7.935 -8.224 -15.168 1.00 87.44 210 GLY A N 1
ATOM 1652 C CA . GLY A 1 210 ? 8.197 -8.225 -16.612 1.00 87.44 210 GLY A CA 1
ATOM 1653 C C . GLY A 1 210 ? 8.544 -6.868 -17.234 1.00 87.44 210 GLY A C 1
ATOM 1654 O O . GLY A 1 210 ? 8.893 -6.812 -18.411 1.00 87.44 210 GLY A O 1
ATOM 1655 N N . LYS A 1 211 ? 8.487 -5.763 -16.476 1.00 86.75 211 LYS A N 1
ATOM 1656 C CA . LYS A 1 211 ? 8.808 -4.428 -17.011 1.00 86.75 211 LYS A CA 1
ATOM 1657 C C . LYS A 1 211 ? 10.320 -4.243 -17.063 1.00 86.75 211 LYS A C 1
ATOM 1659 O O . LYS A 1 211 ? 11.047 -4.639 -16.149 1.00 86.75 211 LYS A O 1
ATOM 1664 N N . VAL A 1 212 ? 10.765 -3.619 -18.144 1.00 87.94 212 VAL A N 1
ATOM 1665 C CA . VAL A 1 212 ? 12.146 -3.192 -18.348 1.00 87.94 212 VAL A CA 1
ATOM 1666 C C . VAL A 1 212 ? 12.213 -1.696 -18.104 1.00 87.94 212 VAL A C 1
ATOM 1668 O O . VAL A 1 212 ? 11.392 -0.950 -18.636 1.00 87.94 212 VAL A O 1
ATOM 1671 N N . TYR A 1 213 ? 13.172 -1.274 -17.288 1.00 83.81 213 TYR A N 1
ATOM 1672 C CA . TYR A 1 213 ? 13.435 0.136 -17.035 1.00 83.81 213 TYR A CA 1
ATOM 1673 C C . TYR A 1 213 ? 14.612 0.569 -17.900 1.00 83.81 213 TYR A C 1
ATOM 1675 O O . TYR A 1 213 ? 15.695 -0.007 -17.830 1.00 83.81 213 TYR A O 1
ATOM 1683 N N . ASP A 1 214 ? 14.389 1.592 -18.713 1.00 79.88 214 ASP A N 1
ATOM 1684 C CA . ASP A 1 214 ? 15.379 2.207 -19.599 1.00 79.88 214 ASP A CA 1
ATOM 1685 C C . ASP A 1 214 ? 16.512 2.909 -18.833 1.00 79.88 214 ASP A C 1
ATOM 1687 O O . ASP A 1 214 ? 17.597 3.107 -19.380 1.00 79.88 214 ASP A O 1
ATOM 1691 N N . LEU A 1 215 ? 16.279 3.261 -17.565 1.00 83.25 215 LEU A N 1
ATOM 1692 C CA . LEU A 1 215 ? 17.268 3.878 -16.673 1.00 83.25 215 LEU A CA 1
ATOM 1693 C C . LEU A 1 215 ? 18.158 2.870 -15.947 1.00 83.25 215 LEU A C 1
ATOM 1695 O O . LEU A 1 215 ? 19.147 3.278 -15.334 1.00 83.25 215 LEU A O 1
ATOM 1699 N N . TRP A 1 216 ? 17.816 1.582 -15.999 1.00 90.00 216 TRP A N 1
ATOM 1700 C CA . TRP A 1 216 ? 18.502 0.539 -15.248 1.00 90.00 216 TRP A CA 1
ATOM 1701 C C . TRP A 1 216 ? 19.993 0.493 -15.601 1.00 90.00 216 TRP A C 1
ATOM 1703 O O . TRP A 1 216 ? 20.384 0.611 -16.767 1.00 90.00 216 TRP A O 1
ATOM 1713 N N . THR A 1 217 ? 20.842 0.326 -14.588 1.00 88.31 217 THR A N 1
ATOM 1714 C CA . THR A 1 217 ? 22.286 0.189 -14.786 1.00 88.31 217 THR A CA 1
ATOM 1715 C C . THR A 1 217 ? 22.956 -0.637 -13.693 1.00 88.31 217 THR A C 1
ATOM 1717 O O . THR A 1 217 ? 22.431 -0.781 -12.586 1.00 88.31 217 THR A O 1
ATOM 1720 N N . ILE A 1 218 ? 24.183 -1.074 -13.986 1.00 89.19 218 ILE A N 1
ATOM 1721 C CA . ILE A 1 218 ? 25.149 -1.570 -13.007 1.00 89.19 218 ILE A CA 1
ATOM 1722 C C . ILE A 1 218 ? 26.261 -0.514 -12.886 1.00 89.19 218 ILE A C 1
ATOM 1724 O O . ILE A 1 218 ? 26.953 -0.244 -13.868 1.00 89.19 218 ILE A O 1
ATOM 1728 N N . PRO A 1 219 ? 26.424 0.136 -11.721 1.00 86.75 219 PRO A N 1
ATOM 1729 C CA . PRO A 1 219 ? 27.439 1.166 -11.532 1.00 86.75 219 PRO A CA 1
ATOM 1730 C C . PRO A 1 219 ? 28.848 0.567 -11.533 1.00 86.75 219 PRO A C 1
ATOM 1732 O O . PRO A 1 219 ? 29.057 -0.519 -10.993 1.00 86.75 219 PRO A O 1
ATOM 1735 N N . GLU A 1 220 ? 29.824 1.320 -12.047 1.00 83.00 220 GLU A N 1
ATOM 1736 C CA . GLU A 1 220 ? 31.246 0.969 -11.954 1.00 83.00 220 GLU A CA 1
ATOM 1737 C C . GLU A 1 220 ? 31.634 0.711 -10.491 1.00 83.00 220 GLU A C 1
ATOM 1739 O O . GLU A 1 220 ? 31.337 1.522 -9.609 1.00 83.00 220 GLU A O 1
ATOM 1744 N N . GLN A 1 221 ? 32.281 -0.425 -10.232 1.00 81.62 221 GLN A N 1
ATOM 1745 C CA . GLN A 1 221 ? 32.743 -0.803 -8.902 1.00 81.62 221 GLN A CA 1
ATOM 1746 C C . GLN A 1 221 ? 34.263 -0.887 -8.866 1.00 81.62 221 GLN A C 1
ATOM 1748 O O . GLN A 1 221 ? 34.887 -1.465 -9.750 1.00 81.62 221 GLN A O 1
ATOM 1753 N N . LYS A 1 222 ? 34.850 -0.338 -7.803 1.00 84.06 222 LYS A N 1
ATOM 1754 C CA . LYS A 1 222 ? 36.276 -0.468 -7.498 1.00 84.06 222 LYS A CA 1
ATOM 1755 C C . LYS A 1 222 ? 36.459 -1.428 -6.330 1.00 84.06 222 LYS A C 1
ATOM 1757 O O . LYS A 1 222 ? 35.615 -1.462 -5.438 1.00 84.06 222 LYS A O 1
ATOM 1762 N N . GLY A 1 223 ? 37.571 -2.160 -6.331 1.00 85.81 223 GLY A N 1
ATOM 1763 C CA . GLY A 1 223 ? 37.943 -3.043 -5.222 1.00 85.81 223 GLY A CA 1
ATOM 1764 C C . GLY A 1 223 ? 37.073 -4.294 -5.091 1.00 85.81 223 GLY A C 1
ATOM 1765 O O . GLY A 1 223 ? 36.925 -4.805 -3.988 1.00 85.81 223 GLY A O 1
ATOM 1766 N N . LEU A 1 224 ? 36.471 -4.764 -6.187 1.00 89.81 224 LEU A N 1
ATOM 1767 C CA . LEU A 1 224 ? 35.846 -6.084 -6.217 1.00 89.81 224 LEU A CA 1
ATOM 1768 C C . LEU A 1 224 ? 36.899 -7.156 -6.499 1.00 89.81 224 LEU A C 1
ATOM 1770 O O . LEU A 1 224 ? 37.831 -6.927 -7.269 1.00 89.81 224 LEU A O 1
ATOM 1774 N N . GLU A 1 225 ? 36.716 -8.337 -5.916 1.00 91.81 225 GLU A N 1
ATOM 1775 C CA . GLU A 1 225 ? 37.527 -9.508 -6.242 1.00 91.81 225 GLU A CA 1
ATOM 1776 C C . GLU A 1 225 ? 37.312 -9.942 -7.696 1.00 91.81 225 GLU A C 1
ATOM 1778 O O . GLU A 1 225 ? 36.184 -9.926 -8.198 1.00 91.81 225 GLU A O 1
ATOM 1783 N N . GLN A 1 226 ? 38.383 -10.398 -8.351 1.00 90.62 226 GLN A N 1
ATOM 1784 C CA . GLN A 1 226 ? 38.363 -10.814 -9.756 1.00 90.62 226 GLN A CA 1
ATOM 1785 C C . GLN A 1 226 ? 37.257 -11.841 -10.044 1.00 90.62 226 GLN A C 1
ATOM 1787 O O . GLN A 1 226 ? 36.477 -11.654 -10.971 1.00 90.62 226 GLN A O 1
ATOM 1792 N N . ALA A 1 227 ? 37.108 -12.859 -9.189 1.00 91.25 227 ALA A N 1
ATOM 1793 C CA . ALA A 1 227 ? 36.077 -13.887 -9.340 1.00 91.25 227 ALA A CA 1
ATOM 1794 C C . ALA A 1 227 ? 34.643 -13.318 -9.298 1.00 91.25 227 ALA A C 1
ATOM 1796 O O . ALA A 1 227 ? 33.763 -13.762 -10.045 1.00 91.25 227 ALA A O 1
ATOM 1797 N N . SER A 1 228 ? 34.405 -12.307 -8.456 1.00 91.69 228 SER A N 1
ATOM 1798 C CA . SER A 1 228 ? 33.116 -11.610 -8.398 1.00 91.69 228 SER A CA 1
ATOM 1799 C C . SER A 1 228 ? 32.875 -10.791 -9.664 1.00 91.69 228 SER A C 1
ATOM 1801 O O . SER A 1 228 ? 31.768 -10.810 -10.204 1.00 91.69 228 SER A O 1
ATOM 1803 N N . VAL A 1 229 ? 33.904 -10.100 -10.168 1.00 91.25 229 VAL A N 1
ATOM 1804 C CA . VAL A 1 229 ? 33.797 -9.330 -11.415 1.00 91.25 229 VAL A CA 1
ATOM 1805 C C . VAL A 1 229 ? 33.547 -10.247 -12.607 1.00 91.25 229 VAL A C 1
ATOM 1807 O O . VAL A 1 229 ? 32.656 -9.958 -13.399 1.00 91.25 229 VAL A O 1
ATOM 1810 N N . ASP A 1 230 ? 34.242 -11.378 -12.702 1.00 90.75 230 ASP A N 1
ATOM 1811 C CA . ASP A 1 230 ? 34.035 -12.362 -13.769 1.00 90.75 230 ASP A CA 1
ATOM 1812 C C . ASP A 1 230 ? 32.609 -12.918 -13.752 1.00 90.75 230 ASP A C 1
ATOM 1814 O O . ASP A 1 230 ? 31.959 -13.010 -14.797 1.00 90.75 230 ASP A O 1
ATOM 1818 N N . SER A 1 231 ? 32.082 -13.208 -12.559 1.00 92.69 231 SER A N 1
ATOM 1819 C CA . SER A 1 231 ? 30.706 -13.681 -12.382 1.00 92.69 231 SER A CA 1
ATOM 1820 C C . SER A 1 231 ? 29.678 -12.625 -12.796 1.00 92.69 231 SER A C 1
ATOM 1822 O O . SER A 1 231 ? 28.736 -12.932 -13.529 1.00 92.69 231 SER A O 1
ATOM 1824 N N . ILE A 1 232 ? 29.873 -11.364 -12.393 1.00 93.25 232 ILE A N 1
ATOM 1825 C CA . ILE A 1 232 ? 29.001 -10.246 -12.787 1.00 93.25 232 ILE A CA 1
ATOM 1826 C C . ILE A 1 232 ? 29.077 -10.015 -14.301 1.00 93.25 232 ILE A C 1
ATOM 1828 O O . ILE A 1 232 ? 28.041 -9.906 -14.953 1.00 93.25 232 ILE A O 1
ATOM 1832 N N . CYS A 1 233 ? 30.274 -9.986 -14.887 1.00 91.50 233 CYS A N 1
ATOM 1833 C CA . CYS A 1 233 ? 30.472 -9.833 -16.328 1.00 91.50 233 CYS A CA 1
ATOM 1834 C C . CYS A 1 233 ? 29.829 -10.983 -17.114 1.00 91.50 233 CYS A C 1
ATOM 1836 O O . CYS A 1 233 ? 29.180 -10.747 -18.132 1.00 91.50 233 CYS A O 1
ATOM 1838 N N . SER A 1 234 ? 29.960 -12.225 -16.637 1.00 92.75 234 SER A N 1
ATOM 1839 C CA . SER A 1 234 ? 29.274 -13.373 -17.233 1.00 92.75 234 SER A CA 1
ATOM 1840 C C . SER A 1 234 ? 27.753 -13.227 -17.148 1.00 92.75 234 SER A C 1
ATOM 1842 O O . SER A 1 234 ? 27.067 -13.493 -18.134 1.00 92.75 234 SER A O 1
ATOM 1844 N N . ALA A 1 235 ? 27.225 -12.758 -16.014 1.00 93.69 235 ALA A N 1
ATOM 1845 C CA . ALA A 1 235 ? 25.796 -12.525 -15.840 1.00 93.69 235 ALA A CA 1
ATOM 1846 C C . ALA A 1 235 ? 25.262 -11.416 -16.757 1.00 93.69 235 ALA A C 1
ATOM 1848 O O . ALA A 1 235 ? 24.182 -11.568 -17.321 1.00 93.69 235 ALA A O 1
ATOM 1849 N N . ILE A 1 236 ? 26.027 -10.339 -16.961 1.00 92.62 236 ILE A N 1
ATOM 1850 C CA . ILE A 1 236 ? 25.677 -9.265 -17.903 1.00 92.62 236 ILE A CA 1
ATOM 1851 C C . ILE A 1 236 ? 25.608 -9.804 -19.331 1.00 92.62 236 ILE A C 1
ATOM 1853 O O . ILE A 1 236 ? 24.611 -9.577 -20.004 1.00 92.62 236 ILE A O 1
ATOM 1857 N N . LYS A 1 237 ? 26.605 -10.582 -19.769 1.00 89.88 237 LYS A N 1
ATOM 1858 C CA . LYS A 1 237 ? 26.597 -11.198 -21.107 1.00 89.88 237 LYS A CA 1
ATOM 1859 C C . LYS A 1 237 ? 25.401 -12.130 -21.309 1.00 89.88 237 LYS A C 1
ATOM 1861 O O . LYS A 1 237 ? 24.750 -12.082 -22.344 1.00 89.88 237 LYS A O 1
ATOM 1866 N N . LYS A 1 238 ? 25.073 -12.953 -20.306 1.00 92.12 238 LYS A N 1
ATOM 1867 C CA . LYS A 1 238 ? 23.875 -13.810 -20.346 1.00 92.12 238 LYS A CA 1
ATOM 1868 C C . LYS A 1 238 ? 22.594 -12.982 -20.439 1.00 92.12 238 LYS A C 1
ATOM 1870 O O . LYS A 1 238 ? 21.710 -13.320 -21.219 1.00 92.12 238 LYS A O 1
ATOM 1875 N N . LEU A 1 239 ? 22.510 -11.894 -19.673 1.00 91.56 239 LEU A N 1
ATOM 1876 C CA . LEU A 1 239 ? 21.384 -10.966 -19.715 1.00 91.56 239 LEU A CA 1
ATOM 1877 C C . LEU A 1 239 ? 21.250 -10.294 -21.089 1.00 91.56 239 LEU A C 1
ATOM 1879 O O . LEU A 1 239 ? 20.135 -10.175 -21.588 1.00 91.56 239 LEU A O 1
ATOM 1883 N N . GLU A 1 240 ? 22.357 -9.891 -21.715 1.00 87.81 240 GLU A N 1
ATOM 1884 C CA . GLU A 1 240 ? 22.373 -9.358 -23.083 1.00 87.81 240 GLU A CA 1
ATOM 1885 C C . GLU A 1 240 ? 21.792 -10.370 -24.066 1.00 87.81 240 GLU A C 1
ATOM 1887 O O . GLU A 1 240 ? 20.767 -10.080 -24.680 1.00 87.81 240 GLU A O 1
ATOM 1892 N N . THR A 1 241 ? 22.360 -11.580 -24.132 1.00 89.62 241 THR A N 1
ATOM 1893 C CA . THR A 1 241 ? 21.857 -12.655 -25.003 1.00 89.62 241 THR A CA 1
ATOM 1894 C C . THR A 1 241 ? 20.377 -12.929 -24.751 1.00 89.62 241 THR A C 1
ATOM 1896 O O . THR A 1 241 ? 19.593 -13.063 -25.688 1.00 89.62 241 THR A O 1
ATOM 1899 N N . ARG A 1 242 ? 19.951 -12.934 -23.483 1.00 88.25 242 ARG A N 1
ATOM 1900 C CA . ARG A 1 242 ? 18.552 -13.166 -23.127 1.00 88.25 242 ARG A CA 1
ATOM 1901 C C . ARG A 1 242 ? 17.626 -12.050 -23.606 1.00 88.25 242 ARG A C 1
ATOM 1903 O O . ARG A 1 242 ? 16.520 -12.326 -24.064 1.00 88.25 242 ARG A O 1
ATOM 1910 N N . LEU A 1 243 ? 18.045 -10.791 -23.513 1.00 86.88 243 LEU A N 1
ATOM 1911 C CA . LEU A 1 243 ? 17.263 -9.671 -24.037 1.00 86.88 243 LEU A CA 1
ATOM 1912 C C . LEU A 1 243 ? 17.207 -9.677 -25.559 1.00 86.88 243 LEU A C 1
ATOM 1914 O O . LEU A 1 243 ? 16.159 -9.350 -26.111 1.00 86.88 243 LEU A O 1
ATOM 1918 N N . GLU A 1 244 ? 18.293 -10.059 -26.227 1.00 86.62 244 GLU A N 1
ATOM 1919 C CA . GLU A 1 244 ? 18.312 -10.253 -27.676 1.00 86.62 244 GLU A CA 1
ATOM 1920 C C . GLU A 1 244 ? 17.303 -11.329 -28.086 1.00 86.62 244 GLU A C 1
ATOM 1922 O O . GLU A 1 244 ? 16.450 -11.075 -28.936 1.00 86.62 244 GLU A O 1
ATOM 1927 N N . GLU A 1 245 ? 17.310 -12.487 -27.420 1.00 88.25 245 GLU A N 1
ATOM 1928 C CA . GLU A 1 245 ? 16.316 -13.544 -27.630 1.00 88.25 245 GLU A CA 1
ATOM 1929 C C . GLU A 1 245 ? 14.887 -13.035 -27.422 1.00 88.25 245 GLU A C 1
ATOM 1931 O O . GLU A 1 245 ? 14.029 -13.257 -28.275 1.00 88.25 245 GLU A O 1
ATOM 1936 N N . ILE A 1 246 ? 14.619 -12.325 -26.320 1.00 84.69 246 ILE A N 1
ATOM 1937 C CA . ILE A 1 246 ? 13.283 -11.790 -26.021 1.00 84.69 246 ILE A CA 1
ATOM 1938 C C . ILE A 1 246 ? 12.847 -10.800 -27.106 1.00 84.69 246 ILE A C 1
ATOM 1940 O O . ILE A 1 246 ? 11.728 -10.901 -27.605 1.00 84.69 246 ILE A O 1
ATOM 1944 N N . LEU A 1 247 ? 13.726 -9.882 -27.512 1.00 83.50 247 LEU A N 1
ATOM 1945 C CA . LEU A 1 247 ? 13.444 -8.887 -28.547 1.00 83.50 247 LEU A CA 1
ATOM 1946 C C . LEU A 1 247 ? 13.179 -9.524 -29.918 1.00 83.50 247 LEU A C 1
ATOM 1948 O O . LEU A 1 247 ? 12.296 -9.062 -30.643 1.00 83.50 247 LEU A O 1
ATOM 1952 N N . LEU A 1 248 ? 13.934 -10.564 -30.276 1.00 83.38 248 LEU A N 1
ATOM 1953 C CA . LEU A 1 248 ? 13.862 -11.205 -31.591 1.00 83.38 248 LEU A CA 1
ATOM 1954 C C . LEU A 1 248 ? 12.737 -12.243 -31.689 1.00 83.38 248 LEU A C 1
ATOM 1956 O O . LEU A 1 248 ? 12.084 -12.337 -32.729 1.00 83.38 248 LEU A O 1
ATOM 1960 N N . GLN A 1 249 ? 12.510 -13.021 -30.628 1.00 82.00 249 GLN A N 1
ATOM 1961 C CA . GLN A 1 249 ? 11.550 -14.131 -30.617 1.00 82.00 249 GLN A CA 1
ATOM 1962 C C . GLN A 1 249 ? 10.168 -13.713 -30.109 1.00 82.00 249 GLN A C 1
ATOM 1964 O O . GLN A 1 249 ? 9.164 -14.288 -30.520 1.00 82.00 249 GLN A O 1
ATOM 1969 N N . ASN A 1 250 ? 10.095 -12.720 -29.221 1.00 68.00 250 ASN A N 1
ATOM 1970 C CA . ASN A 1 250 ? 8.851 -12.270 -28.605 1.00 68.00 250 ASN A CA 1
ATOM 1971 C C . ASN A 1 250 ? 8.791 -10.735 -28.546 1.00 68.00 250 ASN A C 1
ATOM 1973 O O . ASN A 1 250 ? 8.816 -10.151 -27.460 1.00 68.00 250 ASN A O 1
ATOM 1977 N N . PRO A 1 251 ? 8.584 -10.050 -29.690 1.00 59.47 251 PRO A N 1
ATOM 1978 C CA . PRO A 1 251 ? 8.401 -8.597 -29.721 1.00 59.47 251 PRO A CA 1
ATOM 1979 C C . PRO A 1 251 ? 7.110 -8.142 -29.011 1.00 59.47 251 PRO A C 1
ATOM 1981 O O . PRO A 1 251 ? 6.719 -6.989 -29.117 1.00 59.47 251 PRO A O 1
ATOM 1984 N N . ASN A 1 252 ? 6.394 -9.020 -28.308 1.00 59.41 252 ASN A N 1
ATOM 1985 C CA . ASN A 1 252 ? 5.246 -8.672 -27.481 1.00 59.41 252 ASN A CA 1
ATOM 1986 C C . ASN A 1 252 ? 5.336 -9.445 -26.158 1.00 59.41 252 ASN A C 1
ATOM 1988 O O . ASN A 1 252 ? 4.686 -10.486 -26.025 1.00 59.41 252 ASN A O 1
ATOM 1992 N N . PRO A 1 253 ? 6.148 -8.985 -25.186 1.00 57.03 253 PRO A N 1
ATOM 1993 C CA . PRO A 1 253 ? 6.220 -9.641 -23.888 1.00 57.03 253 PRO A CA 1
ATOM 1994 C C . PRO A 1 253 ? 4.827 -9.710 -23.249 1.00 57.03 253 PRO A C 1
ATOM 1996 O O . PRO A 1 253 ? 3.979 -8.837 -23.468 1.00 57.03 253 PRO A O 1
ATOM 1999 N N . LYS A 1 254 ? 4.585 -10.784 -22.481 1.00 57.75 254 LYS A N 1
ATOM 2000 C CA . LYS A 1 254 ? 3.322 -11.021 -21.765 1.00 57.75 254 LYS A CA 1
ATOM 2001 C C . LYS A 1 254 ? 2.882 -9.758 -21.005 1.00 57.75 254 LYS A C 1
ATOM 2003 O O . LYS A 1 254 ? 3.740 -8.987 -20.571 1.00 57.75 254 LYS A O 1
ATOM 2008 N N . PRO A 1 255 ? 1.562 -9.538 -20.841 1.00 56.00 255 PRO A N 1
ATOM 2009 C CA . PRO A 1 255 ? 1.047 -8.371 -20.137 1.00 56.00 255 PRO A CA 1
ATOM 2010 C C . PRO A 1 255 ? 1.749 -8.201 -18.791 1.00 56.00 255 PRO A C 1
ATOM 2012 O O . PRO A 1 255 ? 1.835 -9.144 -18.008 1.00 56.00 255 PRO A O 1
ATOM 2015 N N . LEU A 1 256 ? 2.271 -6.993 -18.576 1.00 67.75 256 LEU A N 1
ATOM 2016 C CA . LEU A 1 256 ? 3.005 -6.624 -17.374 1.00 67.75 256 LEU A CA 1
ATOM 2017 C C . LEU A 1 256 ? 2.119 -6.870 -16.154 1.00 67.75 256 LEU A C 1
ATOM 2019 O O . LEU A 1 256 ? 0.993 -6.362 -16.091 1.00 67.75 256 LEU A O 1
ATOM 2023 N N . GLU A 1 257 ? 2.619 -7.631 -15.182 1.00 69.12 257 GLU A N 1
ATOM 2024 C CA . GLU A 1 257 ? 1.950 -7.686 -13.888 1.00 69.12 257 GLU A CA 1
ATOM 2025 C C . GLU A 1 257 ? 1.987 -6.285 -13.276 1.00 69.12 257 GLU A C 1
ATOM 2027 O O . GLU A 1 257 ? 2.981 -5.561 -13.392 1.00 69.12 257 GLU A O 1
ATOM 2032 N N . LYS A 1 258 ? 0.880 -5.869 -12.652 1.00 66.94 258 LYS A N 1
ATOM 2033 C CA . LYS A 1 258 ? 0.814 -4.552 -12.017 1.00 66.94 258 LYS A CA 1
ATOM 2034 C C . LYS A 1 258 ? 1.931 -4.461 -10.981 1.00 66.94 258 LYS A C 1
ATOM 2036 O O . LYS A 1 258 ? 2.001 -5.284 -10.069 1.00 66.94 258 LYS A O 1
ATOM 2041 N N . GLU A 1 259 ? 2.773 -3.436 -11.098 1.00 62.19 259 GLU A N 1
ATOM 2042 C CA . GLU A 1 259 ? 3.710 -3.093 -10.036 1.00 62.19 259 GLU A CA 1
ATOM 2043 C C . GLU A 1 259 ? 2.906 -2.912 -8.743 1.00 62.19 259 GLU A C 1
ATOM 2045 O O . GLU A 1 259 ? 1.937 -2.146 -8.720 1.00 62.19 259 GLU A O 1
ATOM 2050 N N . SER A 1 260 ? 3.280 -3.617 -7.670 1.00 46.47 260 SER A N 1
ATOM 2051 C CA . SER A 1 260 ? 2.655 -3.420 -6.361 1.00 46.47 260 SER A CA 1
ATOM 2052 C C . SER A 1 260 ? 2.693 -1.934 -6.015 1.00 46.47 260 SER A C 1
ATOM 2054 O O . SER A 1 260 ? 3.761 -1.357 -5.771 1.00 46.47 260 SER A O 1
ATOM 2056 N N . THR A 1 261 ? 1.522 -1.299 -6.040 1.00 43.31 261 THR A N 1
ATOM 2057 C CA . THR A 1 261 ? 1.395 0.132 -5.788 1.00 43.31 261 THR A CA 1
ATOM 2058 C C . THR A 1 261 ? 1.727 0.382 -4.322 1.00 43.31 261 THR A C 1
ATOM 2060 O O . THR A 1 261 ? 1.330 -0.385 -3.438 1.00 43.31 261 THR A O 1
ATOM 2063 N N . ILE A 1 262 ? 2.501 1.438 -4.067 1.00 41.16 262 ILE A N 1
ATOM 2064 C CA . ILE A 1 262 ? 2.890 1.882 -2.725 1.00 41.16 262 ILE A CA 1
ATOM 2065 C C . ILE A 1 262 ? 1.597 2.241 -1.979 1.00 41.16 262 ILE A C 1
ATOM 2067 O O . ILE A 1 262 ? 1.061 3.328 -2.138 1.00 41.16 262 ILE A O 1
ATOM 2071 N N . GLY A 1 263 ? 1.043 1.282 -1.243 1.00 33.81 263 GLY A N 1
ATOM 2072 C CA . GLY A 1 263 ? -0.249 1.421 -0.573 1.00 33.81 263 GLY A CA 1
ATOM 2073 C C . GLY A 1 263 ? -0.794 0.100 -0.033 1.00 33.81 263 GLY A C 1
ATOM 2074 O O . GLY A 1 263 ? -1.296 0.072 1.084 1.00 33.81 263 GLY A O 1
ATOM 2075 N N . GLY A 1 264 ? -0.615 -1.012 -0.757 1.00 30.62 264 GLY A N 1
ATOM 2076 C CA . GLY A 1 264 ? -1.174 -2.308 -0.343 1.00 30.62 264 GLY A CA 1
ATOM 2077 C C . GLY A 1 264 ? -0.371 -3.036 0.744 1.00 30.62 264 GLY A C 1
ATOM 2078 O O . GLY A 1 264 ? -0.924 -3.464 1.752 1.00 30.62 264 GLY A O 1
ATOM 2079 N N . SER A 1 265 ? 0.950 -3.173 0.575 1.00 38.28 265 SER A N 1
ATOM 2080 C CA . SER A 1 265 ? 1.754 -4.053 1.448 1.00 38.28 265 SER A CA 1
ATOM 2081 C C . SER A 1 265 ? 2.277 -3.406 2.736 1.00 38.28 265 SER A C 1
ATOM 2083 O O . SER A 1 265 ? 2.645 -4.124 3.663 1.00 38.28 265 SER A O 1
ATOM 2085 N N . SER A 1 266 ? 2.301 -2.074 2.831 1.00 38.12 266 SER A N 1
ATOM 2086 C CA . SER A 1 266 ? 2.848 -1.377 4.009 1.00 38.12 266 SER A CA 1
ATOM 2087 C C . SER A 1 266 ? 1.799 -1.018 5.060 1.00 38.12 266 SER A C 1
ATOM 2089 O O . SER A 1 266 ? 2.167 -0.805 6.209 1.00 38.12 266 SER A O 1
ATOM 2091 N N . VAL A 1 267 ? 0.508 -0.978 4.713 1.00 37.06 267 VAL A N 1
ATOM 2092 C CA . VAL A 1 267 ? -0.555 -0.651 5.683 1.00 37.06 267 VAL A CA 1
ATOM 2093 C C . VAL A 1 267 ? -1.066 -1.898 6.408 1.00 37.06 267 VAL A C 1
ATOM 2095 O O . VAL A 1 267 ? -1.373 -1.821 7.589 1.00 37.06 267 VAL A O 1
ATOM 2098 N N . ALA A 1 268 ? -1.047 -3.075 5.772 1.00 34.62 268 ALA A N 1
ATOM 2099 C CA . ALA A 1 268 ? -1.457 -4.320 6.433 1.00 34.62 268 ALA A CA 1
ATOM 2100 C C . ALA A 1 268 ? -0.475 -4.793 7.530 1.00 34.62 268 ALA A C 1
ATOM 2102 O O . ALA A 1 268 ? -0.868 -5.522 8.434 1.00 34.62 268 ALA A O 1
ATOM 2103 N N . THR A 1 269 ? 0.795 -4.369 7.478 1.00 38.91 269 THR A N 1
ATOM 2104 C CA . THR A 1 269 ? 1.792 -4.631 8.538 1.00 38.91 269 THR A CA 1
ATOM 2105 C C . THR A 1 269 ? 2.055 -3.429 9.438 1.00 38.91 269 THR A C 1
ATOM 2107 O O . THR A 1 269 ? 2.522 -3.614 10.564 1.00 38.91 269 THR A O 1
ATOM 2110 N N . ALA A 1 270 ? 1.700 -2.211 9.008 1.00 39.25 270 ALA A N 1
ATOM 2111 C CA . ALA A 1 270 ? 1.543 -1.071 9.903 1.00 39.25 270 ALA A CA 1
ATOM 2112 C C . ALA A 1 270 ? 0.244 -1.229 10.703 1.00 39.25 270 ALA A C 1
ATOM 2114 O O . ALA A 1 270 ? -0.690 -0.440 10.594 1.00 39.25 270 ALA A O 1
ATOM 2115 N N . ILE A 1 271 ? 0.208 -2.270 11.535 1.00 45.66 271 ILE A N 1
ATOM 2116 C CA . ILE A 1 271 ? -0.717 -2.343 12.656 1.00 45.66 271 ILE A CA 1
ATOM 2117 C C . ILE A 1 271 ? -0.501 -1.034 13.432 1.00 45.66 271 ILE A C 1
ATOM 2119 O O . ILE A 1 271 ? 0.661 -0.674 13.689 1.00 45.66 271 ILE A O 1
ATOM 2123 N N . PRO A 1 272 ? -1.564 -0.294 13.791 1.00 41.56 272 PRO A N 1
ATOM 2124 C CA . PRO A 1 272 ? -1.439 0.812 14.727 1.00 41.56 272 PRO A CA 1
ATOM 2125 C C . PRO A 1 272 ? -0.628 0.344 15.941 1.00 41.56 272 PRO A C 1
ATOM 2127 O O . PRO A 1 272 ? -0.614 -0.844 16.261 1.00 41.56 272 PRO A O 1
ATOM 2130 N N . LEU A 1 273 ? 0.073 1.247 16.628 1.00 42.50 273 LEU A N 1
ATOM 2131 C CA . LEU A 1 273 ? 0.610 0.946 17.957 1.00 42.50 273 LEU A CA 1
ATOM 2132 C C . LEU A 1 273 ? -0.562 0.657 18.911 1.00 42.50 273 LEU A C 1
ATOM 2134 O O . LEU A 1 273 ? -0.915 1.486 19.739 1.00 42.50 273 LEU A O 1
ATOM 2138 N N . THR A 1 274 ? -1.205 -0.496 18.788 1.00 46.41 274 THR A N 1
ATOM 2139 C CA . THR A 1 274 ? -2.142 -0.982 19.776 1.00 46.41 274 THR A CA 1
ATOM 2140 C C . THR A 1 274 ? -1.272 -1.652 20.827 1.00 46.41 274 THR A C 1
ATOM 2142 O O . THR A 1 274 ? -0.630 -2.662 20.534 1.00 46.41 274 THR A O 1
ATOM 2145 N N . ASN A 1 275 ? -1.273 -1.145 22.059 1.00 48.91 275 ASN A N 1
ATOM 2146 C CA . ASN A 1 275 ? -0.772 -1.883 23.229 1.00 48.91 275 ASN A CA 1
ATOM 2147 C C . ASN A 1 275 ? -1.641 -3.128 23.545 1.00 48.91 275 ASN A C 1
ATOM 2149 O O . ASN A 1 275 ? -1.584 -3.678 24.638 1.00 48.91 275 ASN A O 1
ATOM 2153 N N . ASN A 1 276 ? -2.465 -3.574 22.594 1.00 54.91 276 ASN A N 1
ATOM 2154 C CA . ASN A 1 276 ? -3.386 -4.683 22.722 1.00 54.91 276 ASN A CA 1
ATOM 2155 C C . ASN A 1 276 ? -2.630 -6.010 22.519 1.00 54.91 276 ASN A C 1
ATOM 2157 O O . ASN A 1 276 ? -2.370 -6.453 21.395 1.00 54.91 276 ASN A O 1
ATOM 2161 N N . GLN A 1 277 ? -2.258 -6.627 23.642 1.00 57.38 277 GLN A N 1
ATOM 2162 C CA . GLN A 1 277 ? -1.568 -7.917 23.708 1.00 57.38 277 GLN A CA 1
ATOM 2163 C C . GLN A 1 277 ? -2.381 -9.041 23.038 1.00 57.38 277 GLN A C 1
ATOM 2165 O O . GLN A 1 277 ? -1.807 -9.916 22.392 1.00 57.38 277 GLN A O 1
ATOM 2170 N N . TYR A 1 278 ? -3.714 -8.990 23.132 1.00 58.31 278 TYR A N 1
ATOM 2171 C CA . TYR A 1 278 ? -4.616 -9.986 22.551 1.00 58.31 278 TYR A CA 1
ATOM 2172 C C . TYR A 1 278 ? -4.586 -9.961 21.018 1.00 58.31 278 TYR A C 1
ATOM 2174 O O . TYR A 1 278 ? -4.341 -10.993 20.392 1.00 58.31 278 TYR A O 1
ATOM 2182 N N . LEU A 1 279 ? -4.712 -8.779 20.404 1.00 49.97 279 LEU A N 1
ATOM 2183 C CA . LEU A 1 279 ? -4.622 -8.619 18.949 1.00 49.97 279 LEU A CA 1
ATOM 2184 C C . LEU A 1 279 ? -3.239 -9.045 18.425 1.00 49.97 279 LEU A C 1
ATOM 2186 O O . LEU A 1 279 ? -3.129 -9.702 17.391 1.00 49.97 279 LEU A O 1
ATOM 2190 N N . SER A 1 280 ? -2.176 -8.727 19.176 1.00 51.00 280 SER A N 1
ATOM 2191 C CA . SER A 1 280 ? -0.818 -9.195 18.875 1.00 51.00 280 SER A CA 1
ATOM 2192 C C . SER A 1 280 ? -0.734 -10.725 18.865 1.00 51.00 280 SER A C 1
ATOM 2194 O O . SER A 1 280 ? -0.142 -11.283 17.942 1.00 51.00 280 SER A O 1
ATOM 2196 N N . ASN A 1 281 ? -1.328 -11.406 19.848 1.00 59.69 281 ASN A N 1
ATOM 2197 C CA . ASN A 1 281 ? -1.323 -12.869 19.932 1.00 59.69 281 ASN A CA 1
ATOM 2198 C C . ASN A 1 281 ? -2.139 -13.515 18.803 1.00 59.69 281 ASN A C 1
ATOM 2200 O O . ASN A 1 281 ? -1.685 -14.477 18.192 1.00 59.69 281 ASN A O 1
ATOM 2204 N N . LEU A 1 282 ? -3.300 -12.951 18.464 1.00 59.03 282 LEU A N 1
ATOM 2205 C CA . LEU A 1 282 ? -4.175 -13.459 17.401 1.00 59.03 282 LEU A CA 1
ATOM 2206 C C . LEU A 1 282 ? -3.490 -13.390 16.024 1.00 59.03 282 LEU A C 1
ATOM 2208 O O . LEU A 1 282 ? -3.552 -14.331 15.231 1.00 59.03 282 LEU A O 1
ATOM 2212 N N . ILE A 1 283 ? -2.746 -12.309 15.776 1.00 54.25 283 ILE A N 1
ATOM 2213 C CA . ILE A 1 283 ? -1.939 -12.136 14.562 1.00 54.25 283 ILE A CA 1
ATOM 2214 C C . ILE A 1 283 ? -0.742 -13.094 14.546 1.00 54.25 283 ILE A C 1
ATOM 2216 O O . ILE A 1 283 ? -0.458 -13.692 13.508 1.00 54.25 283 ILE A O 1
ATOM 2220 N N . VAL A 1 284 ? -0.042 -13.258 15.676 1.00 57.41 284 VAL A N 1
ATOM 2221 C CA . VAL A 1 284 ? 1.070 -14.217 15.794 1.00 57.41 284 VAL A CA 1
ATOM 2222 C C . VAL A 1 284 ? 0.586 -15.635 15.492 1.00 57.41 284 VAL A C 1
ATOM 2224 O O . VAL A 1 284 ? 1.202 -16.300 14.661 1.00 57.41 284 VAL A O 1
ATOM 2227 N N . ASN A 1 285 ? -0.548 -16.049 16.061 1.00 60.62 285 ASN A N 1
ATOM 2228 C CA . ASN A 1 285 ? -1.142 -17.364 15.816 1.00 60.62 285 ASN A CA 1
ATOM 2229 C C . ASN A 1 285 ? -1.511 -17.549 14.338 1.00 60.62 285 ASN A C 1
ATOM 2231 O O . ASN A 1 285 ? -1.162 -18.560 13.737 1.00 60.62 285 ASN A O 1
ATOM 2235 N N . ARG A 1 286 ? -2.135 -16.547 13.704 1.00 54.59 286 ARG A N 1
ATOM 2236 C CA . ARG A 1 286 ? -2.463 -16.610 12.271 1.00 54.59 286 ARG A CA 1
ATOM 2237 C C . ARG A 1 286 ? -1.218 -16.768 11.391 1.00 54.59 286 ARG A C 1
ATOM 2239 O O . ARG A 1 286 ? -1.193 -17.635 10.523 1.00 54.59 286 ARG A O 1
ATOM 2246 N N . LEU A 1 287 ? -0.174 -15.972 11.628 1.00 49.97 287 LEU A N 1
ATOM 2247 C CA . LEU A 1 287 ? 1.076 -16.040 10.859 1.00 49.97 287 LEU A CA 1
ATOM 2248 C C . LEU A 1 287 ? 1.867 -17.333 11.118 1.00 49.97 287 LEU A C 1
ATOM 2250 O O . LEU A 1 287 ? 2.622 -17.777 10.249 1.00 49.97 287 LEU A O 1
ATOM 2254 N N . GLN A 1 288 ? 1.749 -17.916 12.314 1.00 58.59 288 GLN A N 1
ATOM 2255 C CA . GLN A 1 288 ? 2.307 -19.231 12.631 1.00 58.59 288 GLN A CA 1
ATOM 2256 C C . GLN A 1 288 ? 1.555 -20.336 11.886 1.00 58.59 288 GLN A C 1
ATOM 2258 O O . GLN A 1 288 ? 2.206 -21.169 11.258 1.00 58.59 288 GLN A O 1
ATOM 2263 N N . ASN A 1 289 ? 0.221 -20.286 11.862 1.00 55.91 289 ASN A N 1
ATOM 2264 C CA . ASN A 1 289 ? -0.604 -21.230 11.108 1.00 55.91 289 ASN A CA 1
ATOM 2265 C C . ASN A 1 289 ? -0.284 -21.163 9.607 1.00 55.91 289 ASN A C 1
ATOM 2267 O O . ASN A 1 289 ? -0.001 -22.188 8.991 1.00 55.91 289 ASN A O 1
ATOM 2271 N N . GLU A 1 290 ? -0.223 -19.962 9.020 1.00 51.62 290 GLU A N 1
ATOM 2272 C CA . GLU A 1 290 ? 0.145 -19.770 7.606 1.00 51.62 290 GLU A CA 1
ATOM 2273 C C . GLU A 1 290 ? 1.533 -20.359 7.284 1.00 51.62 290 GLU A C 1
ATOM 2275 O O . GLU A 1 290 ? 1.717 -20.998 6.244 1.00 51.62 290 GLU A O 1
ATOM 2280 N N . ARG A 1 291 ? 2.506 -20.219 8.197 1.00 54.31 291 ARG A N 1
ATOM 2281 C CA . ARG A 1 291 ? 3.835 -20.834 8.054 1.00 54.31 291 ARG A CA 1
ATOM 2282 C C . ARG A 1 291 ? 3.799 -22.352 8.157 1.00 54.31 291 ARG A C 1
ATOM 2284 O O . ARG A 1 291 ? 4.397 -23.009 7.313 1.00 54.31 291 ARG A O 1
ATOM 2291 N N . GLN A 1 292 ? 3.096 -22.912 9.138 1.00 59.66 292 GLN A N 1
ATOM 2292 C CA . GLN A 1 292 ? 2.958 -24.364 9.278 1.00 59.66 292 GLN A CA 1
ATOM 2293 C C . GLN A 1 292 ? 2.299 -24.984 8.041 1.00 59.66 292 GLN A C 1
ATOM 2295 O O . GLN A 1 292 ? 2.754 -26.025 7.561 1.00 59.66 292 GLN A O 1
ATOM 2300 N N . HIS A 1 293 ? 1.298 -24.312 7.466 1.00 55.09 293 HIS A N 1
ATOM 2301 C CA . HIS A 1 293 ? 0.689 -24.722 6.203 1.00 55.09 293 HIS A CA 1
ATOM 2302 C C . HIS A 1 293 ? 1.686 -24.674 5.036 1.00 55.09 293 HIS A C 1
ATOM 2304 O O . HIS A 1 293 ? 1.786 -25.646 4.288 1.00 55.09 293 HIS A O 1
ATOM 2310 N N . ALA A 1 294 ? 2.475 -23.601 4.904 1.00 46.19 294 ALA A N 1
ATOM 2311 C CA . ALA A 1 294 ? 3.488 -23.488 3.852 1.00 46.19 294 ALA A CA 1
ATOM 2312 C C . ALA A 1 294 ? 4.611 -24.536 3.989 1.00 46.19 294 ALA A C 1
ATOM 2314 O O . ALA A 1 294 ? 5.005 -25.154 2.999 1.00 46.19 294 ALA A O 1
ATOM 2315 N N . THR A 1 295 ? 5.098 -24.788 5.209 1.00 53.31 295 THR A N 1
ATOM 2316 C CA . THR A 1 295 ? 6.126 -25.804 5.485 1.00 53.31 295 THR A CA 1
ATOM 2317 C C . THR A 1 295 ? 5.602 -27.217 5.235 1.00 53.31 295 THR A C 1
ATOM 2319 O O . THR A 1 295 ? 6.301 -28.025 4.627 1.00 53.31 295 THR A O 1
ATOM 2322 N N . SER A 1 296 ? 4.357 -27.506 5.623 1.00 57.34 296 SER A N 1
ATOM 2323 C CA . SER A 1 296 ? 3.716 -28.802 5.357 1.00 57.34 296 SER A CA 1
ATOM 2324 C C . SER A 1 296 ? 3.494 -29.029 3.859 1.00 57.34 296 SER A C 1
ATOM 2326 O O . SER A 1 296 ? 3.714 -30.131 3.360 1.00 57.34 296 SER A O 1
ATOM 2328 N N . ALA A 1 297 ? 3.122 -27.980 3.119 1.00 50.53 297 ALA A N 1
ATOM 2329 C CA . ALA A 1 297 ? 2.991 -28.035 1.666 1.00 50.53 297 ALA A CA 1
ATOM 2330 C C . ALA A 1 297 ? 4.344 -28.279 0.973 1.00 50.53 297 ALA A C 1
ATOM 2332 O O . ALA A 1 297 ? 4.412 -29.081 0.045 1.00 50.53 297 ALA A O 1
ATOM 2333 N N . ALA A 1 298 ? 5.424 -27.651 1.448 1.00 44.00 298 ALA A N 1
ATOM 2334 C CA . ALA A 1 298 ? 6.772 -27.857 0.916 1.00 44.00 298 ALA A CA 1
ATOM 2335 C C . ALA A 1 298 ? 7.335 -29.256 1.240 1.00 44.00 298 ALA A C 1
ATOM 2337 O O . ALA A 1 298 ? 7.973 -29.875 0.391 1.00 44.00 298 ALA A O 1
ATOM 2338 N N . ALA A 1 299 ? 7.068 -29.789 2.439 1.00 53.00 299 ALA A N 1
ATOM 2339 C CA . ALA A 1 299 ? 7.515 -31.123 2.848 1.00 53.00 299 ALA A CA 1
ATOM 2340 C C . ALA A 1 299 ? 6.864 -32.244 2.020 1.00 53.00 299 ALA A C 1
ATOM 2342 O O . ALA A 1 299 ? 7.533 -33.213 1.668 1.00 53.00 299 ALA A O 1
ATOM 2343 N N . ARG A 1 300 ? 5.589 -32.081 1.637 1.00 56.69 300 ARG A N 1
ATOM 2344 C CA . ARG A 1 300 ? 4.870 -33.016 0.750 1.00 56.69 300 ARG A CA 1
ATOM 2345 C C . ARG A 1 300 ? 5.358 -32.994 -0.704 1.00 56.69 300 ARG A C 1
ATOM 2347 O O . ARG A 1 300 ? 4.974 -33.861 -1.477 1.00 56.69 300 ARG A O 1
ATOM 2354 N N . GLN A 1 301 ? 6.177 -32.014 -1.087 1.00 43.34 301 GLN A N 1
ATOM 2355 C CA . GLN A 1 301 ? 6.650 -31.829 -2.463 1.00 43.34 301 GLN A CA 1
ATOM 2356 C C . GLN A 1 301 ? 8.105 -32.259 -2.680 1.00 43.34 301 GLN A C 1
ATOM 2358 O O . GLN A 1 301 ? 8.626 -32.087 -3.781 1.00 43.34 301 GLN A O 1
ATOM 2363 N N . ARG A 1 302 ? 8.777 -32.834 -1.672 1.00 40.34 302 ARG A N 1
ATOM 2364 C CA . ARG A 1 302 ? 10.096 -33.442 -1.877 1.00 40.34 302 ARG A CA 1
ATOM 2365 C C . ARG A 1 302 ? 9.914 -34.772 -2.622 1.00 40.34 302 ARG A C 1
ATOM 2367 O O . ARG A 1 302 ? 9.282 -35.664 -2.060 1.00 40.34 302 ARG A O 1
ATOM 2374 N N . PRO A 1 303 ? 10.451 -34.938 -3.844 1.00 40.19 303 PRO A N 1
ATOM 2375 C CA . PRO A 1 303 ? 10.420 -36.226 -4.521 1.00 40.19 303 PRO A CA 1
ATOM 2376 C C . PRO A 1 303 ? 11.222 -37.221 -3.683 1.00 40.19 303 PRO A C 1
ATOM 2378 O O . PRO A 1 303 ? 12.402 -36.990 -3.404 1.00 40.19 303 PRO A O 1
ATOM 2381 N N . SER A 1 304 ? 10.584 -38.302 -3.247 1.00 40.59 304 SER A N 1
ATOM 2382 C CA . SER A 1 304 ? 11.290 -39.458 -2.709 1.00 40.59 304 SER A CA 1
ATOM 2383 C C . SER A 1 304 ? 12.229 -39.997 -3.789 1.00 40.59 304 SER A C 1
ATOM 2385 O O . SER A 1 304 ? 11.842 -40.184 -4.942 1.00 40.59 304 SER A O 1
ATOM 2387 N N . SER A 1 305 ? 13.493 -40.187 -3.407 1.00 43.41 305 SER A N 1
ATOM 2388 C CA . SER A 1 305 ? 14.538 -40.755 -4.259 1.00 43.41 305 SER A CA 1
ATOM 2389 C C . SER A 1 305 ? 14.075 -42.100 -4.837 1.00 43.41 305 SER A C 1
ATOM 2391 O O . SER A 1 305 ? 13.518 -42.904 -4.085 1.00 43.41 305 SER A O 1
ATOM 2393 N N . PRO A 1 306 ? 14.295 -42.382 -6.133 1.00 52.19 306 PRO A N 1
ATOM 2394 C CA . PRO A 1 306 ? 13.820 -43.611 -6.744 1.00 52.19 306 PRO A CA 1
ATOM 2395 C C . PRO A 1 306 ? 14.735 -44.757 -6.321 1.00 52.19 306 PRO A C 1
ATOM 2397 O O . PRO A 1 306 ? 15.892 -44.822 -6.732 1.00 52.19 306 PRO A O 1
ATOM 2400 N N . ASN A 1 307 ? 14.222 -45.666 -5.498 1.00 43.53 307 ASN A N 1
ATOM 2401 C CA . ASN A 1 307 ? 14.857 -46.954 -5.273 1.00 43.53 307 ASN A CA 1
ATOM 2402 C C . ASN A 1 307 ? 13.788 -48.049 -5.222 1.00 43.53 307 ASN A C 1
ATOM 2404 O O . ASN A 1 307 ? 12.876 -47.972 -4.408 1.00 43.53 307 ASN A O 1
ATOM 2408 N N . GLY A 1 308 ? 13.956 -49.065 -6.072 1.00 39.88 308 GLY A N 1
ATOM 2409 C CA . GLY A 1 308 ? 13.471 -50.425 -5.814 1.00 39.88 308 GLY A CA 1
ATOM 2410 C C . GLY A 1 308 ? 12.045 -50.775 -6.242 1.00 39.88 308 GLY A C 1
ATOM 2411 O O . GLY A 1 308 ? 11.126 -50.720 -5.443 1.00 39.88 308 GLY A O 1
ATOM 2412 N N . LYS A 1 309 ? 11.932 -51.175 -7.512 1.00 48.00 309 LYS A N 1
ATOM 2413 C CA . LYS A 1 309 ? 11.155 -52.288 -8.095 1.00 48.00 309 LYS A CA 1
ATOM 2414 C C . LYS A 1 309 ? 10.206 -53.153 -7.229 1.00 48.00 309 LYS A C 1
ATOM 2416 O O . LYS A 1 309 ? 10.605 -53.648 -6.183 1.00 48.00 309 LYS A O 1
ATOM 2421 N N . ASP A 1 310 ? 9.087 -53.477 -7.900 1.00 41.88 310 ASP A N 1
ATOM 2422 C CA . ASP A 1 310 ? 8.201 -54.660 -7.820 1.00 41.88 310 ASP A CA 1
ATOM 2423 C C . ASP A 1 310 ? 7.348 -54.765 -6.530 1.00 41.88 310 ASP A C 1
ATOM 2425 O O . ASP A 1 310 ? 7.842 -54.541 -5.437 1.00 41.88 310 ASP A O 1
ATOM 2429 N N . THR A 1 311 ? 6.031 -55.003 -6.534 1.00 36.34 311 THR A N 1
ATOM 2430 C CA . THR A 1 311 ? 5.221 -55.953 -7.315 1.00 36.34 311 THR A CA 1
ATOM 2431 C C . THR A 1 311 ? 3.740 -55.529 -7.329 1.00 36.34 311 THR A C 1
ATOM 2433 O O . THR A 1 311 ? 3.255 -54.833 -6.442 1.00 36.34 311 THR A O 1
ATOM 2436 N N . VAL A 1 312 ? 3.031 -56.007 -8.350 1.00 51.03 312 VAL A N 1
ATOM 2437 C CA . VAL A 1 312 ? 1.587 -55.899 -8.609 1.00 51.03 312 VAL A CA 1
ATOM 2438 C C . VAL A 1 312 ? 0.744 -56.528 -7.489 1.00 51.03 312 VAL A C 1
ATOM 2440 O O . VAL A 1 312 ? 1.057 -57.633 -7.060 1.00 51.03 312 VAL A O 1
ATOM 2443 N N . ASN A 1 313 ? -0.344 -55.858 -7.085 1.00 35.16 313 ASN A N 1
ATOM 2444 C CA . ASN A 1 313 ? -1.660 -56.476 -6.875 1.00 35.16 313 ASN A CA 1
ATOM 2445 C C . ASN A 1 313 ? -2.764 -55.407 -6.870 1.00 35.16 313 ASN A C 1
ATOM 2447 O O . ASN A 1 313 ? -2.723 -54.449 -6.100 1.00 35.16 313 ASN A O 1
ATOM 2451 N N . GLU A 1 314 ? -3.719 -55.587 -7.783 1.00 52.19 314 GLU A N 1
ATOM 2452 C CA . GLU A 1 314 ? -5.018 -54.922 -7.803 1.00 52.19 314 GLU A CA 1
ATOM 2453 C C . GLU A 1 314 ? -5.840 -55.392 -6.602 1.00 52.19 314 GLU A C 1
ATOM 2455 O O . GLU A 1 314 ? -6.075 -56.589 -6.458 1.00 52.19 314 GLU A O 1
ATOM 2460 N N . GLU A 1 315 ? -6.345 -54.465 -5.791 1.00 38.19 315 GLU A N 1
ATOM 2461 C CA . GLU A 1 315 ? -7.597 -54.704 -5.084 1.00 38.19 315 GLU A CA 1
ATOM 2462 C C . GLU A 1 315 ? -8.389 -53.401 -4.971 1.00 38.19 315 GLU A C 1
ATOM 2464 O O . GLU A 1 315 ? -7.878 -52.326 -4.648 1.00 38.19 315 GLU A O 1
ATOM 2469 N N . LEU A 1 316 ? -9.637 -53.538 -5.391 1.00 48.84 316 LEU A N 1
ATOM 2470 C CA . LEU A 1 316 ? -10.662 -52.543 -5.607 1.00 48.84 316 LEU A CA 1
ATOM 2471 C C . LEU A 1 316 ? -11.262 -52.179 -4.247 1.00 48.84 316 LEU A C 1
ATOM 2473 O O . LEU A 1 316 ? -11.774 -53.072 -3.587 1.00 48.84 316 LEU A O 1
ATOM 2477 N N . ASP A 1 317 ? -11.279 -50.903 -3.853 1.00 32.25 317 ASP A N 1
ATOM 2478 C CA . ASP A 1 317 ? -12.320 -50.460 -2.927 1.00 32.25 317 ASP A CA 1
ATOM 2479 C C . ASP A 1 317 ? -12.660 -48.975 -3.035 1.00 32.25 317 ASP A C 1
ATOM 2481 O O . ASP A 1 317 ? -11.818 -48.078 -3.106 1.00 32.25 317 ASP A O 1
ATOM 2485 N N . SER A 1 318 ? -13.968 -48.754 -3.089 1.00 42.53 318 SER A N 1
ATOM 2486 C CA . SER A 1 318 ? -14.642 -47.476 -3.220 1.00 42.53 318 SER A CA 1
ATOM 2487 C C . SER A 1 318 ? -14.573 -46.673 -1.925 1.00 42.53 318 SER A C 1
ATOM 2489 O O . SER A 1 318 ? -14.926 -47.175 -0.858 1.00 42.53 318 SER A O 1
ATOM 2491 N N . THR A 1 319 ? -14.236 -45.386 -2.002 1.00 33.25 319 THR A N 1
ATOM 2492 C CA . THR A 1 319 ? -14.569 -44.441 -0.928 1.00 33.25 319 THR A CA 1
ATOM 2493 C C . THR A 1 319 ? -14.930 -43.076 -1.510 1.00 33.25 319 THR A C 1
ATOM 2495 O O . THR A 1 319 ? -14.242 -42.525 -2.365 1.00 33.25 319 THR A O 1
ATOM 2498 N N . THR A 1 320 ? -16.076 -42.578 -1.058 1.00 38.88 320 THR A N 1
ATOM 2499 C CA . THR A 1 320 ? -16.745 -41.311 -1.385 1.00 38.88 320 THR A CA 1
ATOM 2500 C C . THR A 1 320 ? -15.856 -40.067 -1.237 1.00 38.88 320 THR A C 1
ATOM 2502 O O . THR A 1 320 ? -15.060 -40.014 -0.298 1.00 38.88 320 THR A O 1
ATOM 2505 N N . PRO A 1 321 ? -16.032 -39.018 -2.068 1.00 37.00 321 PRO A N 1
ATOM 2506 C CA . PRO A 1 321 ? -15.256 -37.791 -1.944 1.00 37.00 321 PRO A CA 1
ATOM 2507 C C . PRO A 1 321 ? -15.801 -36.884 -0.831 1.00 37.00 321 PRO A C 1
ATOM 2509 O O . PRO A 1 321 ? -16.959 -36.471 -0.839 1.00 37.00 321 PRO A O 1
ATOM 2512 N N . ILE A 1 322 ? -14.923 -36.551 0.115 1.00 34.31 322 ILE A N 1
ATOM 2513 C CA . ILE A 1 322 ? -15.082 -35.436 1.052 1.00 34.31 322 ILE A CA 1
ATOM 2514 C C . ILE A 1 322 ? -14.632 -34.167 0.313 1.00 34.31 322 ILE A C 1
ATOM 2516 O O . ILE A 1 322 ? -13.438 -33.935 0.133 1.00 34.31 322 ILE A O 1
ATOM 2520 N N . GLU A 1 323 ? -15.587 -33.351 -0.136 1.00 42.97 323 GLU A N 1
ATOM 2521 C CA . GLU A 1 323 ? -15.339 -32.010 -0.673 1.00 42.97 323 GLU A CA 1
ATOM 2522 C C . GLU A 1 323 ? -15.509 -30.955 0.426 1.00 42.97 323 GLU A C 1
ATOM 2524 O O . GLU A 1 323 ? -16.617 -30.729 0.901 1.00 42.97 323 GLU A O 1
ATOM 2529 N N . ALA A 1 324 ? -14.404 -30.308 0.813 1.00 39.31 324 ALA A N 1
ATOM 2530 C CA . ALA A 1 324 ? -14.308 -28.887 1.186 1.00 39.31 324 ALA A CA 1
ATOM 2531 C C . ALA A 1 324 ? -12.915 -28.626 1.789 1.00 39.31 324 ALA A C 1
ATOM 2533 O O . ALA A 1 324 ? -12.674 -28.924 2.955 1.00 39.31 324 ALA A O 1
ATOM 2534 N N . GLY A 1 325 ? -11.978 -28.061 1.013 1.00 38.53 325 GLY A N 1
ATOM 2535 C CA . GLY A 1 325 ? -10.734 -27.545 1.610 1.00 38.53 325 GLY A CA 1
ATOM 2536 C C . GLY A 1 325 ? -9.505 -27.334 0.722 1.00 38.53 325 GLY A C 1
ATOM 2537 O O . GLY A 1 325 ? -8.536 -26.752 1.200 1.00 38.53 325 GLY A O 1
ATOM 2538 N N . GLU A 1 326 ? -9.491 -27.750 -0.549 1.00 42.38 326 GLU A N 1
ATOM 2539 C CA . GLU A 1 326 ? -8.231 -27.801 -1.328 1.00 42.38 326 GLU A CA 1
ATOM 2540 C C . GLU A 1 326 ? -8.071 -26.751 -2.446 1.00 42.38 326 GLU A C 1
ATOM 2542 O O . GLU A 1 326 ? -7.095 -26.780 -3.195 1.00 42.38 326 GLU A O 1
ATOM 2547 N N . ALA A 1 327 ? -8.963 -25.764 -2.568 1.00 46.25 327 ALA A N 1
ATOM 2548 C CA . ALA A 1 327 ? -8.957 -24.847 -3.718 1.00 46.25 327 ALA A CA 1
ATOM 2549 C C . ALA A 1 327 ? -7.730 -23.902 -3.804 1.00 46.25 327 ALA A C 1
ATOM 2551 O O . ALA A 1 327 ? -7.398 -23.409 -4.885 1.00 46.25 327 ALA A O 1
ATOM 2552 N N . GLN A 1 328 ? -7.012 -23.645 -2.705 1.00 45.41 328 GLN A N 1
ATOM 2553 C CA . GLN A 1 328 ? -5.919 -22.657 -2.696 1.00 45.41 328 GLN A CA 1
ATOM 2554 C C . GLN A 1 328 ? -4.592 -23.165 -3.283 1.00 45.41 328 GLN A C 1
ATOM 2556 O O . GLN A 1 328 ? -3.818 -22.360 -3.806 1.00 45.41 328 GLN A O 1
ATOM 2561 N N . GLY A 1 329 ? -4.339 -24.480 -3.272 1.00 41.62 329 GLY A N 1
ATOM 2562 C CA . GLY A 1 329 ? -3.110 -25.068 -3.827 1.00 41.62 329 GLY A CA 1
ATOM 2563 C C . GLY A 1 329 ? -3.061 -25.070 -5.360 1.00 41.62 329 GLY A C 1
ATOM 2564 O O . GLY A 1 329 ? -1.987 -24.976 -5.955 1.00 41.62 329 GLY A O 1
ATOM 2565 N N . TYR A 1 330 ? -4.222 -25.111 -6.016 1.00 50.50 330 TYR A N 1
ATOM 2566 C CA . TYR A 1 330 ? -4.311 -25.216 -7.476 1.00 50.50 330 TYR A CA 1
ATOM 2567 C C . TYR A 1 330 ? -3.991 -23.906 -8.203 1.00 50.50 330 TYR A C 1
ATOM 2569 O O . TYR A 1 330 ? -3.515 -23.933 -9.340 1.00 50.50 330 TYR A O 1
ATOM 2577 N N . LYS A 1 331 ? -4.182 -22.755 -7.546 1.00 53.25 331 LYS A N 1
ATOM 2578 C CA . LYS A 1 331 ? -3.988 -21.438 -8.165 1.00 53.25 331 LYS A CA 1
ATOM 2579 C C . LYS A 1 331 ? -2.521 -21.157 -8.502 1.00 53.25 331 LYS A C 1
ATOM 2581 O O . LYS A 1 331 ? -2.237 -20.779 -9.633 1.00 53.25 331 LYS A O 1
ATOM 2586 N N . SER A 1 332 ? -1.582 -21.422 -7.586 1.00 58.06 332 SER A N 1
ATOM 2587 C CA . SER A 1 332 ? -0.152 -21.150 -7.827 1.00 58.06 332 SER A CA 1
ATOM 2588 C C . SER A 1 332 ? 0.436 -22.041 -8.925 1.00 58.06 332 SER A C 1
ATOM 2590 O O . SER A 1 332 ? 1.155 -21.556 -9.795 1.00 58.06 332 SER A O 1
ATOM 2592 N N . ARG A 1 333 ? 0.082 -23.332 -8.938 1.00 52.41 333 ARG A N 1
ATOM 2593 C CA . ARG A 1 333 ? 0.554 -24.296 -9.942 1.00 52.41 333 ARG A CA 1
ATOM 2594 C C . ARG A 1 333 ? -0.034 -24.025 -11.323 1.00 52.41 333 ARG A C 1
ATOM 2596 O O . ARG A 1 333 ? 0.645 -24.203 -12.328 1.00 52.41 333 ARG A O 1
ATOM 2603 N N . ARG A 1 334 ? -1.281 -23.567 -11.389 1.00 65.69 334 ARG A N 1
ATOM 2604 C CA . ARG A 1 334 ? -1.906 -23.156 -12.645 1.00 65.69 334 ARG A CA 1
ATOM 2605 C C . ARG A 1 334 ? -1.336 -21.846 -13.169 1.00 65.69 334 ARG A C 1
ATOM 2607 O O . ARG A 1 334 ? -1.064 -21.768 -14.362 1.00 65.69 334 ARG A O 1
ATOM 2614 N N . ASP A 1 335 ? -1.153 -20.841 -12.316 1.00 64.50 335 ASP A N 1
ATOM 2615 C CA . ASP A 1 335 ? -0.554 -19.564 -12.722 1.00 64.50 335 ASP A CA 1
ATOM 2616 C C . ASP A 1 335 ? 0.891 -19.788 -13.202 1.00 64.50 335 ASP A C 1
ATOM 2618 O O . ASP A 1 335 ? 1.298 -19.225 -14.217 1.00 64.50 335 ASP A O 1
ATOM 2622 N N . TYR A 1 336 ? 1.609 -20.726 -12.574 1.00 65.00 336 TYR A N 1
ATOM 2623 C CA . TYR A 1 336 ? 2.885 -21.258 -13.051 1.00 65.00 336 TYR A CA 1
ATOM 2624 C C . TYR A 1 336 ? 2.765 -21.971 -14.413 1.00 65.00 336 TYR A C 1
ATOM 2626 O O . TYR A 1 336 ? 3.455 -21.613 -15.360 1.00 65.00 336 TYR A O 1
ATOM 2634 N N . ASN A 1 337 ? 1.839 -22.915 -14.592 1.00 65.19 337 ASN A N 1
ATOM 2635 C CA . ASN A 1 337 ? 1.656 -23.598 -15.883 1.00 65.19 337 ASN A CA 1
ATOM 2636 C C . ASN A 1 337 ? 1.254 -22.626 -17.013 1.00 65.19 337 ASN A C 1
ATOM 2638 O O . ASN A 1 337 ? 1.756 -22.725 -18.133 1.00 65.19 337 ASN A O 1
ATOM 2642 N N . ARG A 1 338 ? 0.413 -21.627 -16.716 1.00 67.94 338 ARG A N 1
ATOM 2643 C CA . ARG A 1 338 ? 0.018 -20.555 -17.645 1.00 67.94 338 ARG A CA 1
ATOM 2644 C C . ARG A 1 338 ? 1.193 -19.616 -17.952 1.00 67.94 338 ARG A C 1
ATOM 2646 O O . ARG A 1 338 ? 1.332 -19.150 -19.090 1.00 67.94 338 ARG A O 1
ATOM 2653 N N . SER A 1 339 ? 2.074 -19.349 -16.986 1.00 57.16 339 SER A N 1
ATOM 2654 C CA . SER A 1 339 ? 3.306 -18.588 -17.227 1.00 57.16 339 SER A CA 1
ATOM 2655 C C . SER A 1 339 ? 4.291 -19.363 -18.113 1.00 57.16 339 SER A C 1
ATOM 2657 O O . SER A 1 339 ? 4.959 -18.740 -18.939 1.00 57.16 339 SER A O 1
ATOM 2659 N N . LEU A 1 340 ? 4.263 -20.697 -18.071 1.00 52.88 340 LEU A N 1
ATOM 2660 C CA . LEU A 1 340 ? 5.022 -21.586 -18.959 1.00 52.88 340 LEU A CA 1
ATOM 2661 C C . LEU A 1 340 ? 4.355 -21.863 -20.321 1.00 52.88 340 LEU A C 1
ATOM 2663 O O . LEU A 1 340 ? 4.966 -22.492 -21.176 1.00 52.88 340 LEU A O 1
ATOM 2667 N N . GLY A 1 341 ? 3.125 -21.390 -20.558 1.00 63.19 341 GLY A N 1
ATOM 2668 C CA . GLY A 1 341 ? 2.399 -21.644 -21.813 1.00 63.19 341 GLY A CA 1
ATOM 2669 C C . GLY A 1 341 ? 1.831 -23.063 -21.937 1.00 63.19 341 GLY A C 1
ATOM 2670 O O . GLY A 1 341 ? 1.431 -23.466 -23.025 1.00 63.19 341 GLY A O 1
ATOM 2671 N N . ILE A 1 342 ? 1.770 -23.810 -20.834 1.00 69.94 342 ILE A N 1
ATOM 2672 C CA . ILE A 1 342 ? 1.213 -25.162 -20.791 1.00 69.94 342 ILE A CA 1
ATOM 2673 C C . ILE A 1 342 ? -0.316 -25.048 -20.657 1.00 69.94 342 ILE A C 1
ATOM 2675 O O . ILE A 1 342 ? -0.792 -24.416 -19.705 1.00 69.94 342 ILE A O 1
ATOM 2679 N N . PRO A 1 343 ? -1.111 -25.632 -21.577 1.00 60.44 343 PRO A N 1
ATOM 2680 C CA . PRO A 1 343 ? -2.565 -25.636 -21.459 1.00 60.44 343 PRO A CA 1
ATOM 2681 C C . PRO A 1 343 ? -2.982 -26.394 -20.193 1.00 60.44 343 PRO A C 1
ATOM 2683 O O . PRO A 1 343 ? -2.609 -27.546 -19.979 1.00 60.44 343 PRO A O 1
ATOM 2686 N N . TYR A 1 344 ? -3.735 -25.723 -19.321 1.00 74.56 344 TYR A N 1
ATOM 2687 C CA . TYR A 1 344 ? -4.238 -26.299 -18.077 1.00 74.56 344 TYR A CA 1
ATOM 2688 C C . TYR A 1 344 ? -5.684 -26.764 -18.272 1.00 74.56 344 TYR A C 1
ATOM 2690 O O . TYR A 1 344 ? -6.581 -25.932 -18.388 1.00 74.56 344 TYR A O 1
ATOM 2698 N N . ASN A 1 345 ? -5.897 -28.082 -18.271 1.00 82.19 345 ASN A N 1
ATOM 2699 C CA . ASN A 1 345 ? -7.212 -28.725 -18.429 1.00 82.19 345 ASN A CA 1
ATOM 2700 C C . ASN A 1 345 ? -7.932 -28.985 -17.089 1.00 82.19 345 ASN A C 1
ATOM 2702 O O . ASN A 1 345 ? -8.781 -29.868 -17.007 1.00 82.19 345 ASN A O 1
ATOM 2706 N N . GLY A 1 346 ? -7.571 -28.274 -16.016 1.00 80.06 346 GLY A N 1
ATOM 2707 C CA . GLY A 1 346 ? -8.246 -28.428 -14.726 1.00 80.06 346 GLY A CA 1
ATOM 2708 C C . GLY A 1 346 ? -9.603 -27.712 -14.655 1.00 80.06 346 GLY A C 1
ATOM 2709 O O . GLY A 1 346 ? -10.024 -27.081 -15.630 1.00 80.06 346 GLY A O 1
ATOM 2710 N N . PRO A 1 347 ? -10.282 -27.784 -13.495 1.00 76.12 347 PRO A N 1
ATOM 2711 C CA . PRO A 1 347 ? -11.572 -27.138 -13.273 1.00 76.12 347 PRO A CA 1
ATOM 2712 C C . PRO A 1 347 ? -11.530 -25.656 -13.659 1.00 76.12 347 PRO A C 1
ATOM 2714 O O . PRO A 1 347 ? -10.553 -24.953 -13.368 1.00 76.12 347 PRO A O 1
ATOM 2717 N N . LYS A 1 348 ? -12.588 -25.182 -14.328 1.00 72.81 348 LYS A N 1
ATOM 2718 C CA . LYS A 1 348 ? -12.743 -23.755 -14.631 1.00 72.81 348 LYS A CA 1
ATOM 2719 C C . LYS A 1 348 ? -12.732 -22.978 -13.319 1.00 72.81 348 LYS A C 1
ATOM 2721 O O . LYS A 1 348 ? -13.325 -23.411 -12.336 1.00 72.81 348 LYS A O 1
ATOM 2726 N N . ASP A 1 349 ? -12.038 -21.844 -13.322 1.00 66.44 349 ASP A N 1
ATOM 2727 C CA . ASP A 1 349 ? -12.027 -20.949 -12.173 1.00 66.44 349 ASP A CA 1
ATOM 2728 C C . ASP A 1 349 ? -13.458 -20.599 -11.751 1.00 66.44 349 ASP A C 1
ATOM 2730 O O . ASP A 1 349 ? -14.286 -20.324 -12.630 1.00 66.44 349 ASP A O 1
ATOM 2734 N N . PRO A 1 350 ? -13.749 -20.554 -10.437 1.00 72.88 350 PRO A N 1
ATOM 2735 C CA . PRO A 1 350 ? -14.964 -19.905 -9.988 1.00 72.88 350 PRO A CA 1
ATOM 2736 C C . PRO A 1 350 ? -14.950 -18.459 -10.506 1.00 72.88 350 PRO A C 1
ATOM 2738 O O . PRO A 1 350 ? -13.877 -17.846 -10.610 1.00 72.88 350 PRO A O 1
ATOM 2741 N N . PRO A 1 351 ? -16.113 -17.908 -10.878 1.00 78.75 351 PRO A N 1
ATOM 2742 C CA . PRO A 1 351 ? -16.187 -16.560 -11.413 1.00 78.75 351 PRO A CA 1
ATOM 2743 C C . PRO A 1 351 ? -15.541 -15.576 -10.425 1.00 78.75 351 PRO A C 1
ATOM 2745 O O . PRO A 1 351 ? -15.852 -15.566 -9.238 1.00 78.75 351 PRO A O 1
ATOM 2748 N N . THR A 1 352 ? -14.595 -14.764 -10.903 1.00 84.50 352 THR A N 1
ATOM 2749 C CA . THR A 1 352 ? -13.888 -13.783 -10.066 1.00 84.50 352 THR A CA 1
ATOM 2750 C C . THR A 1 352 ? -14.445 -12.384 -10.287 1.00 84.50 352 THR A C 1
ATOM 2752 O O . THR A 1 352 ? -14.526 -11.939 -11.433 1.00 84.50 352 THR A O 1
ATOM 2755 N N . CYS A 1 353 ? -14.748 -11.663 -9.206 1.00 89.38 353 CYS A N 1
ATOM 2756 C CA . CYS A 1 353 ? -15.147 -10.257 -9.257 1.00 89.38 353 CYS A CA 1
ATOM 2757 C C . CYS A 1 353 ? -13.927 -9.344 -9.474 1.00 89.38 353 CYS A C 1
ATOM 2759 O O . CYS A 1 353 ? -13.005 -9.362 -8.649 1.00 89.38 353 CYS A O 1
ATOM 2761 N N . PRO A 1 354 ? -13.876 -8.535 -10.551 1.00 88.88 354 PRO A N 1
ATOM 2762 C CA . PRO A 1 354 ? -12.860 -7.501 -10.692 1.00 88.88 354 PRO A CA 1
ATOM 2763 C C . PRO A 1 354 ? -12.942 -6.496 -9.538 1.00 88.88 354 PRO A C 1
ATOM 2765 O O . PRO A 1 354 ? -14.029 -6.084 -9.136 1.00 88.88 354 PRO A O 1
ATOM 2768 N N . PHE A 1 355 ? -11.790 -6.029 -9.050 1.00 84.31 355 PHE A N 1
ATOM 2769 C CA . PHE A 1 355 ? -11.741 -5.065 -7.943 1.00 84.31 355 PHE A CA 1
ATOM 2770 C C . PHE A 1 355 ? -12.564 -3.797 -8.216 1.00 84.31 355 PHE A C 1
ATOM 2772 O O . PHE A 1 355 ? -13.244 -3.308 -7.322 1.00 84.31 355 PHE A O 1
ATOM 2779 N N . ASP A 1 356 ? -12.548 -3.288 -9.450 1.00 85.50 356 ASP A N 1
ATOM 2780 C CA . ASP A 1 356 ? -13.278 -2.069 -9.815 1.00 85.50 356 ASP A CA 1
ATOM 2781 C C . ASP A 1 356 ? -14.802 -2.255 -9.747 1.00 85.50 356 ASP A C 1
ATOM 2783 O O . ASP A 1 356 ? -15.532 -1.317 -9.421 1.00 85.50 356 ASP A O 1
ATOM 2787 N N . GLU A 1 357 ? -15.286 -3.465 -10.039 1.00 95.69 357 GLU A N 1
ATOM 2788 C CA . GLU A 1 357 ? -16.698 -3.823 -9.918 1.00 95.69 357 GLU A CA 1
ATOM 2789 C C . GLU A 1 357 ? -17.096 -3.920 -8.442 1.00 95.69 357 GLU A C 1
ATOM 2791 O O . GLU A 1 357 ? -18.053 -3.272 -8.017 1.00 95.69 357 GLU A O 1
ATOM 2796 N N . PHE A 1 358 ? -16.299 -4.638 -7.645 1.00 93.94 358 PHE A N 1
ATOM 2797 C CA . PHE A 1 358 ? -16.490 -4.742 -6.199 1.00 93.94 358 PHE A CA 1
ATOM 2798 C C . PHE A 1 358 ? -16.486 -3.365 -5.522 1.00 93.94 358 PHE A C 1
ATOM 2800 O O . PHE A 1 358 ? -17.371 -3.048 -4.728 1.00 93.94 358 PHE A O 1
ATOM 2807 N N . TRP A 1 359 ? -15.507 -2.520 -5.852 1.00 87.25 359 TRP A N 1
ATOM 2808 C CA . TRP A 1 359 ? -15.365 -1.191 -5.264 1.00 87.25 359 TRP A CA 1
ATOM 2809 C C . TRP A 1 359 ? -16.541 -0.284 -5.624 1.00 87.25 359 TRP A C 1
ATOM 2811 O O . TRP A 1 359 ? -17.083 0.399 -4.756 1.00 87.25 359 TRP A O 1
ATOM 2821 N N . ARG A 1 360 ? -16.997 -0.319 -6.883 1.00 93.44 360 ARG A N 1
ATOM 2822 C CA . ARG A 1 360 ? -18.189 0.422 -7.311 1.00 93.44 360 ARG A CA 1
ATOM 2823 C C . ARG A 1 360 ? -19.425 -0.033 -6.544 1.00 93.44 360 ARG A C 1
ATOM 2825 O O . ARG A 1 360 ? -20.182 0.813 -6.065 1.00 93.44 360 ARG A O 1
ATOM 2832 N N . ALA A 1 361 ? -19.597 -1.341 -6.374 1.00 93.62 361 ALA A N 1
ATOM 2833 C CA . ALA A 1 361 ? -20.703 -1.886 -5.604 1.00 93.62 361 ALA A CA 1
ATOM 2834 C C . ALA A 1 361 ? -20.649 -1.463 -4.130 1.00 93.62 361 ALA A C 1
ATOM 2836 O O . ALA A 1 361 ? -21.667 -1.072 -3.567 1.00 93.62 361 ALA A O 1
ATOM 2837 N N . TYR A 1 362 ? -19.459 -1.430 -3.524 1.00 90.31 362 TYR A N 1
ATOM 2838 C CA . TYR A 1 362 ? -19.270 -0.904 -2.169 1.00 90.31 362 TYR A CA 1
ATOM 2839 C C . TYR A 1 362 ? -19.677 0.570 -2.062 1.00 90.31 362 TYR A C 1
ATOM 2841 O O . TYR A 1 362 ? -20.442 0.934 -1.174 1.00 90.31 362 TYR A O 1
ATOM 2849 N N . THR A 1 363 ? -19.225 1.416 -2.992 1.00 88.81 363 THR A N 1
ATOM 2850 C CA . THR A 1 363 ? -19.542 2.857 -2.970 1.00 88.81 363 THR A CA 1
ATOM 2851 C C . THR A 1 363 ? -21.012 3.177 -3.240 1.00 88.81 363 THR A C 1
ATOM 2853 O O . THR A 1 363 ? -21.487 4.226 -2.822 1.00 88.81 363 THR A O 1
ATOM 2856 N N . THR A 1 364 ? -21.722 2.288 -3.937 1.00 93.44 364 THR A N 1
ATOM 2857 C CA . THR A 1 364 ? -23.142 2.448 -4.297 1.00 93.44 364 THR A CA 1
ATOM 2858 C C . THR A 1 364 ? -24.072 1.622 -3.410 1.00 93.44 364 THR A C 1
ATOM 2860 O O . THR A 1 364 ? -25.258 1.534 -3.705 1.00 93.44 364 THR A O 1
ATOM 2863 N N . PHE A 1 365 ? -23.544 1.007 -2.344 1.00 94.12 365 PHE A N 1
ATOM 2864 C CA . PHE A 1 365 ? -24.297 0.149 -1.422 1.00 94.12 365 PHE A CA 1
ATOM 2865 C C . PHE A 1 365 ? -25.021 -1.019 -2.123 1.00 94.12 365 PHE A C 1
ATOM 2867 O O . PHE A 1 365 ? -26.086 -1.456 -1.708 1.00 94.12 365 PHE A O 1
ATOM 2874 N N . SER A 1 366 ? -24.427 -1.551 -3.195 1.00 96.38 366 SER A N 1
ATOM 2875 C CA . SER A 1 366 ? -24.955 -2.670 -3.994 1.00 96.38 366 SER A CA 1
ATOM 2876 C C . SER A 1 366 ? -24.107 -3.946 -3.880 1.00 96.38 366 SER A C 1
ATOM 2878 O O . SER A 1 366 ? -24.207 -4.852 -4.705 1.00 96.38 366 SER A O 1
ATOM 2880 N N . LEU A 1 367 ? -23.273 -4.057 -2.837 1.00 95.75 367 LEU A N 1
ATOM 2881 C CA . LEU A 1 367 ? -22.446 -5.246 -2.594 1.00 95.75 367 LEU A CA 1
ATOM 2882 C C . LEU A 1 367 ? -23.221 -6.568 -2.509 1.00 95.75 367 LEU A C 1
ATOM 2884 O O . LEU A 1 367 ? -22.694 -7.558 -3.012 1.00 95.75 367 LEU A O 1
ATOM 2888 N N . PRO A 1 368 ? -24.437 -6.643 -1.939 1.00 96.56 368 PRO A N 1
ATOM 2889 C CA . PRO A 1 368 ? -25.184 -7.898 -1.944 1.00 96.56 368 PRO A CA 1
ATOM 2890 C C . PRO A 1 368 ? -25.447 -8.444 -3.346 1.00 96.56 368 PRO A C 1
ATOM 2892 O O . PRO A 1 368 ? -25.290 -9.638 -3.562 1.00 96.56 368 PRO A O 1
ATOM 2895 N N . ALA A 1 369 ? -25.710 -7.568 -4.322 1.00 96.31 369 ALA A N 1
ATOM 2896 C CA . ALA A 1 369 ? -25.877 -7.978 -5.713 1.00 96.31 369 ALA A CA 1
ATOM 2897 C C . ALA A 1 369 ? -24.588 -8.582 -6.299 1.00 96.31 369 ALA A C 1
ATOM 2899 O O . ALA A 1 369 ? -24.652 -9.465 -7.151 1.00 96.31 369 ALA A O 1
ATOM 2900 N N . ILE A 1 370 ? -23.412 -8.149 -5.825 1.00 96.75 370 ILE A N 1
ATOM 2901 C CA . ILE A 1 370 ? -22.135 -8.790 -6.164 1.00 96.75 370 ILE A CA 1
ATOM 2902 C C . ILE A 1 370 ? -22.065 -10.184 -5.540 1.00 96.75 370 ILE A C 1
ATOM 2904 O O . ILE A 1 370 ? -21.741 -11.134 -6.244 1.00 96.75 370 ILE A O 1
ATOM 2908 N N . PHE A 1 371 ? -22.404 -10.350 -4.262 1.00 94.50 371 PHE A N 1
ATOM 2909 C CA . PHE A 1 371 ? -22.419 -11.683 -3.650 1.00 94.50 371 PHE A CA 1
ATOM 2910 C C . PHE A 1 371 ? -23.389 -12.633 -4.368 1.00 94.50 371 PHE A C 1
ATOM 2912 O O . PHE A 1 371 ? -22.998 -13.757 -4.675 1.00 94.50 371 PHE A O 1
ATOM 2919 N N . ASP A 1 372 ? -24.586 -12.169 -4.736 1.00 95.06 372 ASP A N 1
ATOM 2920 C CA . ASP A 1 372 ? -25.548 -12.938 -5.538 1.00 95.06 372 ASP A CA 1
ATOM 2921 C C . ASP A 1 372 ? -24.958 -13.326 -6.902 1.00 95.06 372 ASP A C 1
ATOM 2923 O O . ASP A 1 372 ? -24.957 -14.499 -7.280 1.00 95.06 372 ASP A O 1
ATOM 2927 N N . LYS A 1 373 ? -24.373 -12.353 -7.613 1.00 94.56 373 LYS A N 1
ATOM 2928 C CA . LYS A 1 373 ? -23.753 -12.553 -8.932 1.00 94.56 373 LYS A CA 1
ATOM 2929 C C . LYS A 1 373 ? -22.636 -13.601 -8.915 1.00 94.56 373 LYS A C 1
ATOM 2931 O O . LYS A 1 373 ? -22.445 -14.296 -9.911 1.00 94.56 373 LYS A O 1
ATOM 2936 N N . PHE A 1 374 ? -21.894 -13.703 -7.815 1.00 93.00 374 PHE A N 1
ATOM 2937 C CA . PHE A 1 374 ? -20.776 -14.637 -7.665 1.00 93.00 374 PHE A CA 1
ATOM 2938 C C . PHE A 1 374 ? -21.130 -15.887 -6.842 1.00 93.00 374 PHE A C 1
ATOM 2940 O O . PHE A 1 374 ? -20.230 -16.630 -6.467 1.00 93.00 374 PHE A O 1
ATOM 2947 N N . GLY A 1 375 ? -22.421 -16.153 -6.602 1.00 91.19 375 GLY A N 1
ATOM 2948 C CA . GLY A 1 375 ? -22.899 -17.396 -5.982 1.00 91.19 375 GLY A CA 1
ATOM 2949 C C . GLY A 1 375 ? -22.770 -17.468 -4.456 1.00 91.19 375 GLY A C 1
ATOM 2950 O O . GLY A 1 375 ? -23.024 -18.517 -3.879 1.00 91.19 375 GLY A O 1
ATOM 2951 N N . HIS A 1 376 ? -22.426 -16.360 -3.798 1.00 91.81 376 HIS A N 1
ATOM 2952 C CA . HIS A 1 376 ? -22.236 -16.256 -2.346 1.00 91.81 376 HIS A CA 1
ATOM 2953 C C . HIS A 1 376 ? -23.420 -15.595 -1.617 1.00 91.81 376 HIS A C 1
ATOM 2955 O O . HIS A 1 376 ? -23.383 -15.419 -0.402 1.00 91.81 376 HIS A O 1
ATOM 2961 N N . GLY A 1 377 ? -24.480 -15.221 -2.340 1.00 91.94 377 GLY A N 1
ATOM 2962 C CA . GLY A 1 377 ? -25.684 -14.597 -1.779 1.00 91.94 377 GLY A CA 1
ATOM 2963 C C . GLY A 1 377 ? -26.352 -15.424 -0.677 1.00 91.94 377 GLY A C 1
ATOM 2964 O O . GLY A 1 377 ? -26.635 -14.926 0.408 1.00 91.94 377 GLY A O 1
ATOM 2965 N N . ASN A 1 378 ? -26.527 -16.723 -0.916 1.00 91.69 378 ASN A N 1
ATOM 2966 C CA . ASN A 1 378 ? -27.150 -17.615 0.065 1.00 91.69 378 ASN A CA 1
ATOM 2967 C C . ASN A 1 378 ? -26.276 -17.818 1.314 1.00 91.69 378 ASN A C 1
ATOM 2969 O O . ASN A 1 378 ? -26.799 -18.001 2.410 1.00 91.69 378 ASN A O 1
ATOM 2973 N N . GLU A 1 379 ? -24.948 -17.792 1.159 1.00 90.94 379 GLU A N 1
ATOM 2974 C CA . GLU A 1 379 ? -24.007 -17.942 2.274 1.00 90.94 379 GLU A CA 1
ATOM 2975 C C . GLU A 1 379 ? -24.079 -16.737 3.209 1.00 90.94 379 GLU A C 1
ATOM 2977 O O . GLU A 1 379 ? -24.207 -16.917 4.420 1.00 90.94 379 GLU A O 1
ATOM 2982 N N . ILE A 1 380 ? -24.085 -15.514 2.657 1.00 92.62 380 ILE A N 1
ATOM 2983 C CA . ILE A 1 380 ? -24.197 -14.303 3.480 1.00 92.62 380 ILE A CA 1
ATOM 2984 C C . ILE A 1 380 ? -25.522 -14.261 4.245 1.00 92.62 380 ILE A C 1
ATOM 2986 O O . ILE A 1 380 ? -25.524 -13.878 5.411 1.00 92.62 380 ILE A O 1
ATOM 2990 N N . ASP A 1 381 ? -26.622 -14.699 3.630 1.00 88.94 381 ASP A N 1
ATOM 2991 C CA . ASP A 1 381 ? -27.945 -14.660 4.258 1.00 88.94 381 ASP A CA 1
ATOM 2992 C C . ASP A 1 381 ? -28.099 -15.729 5.350 1.00 88.94 381 ASP A C 1
ATOM 2994 O O . ASP A 1 381 ? -28.760 -15.490 6.361 1.00 88.94 381 ASP A O 1
ATOM 2998 N N . ARG A 1 382 ? -27.465 -16.896 5.174 1.00 90.44 382 ARG A N 1
ATOM 2999 C CA . ARG A 1 382 ? -27.518 -18.003 6.137 1.00 90.44 382 ARG A CA 1
ATOM 3000 C C . ARG A 1 382 ? -26.567 -17.808 7.316 1.00 90.44 382 ARG A C 1
ATOM 3002 O O . ARG A 1 382 ? -26.932 -18.121 8.445 1.00 90.44 382 ARG A O 1
ATOM 3009 N N . GLU A 1 383 ? -25.338 -17.370 7.056 1.00 88.62 383 GLU A N 1
ATOM 3010 C CA . GLU A 1 383 ? -24.268 -17.360 8.064 1.00 88.62 383 GLU A CA 1
ATOM 3011 C C . GLU A 1 383 ? -24.176 -16.040 8.818 1.00 88.62 383 GLU A C 1
ATOM 3013 O O . GLU A 1 383 ? -23.762 -16.021 9.977 1.00 88.62 383 GLU A O 1
ATOM 3018 N N . LEU A 1 384 ? -24.565 -14.936 8.179 1.00 86.19 384 LEU A N 1
ATOM 3019 C CA . LEU A 1 384 ? -24.455 -13.599 8.745 1.00 86.19 384 LEU A CA 1
ATOM 3020 C C . LEU A 1 384 ? -25.783 -12.855 8.586 1.00 86.19 384 LEU A C 1
ATOM 3022 O O . LEU A 1 384 ? -25.902 -11.958 7.738 1.00 86.19 384 LEU A O 1
ATOM 3026 N N . PRO A 1 385 ? -26.777 -13.184 9.435 1.00 81.06 385 PRO A N 1
ATOM 3027 C CA . PRO A 1 385 ? -28.027 -12.447 9.495 1.00 81.06 385 PRO A CA 1
ATOM 3028 C C . PRO A 1 385 ? -27.716 -10.949 9.592 1.00 81.06 385 PRO A C 1
ATOM 3030 O O . PRO A 1 385 ? -26.822 -10.533 10.329 1.00 81.06 385 PRO A O 1
ATOM 3033 N N . HIS A 1 386 ? -28.411 -10.132 8.803 1.00 89.31 386 HIS A N 1
ATOM 3034 C CA . HIS A 1 386 ? -28.227 -8.674 8.694 1.00 89.31 386 HIS A CA 1
ATOM 3035 C C . HIS A 1 386 ? -27.019 -8.174 7.890 1.00 89.31 386 HIS A C 1
ATOM 3037 O O . HIS A 1 386 ? -26.980 -6.971 7.615 1.00 89.31 386 HIS A O 1
ATOM 3043 N N . LEU A 1 387 ? -26.074 -9.016 7.443 1.00 90.31 387 LEU A N 1
ATOM 3044 C CA . LEU A 1 387 ? -24.955 -8.533 6.618 1.00 90.31 387 LEU A CA 1
ATOM 3045 C C . LEU A 1 387 ? -25.459 -7.890 5.320 1.00 90.31 387 LEU A C 1
ATOM 3047 O O . LEU A 1 387 ? -24.997 -6.812 4.943 1.00 90.31 387 LEU A O 1
ATOM 3051 N N . ARG A 1 388 ? -26.455 -8.499 4.668 1.00 93.62 388 ARG A N 1
ATOM 3052 C CA . ARG A 1 388 ? -27.091 -7.941 3.466 1.00 93.62 388 ARG A CA 1
ATOM 3053 C C . ARG A 1 388 ? -27.662 -6.544 3.725 1.00 93.62 388 ARG A C 1
ATOM 3055 O O . ARG A 1 388 ? -27.370 -5.610 2.975 1.00 93.62 388 ARG A O 1
ATOM 3062 N N . THR A 1 389 ? -28.402 -6.375 4.818 1.00 93.12 389 THR A N 1
ATOM 3063 C CA . THR A 1 389 ? -28.961 -5.081 5.240 1.00 93.12 389 THR A CA 1
ATOM 3064 C C . THR A 1 389 ? -27.856 -4.068 5.545 1.00 93.12 389 THR A C 1
ATOM 3066 O O . THR A 1 389 ? -27.923 -2.925 5.097 1.00 93.12 389 THR A O 1
ATOM 3069 N N . PHE A 1 390 ? -26.793 -4.488 6.235 1.00 92.75 390 PHE A N 1
ATOM 3070 C CA . PHE A 1 390 ? -25.638 -3.646 6.555 1.00 92.75 390 PHE A CA 1
ATOM 3071 C C . PHE A 1 390 ? -24.918 -3.124 5.312 1.00 92.75 390 PHE A C 1
ATOM 3073 O O . PHE A 1 390 ? -24.574 -1.941 5.233 1.00 92.75 390 PHE A O 1
ATOM 3080 N N . LEU A 1 391 ? -24.696 -4.000 4.332 1.00 92.81 391 LEU A N 1
ATOM 3081 C CA . LEU A 1 391 ? -24.018 -3.659 3.085 1.00 92.81 391 LEU A CA 1
ATOM 3082 C C . LEU A 1 391 ? -24.885 -2.805 2.150 1.00 92.81 391 LEU A C 1
ATOM 3084 O O . LEU A 1 391 ? -24.328 -2.061 1.344 1.00 92.81 391 LEU A O 1
ATOM 3088 N N . SER A 1 392 ? -26.211 -2.888 2.285 1.00 94.19 392 SER A N 1
ATOM 3089 C CA . SER A 1 392 ? -27.171 -2.097 1.499 1.00 94.19 392 SER A CA 1
ATOM 3090 C C . SER A 1 392 ? -27.455 -0.715 2.087 1.00 94.19 392 SER A C 1
ATOM 3092 O O . SER A 1 392 ? -27.991 0.150 1.404 1.00 94.19 392 SER A O 1
ATOM 3094 N N . CYS A 1 393 ? -27.121 -0.494 3.360 1.00 92.44 393 CYS A N 1
ATOM 3095 C CA . CYS A 1 393 ? -27.479 0.727 4.069 1.00 92.44 393 CYS A CA 1
ATOM 3096 C C . CYS A 1 393 ? -26.336 1.766 4.031 1.00 92.44 393 CYS A C 1
ATOM 3098 O O . CYS A 1 393 ? -25.218 1.476 4.506 1.00 92.44 393 CYS A O 1
ATOM 3100 N N . PRO A 1 394 ? -26.598 2.991 3.525 1.00 91.12 394 PRO A N 1
ATOM 3101 C CA . PRO A 1 394 ? -25.644 4.091 3.547 1.00 91.12 394 PRO A CA 1
ATOM 3102 C C . PRO A 1 394 ? -25.140 4.389 4.955 1.00 91.12 394 PRO A C 1
ATOM 3104 O O . PRO A 1 394 ? -25.900 4.356 5.916 1.00 91.12 394 PRO A O 1
ATOM 3107 N N . GLN A 1 395 ? -23.859 4.747 5.097 1.00 84.19 395 GLN A N 1
ATOM 3108 C CA . GLN A 1 395 ? -23.213 4.932 6.408 1.00 84.19 395 GLN A CA 1
ATOM 3109 C C . GLN A 1 395 ? -23.954 5.908 7.351 1.00 84.19 395 GLN A C 1
ATOM 3111 O O . GLN A 1 395 ? -23.868 5.760 8.575 1.00 84.19 395 GLN A O 1
ATOM 3116 N N . GLN A 1 396 ? -24.652 6.896 6.785 1.00 85.88 396 GLN A N 1
ATOM 3117 C CA . GLN A 1 396 ? -25.406 7.925 7.506 1.00 85.88 396 GLN A CA 1
ATOM 3118 C C . GLN A 1 396 ? -26.750 7.414 8.044 1.00 85.88 396 GLN A C 1
ATOM 3120 O O . GLN A 1 396 ? -27.176 7.861 9.103 1.00 85.88 396 GLN A O 1
ATOM 3125 N N . GLU A 1 397 ? -27.361 6.446 7.362 1.00 90.12 397 GLU A N 1
ATOM 3126 C CA . GLU A 1 397 ? -28.676 5.873 7.688 1.00 90.12 397 GLU A CA 1
ATOM 3127 C C . GLU A 1 397 ? -28.572 4.603 8.541 1.00 90.12 397 GLU A C 1
ATOM 3129 O O . GLU A 1 397 ? -29.577 4.032 8.956 1.00 90.12 397 GLU A O 1
ATOM 3134 N N . ARG A 1 398 ? -27.344 4.150 8.820 1.00 92.62 398 ARG A N 1
ATOM 3135 C CA . ARG A 1 398 ? -27.106 2.929 9.590 1.00 92.62 398 ARG A CA 1
ATOM 3136 C C . ARG A 1 398 ? -27.704 3.028 10.996 1.00 92.62 398 ARG A C 1
ATOM 3138 O O . ARG A 1 398 ? -27.345 3.966 11.717 1.00 92.62 398 ARG A O 1
ATOM 3145 N N . PRO A 1 399 ? -28.492 2.023 11.426 1.00 95.44 399 PRO A N 1
ATOM 3146 C CA . PRO A 1 399 ? -28.913 1.862 12.809 1.00 95.44 399 PRO A CA 1
ATOM 3147 C C . PRO A 1 399 ? -27.758 2.042 13.796 1.00 95.44 399 PRO A C 1
ATOM 3149 O O . PRO A 1 399 ? -26.650 1.529 13.592 1.00 95.44 399 PRO A O 1
ATOM 3152 N N . LEU A 1 400 ? -28.020 2.756 14.892 1.00 96.19 400 LEU A N 1
ATOM 3153 C CA . LEU A 1 400 ? -27.012 3.025 15.922 1.00 96.19 400 LEU A CA 1
ATOM 3154 C C . LEU A 1 400 ? -26.487 1.734 16.556 1.00 96.19 400 LEU A C 1
ATOM 3156 O O . LEU A 1 400 ? -25.304 1.660 16.892 1.00 96.19 400 LEU A O 1
ATOM 3160 N N . VAL A 1 401 ? -27.324 0.698 16.641 1.00 96.88 401 VAL A N 1
ATOM 3161 C CA . VAL A 1 401 ? -26.948 -0.612 17.180 1.00 96.88 401 VAL A CA 1
ATOM 3162 C C . VAL A 1 401 ? -25.747 -1.236 16.468 1.00 96.88 401 VAL A C 1
ATOM 3164 O O . VAL A 1 401 ? -24.948 -1.910 17.105 1.00 96.88 401 VAL A O 1
ATOM 3167 N N . TRP A 1 402 ? -25.530 -0.982 15.173 1.00 95.81 402 TRP A N 1
ATOM 3168 C CA . TRP A 1 402 ? -24.347 -1.516 14.487 1.00 95.81 402 TRP A CA 1
ATOM 3169 C C . TRP A 1 402 ? -23.061 -0.835 14.955 1.00 95.81 402 TRP A C 1
ATOM 3171 O O . TRP A 1 402 ? -22.008 -1.468 15.039 1.00 95.81 402 TRP A O 1
ATOM 3181 N N . ARG A 1 403 ? -23.136 0.452 15.306 1.00 95.44 403 ARG A N 1
ATOM 3182 C CA . ARG A 1 403 ? -22.014 1.164 15.929 1.00 95.44 403 ARG A CA 1
ATOM 3183 C C . ARG A 1 403 ? -21.820 0.718 17.379 1.00 95.44 403 ARG A C 1
ATOM 3185 O O . ARG A 1 403 ? -20.676 0.605 17.798 1.00 95.44 403 ARG A O 1
ATOM 3192 N N . LEU A 1 404 ? -22.890 0.370 18.097 1.00 96.19 404 LEU A N 1
ATOM 3193 C CA . LEU A 1 404 ? -22.785 -0.297 19.399 1.00 96.19 404 LEU A CA 1
ATOM 3194 C C . LEU A 1 404 ? -22.100 -1.669 19.276 1.00 96.19 404 LEU A C 1
ATOM 3196 O O . LEU A 1 404 ? -21.177 -1.949 20.029 1.00 96.19 404 LEU A O 1
ATOM 3200 N N . CYS A 1 405 ? -22.466 -2.494 18.290 1.00 94.94 405 CYS A N 1
ATOM 3201 C CA . CYS A 1 405 ? -21.795 -3.774 18.032 1.00 94.94 405 CYS A CA 1
ATOM 3202 C C . CYS A 1 405 ? -20.292 -3.569 17.800 1.00 94.94 405 CYS A C 1
ATOM 3204 O O . CYS A 1 405 ? -19.471 -4.298 18.348 1.00 94.94 405 CYS A O 1
ATOM 3206 N N . HIS A 1 406 ? -19.922 -2.532 17.038 1.00 93.00 406 HIS A N 1
ATOM 3207 C CA . HIS A 1 406 ? -18.521 -2.161 16.848 1.00 93.00 406 HIS A CA 1
ATOM 3208 C C . HIS A 1 406 ? -17.858 -1.745 18.170 1.00 93.00 406 HIS A C 1
ATOM 3210 O O . HIS A 1 406 ? -16.751 -2.195 18.449 1.00 93.00 406 HIS A O 1
ATOM 3216 N N . TYR A 1 407 ? -18.535 -0.953 19.006 1.00 94.44 407 TYR A N 1
ATOM 3217 C CA . TYR A 1 407 ? -18.041 -0.569 20.332 1.00 94.44 407 TYR A CA 1
ATOM 3218 C C . TYR A 1 407 ? -17.731 -1.795 21.208 1.00 94.44 407 TYR A C 1
ATOM 3220 O O . TYR A 1 407 ? -16.646 -1.877 21.777 1.00 94.44 407 TYR A O 1
ATOM 3228 N N . ILE A 1 408 ? -18.635 -2.779 21.249 1.00 95.31 408 ILE A N 1
ATOM 3229 C CA . ILE A 1 408 ? -18.467 -4.027 22.013 1.00 95.31 408 ILE A CA 1
ATOM 3230 C C . ILE A 1 408 ? -17.397 -4.951 21.402 1.00 95.31 408 ILE A C 1
ATOM 3232 O O . ILE A 1 408 ? -16.699 -5.670 22.117 1.00 95.31 408 ILE A O 1
ATOM 3236 N N . ALA A 1 409 ? -17.208 -4.921 20.083 1.00 91.31 409 ALA A N 1
ATOM 3237 C CA . ALA A 1 409 ? -16.174 -5.713 19.417 1.00 91.31 409 ALA A CA 1
ATOM 3238 C C . ALA A 1 409 ? -14.748 -5.180 19.654 1.00 91.31 409 ALA A C 1
ATOM 3240 O O . ALA A 1 409 ? -13.787 -5.939 19.523 1.00 91.31 409 ALA A O 1
ATOM 3241 N N . LEU A 1 410 ? -14.580 -3.897 20.006 1.00 86.69 410 LEU A N 1
ATOM 3242 C CA . LEU A 1 410 ? -13.256 -3.318 20.274 1.00 86.69 410 LEU A CA 1
ATOM 3243 C C . LEU A 1 410 ? -12.576 -3.931 21.507 1.00 86.69 410 LEU A C 1
ATOM 3245 O O . LEU A 1 410 ? -11.349 -3.883 21.605 1.00 86.69 410 LEU A O 1
ATOM 3249 N N . GLY A 1 411 ? -13.342 -4.502 22.440 1.00 81.62 411 GLY A N 1
ATOM 3250 C CA . GLY A 1 411 ? -12.816 -5.149 23.648 1.00 81.62 411 GLY A CA 1
ATOM 3251 C C . GLY A 1 411 ? -12.230 -4.183 24.684 1.00 81.62 411 GLY A C 1
ATOM 3252 O O . GLY A 1 411 ? -11.771 -4.625 25.732 1.00 81.62 411 GLY A O 1
ATOM 3253 N N . ASP A 1 412 ? -12.202 -2.879 24.394 1.00 78.56 412 ASP A N 1
ATOM 3254 C CA . ASP A 1 412 ? -11.598 -1.844 25.230 1.00 78.56 412 ASP A CA 1
ATOM 3255 C C . ASP A 1 412 ? -12.482 -0.595 25.236 1.00 78.56 412 ASP A C 1
ATOM 3257 O O . ASP A 1 412 ? -12.615 0.116 24.235 1.00 78.56 412 ASP A O 1
ATOM 3261 N N . VAL A 1 413 ? -13.042 -0.309 26.412 1.00 72.25 413 VAL A N 1
ATOM 3262 C CA . VAL A 1 413 ? -13.920 0.833 26.699 1.00 72.25 413 VAL A CA 1
ATOM 3263 C C . VAL A 1 413 ? -13.248 2.179 26.352 1.00 72.25 413 VAL A C 1
ATOM 3265 O O . VAL A 1 413 ? -13.941 3.163 26.085 1.00 72.25 413 VAL A O 1
ATOM 3268 N N . ASN A 1 414 ? -11.909 2.232 26.309 1.00 74.62 414 ASN A N 1
ATOM 3269 C CA . ASN A 1 414 ? -11.133 3.435 25.993 1.00 74.62 414 ASN A CA 1
ATOM 3270 C C . ASN A 1 414 ? -10.758 3.561 24.507 1.00 74.62 414 ASN A C 1
ATOM 3272 O O . ASN A 1 414 ? -10.484 4.669 24.043 1.00 74.62 414 ASN A O 1
ATOM 3276 N N . ALA A 1 415 ? -10.750 2.466 23.737 1.00 73.19 415 ALA A N 1
ATOM 3277 C CA . ALA A 1 415 ? -10.367 2.501 22.321 1.00 73.19 415 ALA A CA 1
ATOM 3278 C C . ALA A 1 415 ? -11.353 3.323 21.468 1.00 73.19 415 ALA A C 1
ATOM 3280 O O . ALA A 1 415 ? -10.970 3.937 20.465 1.00 73.19 415 ALA A O 1
ATOM 3281 N N . ALA A 1 416 ? -12.612 3.391 21.904 1.00 75.06 416 ALA A N 1
ATOM 3282 C CA . ALA A 1 416 ? -13.679 4.124 21.236 1.00 75.06 416 ALA A CA 1
ATOM 3283 C C . ALA A 1 416 ? -13.486 5.649 21.205 1.00 75.06 416 ALA A C 1
ATOM 3285 O O . ALA A 1 416 ? -14.025 6.283 20.303 1.00 75.06 416 ALA A O 1
ATOM 3286 N N . ALA A 1 417 ? -12.657 6.227 22.087 1.00 77.06 417 ALA A N 1
ATOM 3287 C CA . ALA A 1 417 ? -12.359 7.667 22.094 1.00 77.06 417 ALA A CA 1
ATOM 3288 C C . ALA A 1 417 ? -11.700 8.156 20.785 1.00 77.06 417 ALA A C 1
ATOM 3290 O O . ALA A 1 417 ? -11.657 9.347 20.487 1.00 77.06 417 ALA A O 1
ATOM 3291 N N . SER A 1 418 ? -11.172 7.229 19.978 1.00 76.81 418 SER A N 1
ATOM 3292 C CA . SER A 1 418 ? -10.631 7.516 18.645 1.00 76.81 418 SER A CA 1
ATOM 3293 C C . SER A 1 418 ? -11.681 7.489 17.519 1.00 76.81 418 SER A C 1
ATOM 3295 O O . SER A 1 418 ? -11.354 7.805 16.375 1.00 76.81 418 SER A O 1
ATOM 3297 N N . LEU A 1 419 ? -12.937 7.129 17.822 1.00 87.44 419 LEU A N 1
ATOM 3298 C CA . LEU A 1 419 ? -14.029 6.914 16.867 1.00 87.44 419 LEU A CA 1
ATOM 3299 C C . LEU A 1 419 ? -15.326 7.609 17.343 1.00 87.44 419 LEU A C 1
ATOM 3301 O O . LEU A 1 419 ? -16.233 6.941 17.844 1.00 87.44 419 LEU A O 1
ATOM 3305 N N . PRO A 1 420 ? -15.485 8.929 17.113 1.00 91.00 420 PRO A N 1
ATOM 3306 C CA . PRO A 1 420 ? -16.583 9.719 17.687 1.00 91.00 420 PRO A CA 1
ATOM 3307 C C . PRO A 1 420 ? -17.990 9.183 17.390 1.00 91.00 420 PRO A C 1
ATOM 3309 O O . PRO A 1 420 ? -18.872 9.227 18.238 1.00 91.00 420 PRO A O 1
ATOM 3312 N N . ALA A 1 421 ? -18.218 8.629 16.195 1.00 90.44 421 ALA A N 1
ATOM 3313 C CA . ALA A 1 421 ? -19.520 8.064 15.831 1.00 90.44 421 ALA A CA 1
ATOM 3314 C C . ALA A 1 421 ? -19.847 6.759 16.583 1.00 90.44 421 ALA A C 1
ATOM 3316 O O . ALA A 1 421 ? -21.019 6.438 16.775 1.00 90.44 421 ALA A O 1
ATOM 3317 N N . VAL A 1 422 ? -18.821 5.993 16.963 1.00 93.00 422 VAL A N 1
ATOM 3318 C CA . VAL A 1 422 ? -18.953 4.749 17.733 1.00 93.00 422 VAL A CA 1
ATOM 3319 C C . VAL A 1 422 ? -19.191 5.084 19.203 1.00 93.00 422 VAL A C 1
ATOM 3321 O O . VAL A 1 422 ? -20.095 4.524 19.816 1.00 93.00 422 VAL A O 1
ATOM 3324 N N . GLU A 1 423 ? -18.456 6.061 19.732 1.00 93.81 423 GLU A N 1
ATOM 3325 C CA . GLU A 1 423 ? -18.660 6.597 21.079 1.00 93.81 423 GLU A CA 1
ATOM 3326 C C . GLU A 1 423 ? -20.056 7.215 21.253 1.00 93.81 423 GLU A C 1
ATOM 3328 O O . GLU A 1 423 ? -20.768 6.849 22.183 1.00 93.81 423 GLU A O 1
ATOM 3333 N N . ALA A 1 424 ? -20.512 8.045 20.307 1.00 94.38 424 ALA A N 1
ATOM 3334 C CA . ALA A 1 424 ? -21.851 8.638 20.346 1.00 94.38 424 ALA A CA 1
ATOM 3335 C C . ALA A 1 424 ? -22.975 7.586 20.318 1.00 94.38 424 ALA A C 1
ATOM 3337 O O . ALA A 1 424 ? -24.018 7.765 20.945 1.00 94.38 424 ALA A O 1
ATOM 3338 N N . ALA A 1 425 ? -22.777 6.474 19.602 1.00 95.62 425 ALA A N 1
ATOM 3339 C CA . ALA A 1 425 ? -23.731 5.371 19.621 1.00 95.62 425 ALA A CA 1
ATOM 3340 C C . ALA A 1 425 ? -23.733 4.655 20.978 1.00 95.62 425 ALA A C 1
ATOM 3342 O O . ALA A 1 425 ? -24.802 4.403 21.523 1.00 95.62 425 ALA A O 1
ATOM 3343 N N . ALA A 1 426 ? -22.562 4.374 21.553 1.00 96.38 426 ALA A N 1
ATOM 3344 C CA . ALA A 1 426 ? -22.463 3.779 22.883 1.00 96.38 426 ALA A CA 1
ATOM 3345 C C . ALA A 1 426 ? -23.135 4.660 23.953 1.00 96.38 426 ALA A C 1
ATOM 3347 O O . ALA A 1 426 ? -23.898 4.158 24.779 1.00 96.38 426 ALA A O 1
ATOM 3348 N N . GLU A 1 427 ? -22.936 5.977 23.882 1.00 96.44 427 GLU A N 1
ATOM 3349 C CA . GLU A 1 427 ? -23.595 6.945 24.760 1.00 96.44 427 GLU A CA 1
ATOM 3350 C C . GLU A 1 427 ? -25.119 6.971 24.567 1.00 96.44 427 GLU A C 1
ATOM 3352 O O . GLU A 1 427 ? -25.855 7.003 25.552 1.00 96.44 427 GLU A O 1
ATOM 3357 N N . ALA A 1 428 ? -25.613 6.872 23.327 1.00 96.94 428 ALA A N 1
ATOM 3358 C CA . ALA A 1 428 ? -27.049 6.773 23.048 1.00 96.94 428 ALA A CA 1
ATOM 3359 C C . ALA A 1 428 ? -27.693 5.524 23.685 1.00 96.94 428 ALA A C 1
ATOM 3361 O O . ALA A 1 428 ? -28.850 5.570 24.106 1.00 96.94 428 ALA A O 1
ATOM 3362 N N . PHE A 1 429 ? -26.930 4.435 23.809 1.00 97.94 429 PHE A N 1
ATOM 3363 C CA . PHE A 1 429 ? -27.297 3.215 24.538 1.00 97.94 429 PHE A CA 1
ATOM 3364 C C . PHE A 1 429 ? -26.944 3.272 26.041 1.00 97.94 429 PHE A C 1
ATOM 3366 O O . PHE A 1 429 ? -27.019 2.268 26.750 1.00 97.94 429 PHE A O 1
ATOM 3373 N N . GLY A 1 430 ? -26.592 4.452 26.554 1.00 96.56 430 GLY A N 1
ATOM 3374 C CA . GLY A 1 430 ? -26.382 4.728 27.972 1.00 96.56 430 GLY A CA 1
ATOM 3375 C C . GLY A 1 430 ? -24.976 4.483 28.497 1.00 96.56 430 GLY A C 1
ATOM 3376 O O . GLY A 1 430 ? -24.746 4.723 29.679 1.00 96.56 430 GLY A O 1
ATOM 3377 N N . ILE A 1 431 ? -24.015 4.075 27.664 1.00 96.06 431 ILE A N 1
ATOM 3378 C CA . ILE A 1 431 ? -22.600 3.951 28.052 1.00 96.06 431 ILE A CA 1
ATOM 3379 C C . ILE A 1 431 ? -21.946 5.344 28.022 1.00 96.06 431 ILE A C 1
ATOM 3381 O O . ILE A 1 431 ? -21.056 5.628 27.224 1.00 96.06 431 ILE A O 1
ATOM 3385 N N . SER A 1 432 ? -22.429 6.248 28.874 1.00 92.94 432 SER A N 1
ATOM 3386 C CA . SER A 1 432 ? -21.951 7.632 28.927 1.00 92.94 432 SER A CA 1
ATOM 3387 C C . SER A 1 432 ? -20.596 7.731 29.644 1.00 92.94 432 SER A C 1
ATOM 3389 O O . SER A 1 432 ? -20.376 7.031 30.641 1.00 92.94 432 SER A O 1
ATOM 3391 N N . PRO A 1 433 ? -19.692 8.634 29.218 1.00 89.69 433 PRO A N 1
ATOM 3392 C CA . PRO A 1 433 ? -18.446 8.915 29.935 1.00 89.69 433 PRO A CA 1
ATOM 3393 C C . PRO A 1 433 ? -18.665 9.447 31.362 1.00 89.69 433 PRO A C 1
ATOM 3395 O O . PRO A 1 433 ? -17.744 9.387 32.173 1.00 89.69 433 PRO A O 1
ATOM 3398 N N . HIS A 1 434 ? -19.868 9.937 31.685 1.00 93.56 434 HIS A N 1
ATOM 3399 C CA . HIS A 1 434 ? -20.231 10.415 33.023 1.00 93.56 434 HIS A CA 1
ATOM 3400 C C . HIS A 1 434 ? -20.555 9.295 34.018 1.00 93.56 434 HIS A C 1
ATOM 3402 O O . HIS A 1 434 ? -20.603 9.539 35.225 1.00 93.56 434 HIS A O 1
ATOM 3408 N N . LEU A 1 435 ? -20.779 8.070 33.538 1.00 93.94 435 LEU A N 1
ATOM 3409 C CA . LEU A 1 435 ? -20.924 6.917 34.413 1.00 93.94 435 LEU A CA 1
ATOM 3410 C C . LEU A 1 435 ? -19.579 6.576 35.057 1.00 93.94 435 LEU A C 1
ATOM 3412 O O . LEU A 1 435 ? -18.520 6.666 34.431 1.00 93.94 435 LEU A O 1
ATOM 3416 N N . ASN A 1 436 ? -19.620 6.123 36.310 1.00 94.88 436 ASN A N 1
ATOM 3417 C CA . ASN A 1 436 ? -18.423 5.575 36.940 1.00 94.88 436 ASN A CA 1
ATOM 3418 C C . ASN A 1 436 ? -17.948 4.321 36.179 1.00 94.88 436 ASN A C 1
ATOM 3420 O O . ASN A 1 436 ? -18.721 3.643 35.500 1.00 94.88 436 ASN A O 1
ATOM 3424 N N . THR A 1 437 ? -16.662 3.998 36.314 1.00 92.56 437 THR A N 1
ATOM 3425 C CA . THR A 1 437 ? -16.015 2.898 35.583 1.00 92.56 437 THR A CA 1
ATOM 3426 C C . THR A 1 437 ? -16.735 1.560 35.750 1.00 92.56 437 THR A C 1
ATOM 3428 O O . THR A 1 437 ? -16.826 0.797 34.792 1.00 92.56 437 THR A O 1
ATOM 3431 N N . ARG A 1 438 ? -17.282 1.284 36.942 1.00 94.81 438 ARG A N 1
ATOM 3432 C CA . ARG A 1 438 ? -18.013 0.042 37.223 1.00 94.81 438 ARG A CA 1
ATOM 3433 C C . ARG A 1 438 ? -19.288 -0.056 36.388 1.00 94.81 438 ARG A C 1
ATOM 3435 O O . ARG A 1 438 ? -19.501 -1.083 35.760 1.00 94.81 438 ARG A O 1
ATOM 3442 N N . ASP A 1 439 ? -20.084 1.007 36.327 1.00 95.44 439 ASP A N 1
ATOM 3443 C CA . ASP A 1 439 ? -21.343 1.020 35.566 1.00 95.44 439 ASP A CA 1
ATOM 3444 C C . ASP A 1 439 ? -21.105 0.897 34.066 1.00 95.44 439 ASP A C 1
ATOM 3446 O O . ASP A 1 439 ? -21.842 0.203 33.369 1.00 95.44 439 ASP A O 1
ATOM 3450 N N . ARG A 1 440 ? -20.034 1.527 33.570 1.00 94.81 440 ARG A N 1
ATOM 3451 C CA . ARG A 1 440 ? -19.629 1.402 32.165 1.00 94.81 440 ARG A CA 1
ATOM 3452 C C . ARG A 1 440 ? -19.246 -0.031 31.817 1.00 94.81 440 ARG A C 1
ATOM 3454 O O . ARG A 1 440 ? -19.686 -0.524 30.786 1.00 94.81 440 ARG A O 1
ATOM 3461 N N . LEU A 1 441 ? -18.460 -0.692 32.670 1.00 93.75 441 LEU A N 1
ATOM 3462 C CA . LEU A 1 441 ? -18.088 -2.097 32.483 1.00 93.75 441 LEU A CA 1
ATOM 3463 C C . LEU A 1 441 ? -19.309 -3.020 32.562 1.00 93.75 441 LEU A C 1
ATOM 3465 O O . LEU A 1 441 ? -19.475 -3.862 31.690 1.00 93.75 441 LEU A O 1
ATOM 3469 N N . GLN A 1 442 ? -20.208 -2.804 33.527 1.00 95.31 442 GLN A N 1
ATOM 3470 C CA . GLN A 1 442 ? -21.434 -3.600 33.645 1.00 95.31 442 GLN A CA 1
ATOM 3471 C C . GLN A 1 442 ? -22.346 -3.448 32.419 1.00 95.31 442 GLN A C 1
ATOM 3473 O O . GLN A 1 442 ? -22.873 -4.443 31.934 1.00 95.31 442 GLN A O 1
ATOM 3478 N N . LEU A 1 443 ? -22.515 -2.232 31.881 1.00 96.75 443 LEU A N 1
ATOM 3479 C CA . LEU A 1 443 ? -23.261 -2.029 30.634 1.00 96.75 443 LEU A CA 1
ATOM 3480 C C . LEU A 1 443 ? -22.557 -2.663 29.430 1.00 96.75 443 LEU A C 1
ATOM 3482 O O . LEU A 1 443 ? -23.223 -3.208 28.556 1.00 96.75 443 LEU A O 1
ATOM 3486 N N . TYR A 1 444 ? -21.227 -2.598 29.381 1.00 95.38 444 TYR A N 1
ATOM 3487 C CA . TYR A 1 444 ? -20.436 -3.220 28.323 1.00 95.38 444 TYR A CA 1
ATOM 3488 C C . TYR A 1 444 ? -20.637 -4.740 28.291 1.00 95.38 444 TYR A C 1
ATOM 3490 O O . TYR A 1 444 ? -20.976 -5.297 27.248 1.00 95.38 444 TYR A O 1
ATOM 3498 N N . GLU A 1 445 ? -20.470 -5.402 29.437 1.00 95.62 445 GLU A N 1
ATOM 3499 C CA . GLU A 1 445 ? -20.681 -6.845 29.596 1.00 95.62 445 GLU A CA 1
ATOM 3500 C C . GLU A 1 445 ? -22.127 -7.223 29.262 1.00 95.62 445 GLU A C 1
ATOM 3502 O O . GLU A 1 445 ? -22.362 -8.115 28.449 1.00 95.62 445 GLU A O 1
ATOM 3507 N N . PHE A 1 446 ? -23.089 -6.464 29.790 1.00 97.50 446 PHE A N 1
ATOM 3508 C CA . PHE A 1 446 ? -24.510 -6.645 29.513 1.00 97.50 446 PHE A CA 1
ATOM 3509 C C . PHE A 1 446 ? -24.839 -6.585 28.014 1.00 97.50 446 PHE A C 1
ATOM 3511 O O . PHE A 1 446 ? -25.533 -7.466 27.509 1.00 97.50 446 PHE A O 1
ATOM 3518 N N . TYR A 1 447 ? -24.355 -5.575 27.283 1.00 97.94 447 TYR A N 1
ATOM 3519 C CA . TYR A 1 447 ? -24.614 -5.487 25.844 1.00 97.94 447 TYR A CA 1
ATOM 3520 C C . TYR A 1 447 ? -23.882 -6.576 25.060 1.00 97.94 447 TYR A C 1
ATOM 3522 O O . TYR A 1 447 ? -24.415 -7.036 24.053 1.00 97.94 447 TYR A O 1
ATOM 3530 N N . GLY A 1 448 ? -22.708 -7.020 25.517 1.00 96.50 448 GLY A N 1
ATOM 3531 C CA . GLY A 1 448 ? -22.032 -8.193 24.962 1.00 96.50 448 GLY A CA 1
ATOM 3532 C C . GLY A 1 448 ? -22.878 -9.459 25.077 1.00 96.50 448 GLY A C 1
ATOM 3533 O O . GLY A 1 448 ? -23.058 -10.166 24.086 1.00 96.50 448 GLY A O 1
ATOM 3534 N N . GLU A 1 449 ? -23.461 -9.708 26.250 1.00 96.88 449 GLU A N 1
ATOM 3535 C CA . GLU A 1 449 ? -24.373 -10.836 26.461 1.00 96.88 449 GLU A CA 1
ATOM 3536 C C . GLU A 1 449 ? -25.668 -10.693 25.652 1.00 96.88 449 GLU A C 1
ATOM 3538 O O . GLU A 1 449 ? -26.093 -11.639 24.987 1.00 96.88 449 GLU A O 1
ATOM 3543 N N . LEU A 1 450 ? -26.282 -9.505 25.662 1.00 97.38 450 LEU A N 1
ATOM 3544 C CA . LEU A 1 450 ? -27.540 -9.254 24.963 1.00 97.38 450 LEU A CA 1
ATOM 3545 C C . LEU A 1 450 ? -27.391 -9.410 23.447 1.00 97.38 450 LEU A C 1
ATOM 3547 O O . LEU A 1 450 ? -28.231 -10.052 22.825 1.00 97.38 450 LEU A O 1
ATOM 3551 N N . LEU A 1 451 ? -26.317 -8.877 22.856 1.00 95.81 451 LEU A N 1
ATOM 3552 C CA . LEU A 1 451 ? -26.022 -9.021 21.425 1.00 95.81 451 LEU A CA 1
ATOM 3553 C C . LEU A 1 451 ? -25.635 -10.456 21.039 1.00 95.81 451 LEU A C 1
ATOM 3555 O O . LEU A 1 451 ? -25.777 -10.830 19.880 1.00 95.81 451 LEU A O 1
ATOM 3559 N N . GLY A 1 452 ? -25.173 -11.269 21.994 1.00 94.19 452 GLY A N 1
ATOM 3560 C CA . GLY A 1 452 ? -24.979 -12.705 21.791 1.00 94.19 452 GLY A CA 1
ATOM 3561 C C . GLY A 1 452 ? -26.285 -13.509 21.796 1.00 94.19 452 GLY A C 1
ATOM 3562 O O . GLY A 1 452 ? -26.329 -14.600 21.232 1.00 94.19 452 GLY A O 1
ATOM 3563 N N . ALA A 1 453 ? -27.346 -12.983 22.417 1.00 95.75 453 ALA A N 1
ATOM 3564 C CA . ALA A 1 453 ? -28.627 -13.670 22.601 1.00 95.75 453 ALA A CA 1
ATOM 3565 C C . ALA A 1 453 ? -29.785 -13.103 21.755 1.00 95.75 453 ALA A C 1
ATOM 3567 O O . ALA A 1 453 ? -30.859 -13.709 21.704 1.00 95.75 453 ALA A O 1
ATOM 3568 N N . ALA A 1 454 ? -29.612 -11.938 21.128 1.00 95.88 454 ALA A N 1
ATOM 3569 C CA . ALA A 1 454 ? -30.685 -11.215 20.456 1.00 95.88 454 ALA A CA 1
ATOM 3570 C C . ALA A 1 454 ? -30.254 -10.597 19.119 1.00 95.88 454 ALA A C 1
ATOM 3572 O O . ALA A 1 454 ? -29.100 -10.229 18.920 1.00 95.88 454 ALA A O 1
ATOM 3573 N N . ASP A 1 455 ? -31.229 -10.437 18.224 1.00 94.50 455 ASP A N 1
ATOM 3574 C CA . ASP A 1 455 ? -31.076 -9.724 16.955 1.00 94.50 455 ASP A CA 1
ATOM 3575 C C . ASP A 1 455 ? -30.769 -8.229 17.212 1.00 94.50 455 ASP A C 1
ATOM 3577 O O . ASP A 1 455 ? -31.556 -7.551 17.892 1.00 94.50 455 ASP A O 1
ATOM 3581 N N . PRO A 1 456 ? -29.661 -7.682 16.670 1.00 95.88 456 PRO A N 1
ATOM 3582 C CA . PRO A 1 456 ? -29.312 -6.272 16.817 1.00 95.88 456 PRO A CA 1
ATOM 3583 C C . PRO A 1 456 ? -30.401 -5.306 16.329 1.00 95.88 456 PRO A C 1
ATOM 3585 O O . PRO A 1 456 ? -30.594 -4.248 16.922 1.00 95.88 456 PRO A O 1
ATOM 3588 N N . LEU A 1 457 ? -31.135 -5.629 15.265 1.00 95.50 457 LEU A N 1
ATOM 3589 C CA . LEU A 1 457 ? -32.188 -4.756 14.743 1.00 95.50 457 LEU A CA 1
ATOM 3590 C C . LEU A 1 457 ? -33.407 -4.714 15.670 1.00 95.50 457 LEU A C 1
ATOM 3592 O O . LEU A 1 457 ? -33.971 -3.640 15.864 1.00 95.50 457 LEU A O 1
ATOM 3596 N N . LEU A 1 458 ? -33.750 -5.827 16.326 1.00 96.50 458 LEU A N 1
ATOM 3597 C CA . LEU A 1 458 ? -34.782 -5.823 17.371 1.00 96.50 458 LEU A CA 1
ATOM 3598 C C . LEU A 1 458 ? -34.332 -5.030 18.605 1.00 96.50 458 LEU A C 1
ATOM 3600 O O . LEU A 1 458 ? -35.136 -4.349 19.239 1.00 96.50 458 LEU A O 1
ATOM 3604 N N . LEU A 1 459 ? -33.036 -5.071 18.930 1.00 97.50 459 LEU A N 1
ATOM 3605 C CA . LEU A 1 459 ? -32.458 -4.234 19.980 1.00 97.50 459 LEU A CA 1
ATOM 3606 C C . LEU A 1 459 ? -32.552 -2.737 19.630 1.00 97.50 459 LEU A C 1
ATOM 3608 O O . LEU A 1 459 ? -32.890 -1.927 20.496 1.00 97.50 459 LEU A O 1
ATOM 3612 N N . GLN A 1 460 ? -32.286 -2.367 18.371 1.00 97.12 460 GLN A N 1
ATOM 3613 C CA . GLN A 1 460 ? -32.491 -1.001 17.880 1.00 97.12 460 GLN A CA 1
ATOM 3614 C C . GLN A 1 460 ? -33.959 -0.585 18.013 1.00 97.12 460 GLN A C 1
ATOM 3616 O O . GLN A 1 460 ? -34.228 0.487 18.545 1.00 97.12 460 GLN A O 1
ATOM 3621 N N . GLU A 1 461 ? -34.902 -1.420 17.574 1.00 97.00 461 GLU A N 1
ATOM 3622 C CA . GLU A 1 461 ? -36.341 -1.141 17.668 1.00 97.00 461 GLU A CA 1
ATOM 3623 C C . GLU A 1 461 ? -36.792 -0.949 19.126 1.00 97.00 461 GLU A C 1
ATOM 3625 O O . GLU A 1 461 ? -37.506 0.005 19.454 1.00 97.00 461 GLU A O 1
ATOM 3630 N N . ALA A 1 462 ? -36.322 -1.807 20.034 1.00 97.94 462 ALA A N 1
ATOM 3631 C CA . ALA A 1 462 ? -36.609 -1.686 21.459 1.00 97.94 462 ALA A CA 1
ATOM 3632 C C . ALA A 1 462 ? -36.048 -0.380 22.048 1.00 97.94 462 ALA A C 1
ATOM 3634 O O . ALA A 1 462 ? -36.717 0.291 22.838 1.00 97.94 462 ALA A O 1
ATOM 3635 N N . TRP A 1 463 ? -34.843 0.019 21.630 1.00 97.62 463 TRP A N 1
ATOM 3636 C CA . TRP A 1 463 ? -34.260 1.306 22.007 1.00 97.62 463 TRP A CA 1
ATOM 3637 C C . TRP A 1 463 ? -35.050 2.484 21.431 1.00 97.62 463 TRP A C 1
ATOM 3639 O O . TRP A 1 463 ? -35.307 3.444 22.150 1.00 97.62 463 TRP A O 1
ATOM 3649 N N . GLU A 1 464 ? -35.485 2.427 20.172 1.00 95.88 464 GLU A N 1
ATOM 3650 C CA . GLU A 1 464 ? -36.243 3.512 19.540 1.00 95.88 464 GLU A CA 1
ATOM 3651 C C . GLU A 1 464 ? -37.606 3.729 20.191 1.00 95.88 464 GLU A C 1
ATOM 3653 O O . GLU A 1 464 ? -38.002 4.881 20.372 1.00 95.88 464 GLU A O 1
ATOM 3658 N N . THR A 1 465 ? -38.269 2.642 20.590 1.00 95.44 465 THR A N 1
ATOM 3659 C CA . THR A 1 465 ? -39.597 2.640 21.226 1.00 95.44 465 THR A CA 1
ATOM 3660 C C . THR A 1 465 ? -39.561 2.835 22.747 1.00 95.44 465 THR A C 1
ATOM 3662 O O . THR A 1 465 ? -40.612 2.912 23.385 1.00 95.44 465 THR A O 1
ATOM 3665 N N . GLY A 1 466 ? -38.370 2.922 23.353 1.00 96.81 466 GLY A N 1
ATOM 3666 C CA . GLY A 1 466 ? -38.207 3.072 24.803 1.00 96.81 466 GLY A CA 1
ATOM 3667 C C . GLY A 1 466 ? -38.745 1.877 25.595 1.00 96.81 466 GLY A C 1
ATOM 3668 O O . GLY A 1 466 ? -39.410 2.050 26.623 1.00 96.81 466 GLY A O 1
ATOM 3669 N N . THR A 1 467 ? -38.497 0.671 25.081 1.00 98.00 467 THR A N 1
ATOM 3670 C CA . THR A 1 467 ? -38.849 -0.620 25.687 1.00 98.00 467 THR A CA 1
ATOM 3671 C C . THR A 1 467 ? -37.619 -1.504 25.907 1.00 98.00 467 THR A C 1
ATOM 3673 O O . THR A 1 467 ? -37.742 -2.716 26.105 1.00 98.00 467 THR A O 1
ATOM 3676 N N . LEU A 1 468 ? -36.426 -0.905 25.909 1.00 98.00 468 LEU A N 1
ATOM 3677 C CA . LEU A 1 468 ? -35.147 -1.595 25.962 1.00 98.00 468 LEU A CA 1
ATOM 3678 C C . LEU A 1 468 ? -35.023 -2.473 27.210 1.00 98.00 468 LEU A C 1
ATOM 3680 O O . LEU A 1 468 ? -34.579 -3.616 27.107 1.00 98.00 468 LEU A O 1
ATOM 3684 N N . LEU A 1 469 ? -35.470 -2.003 28.380 1.00 98.00 469 LEU A N 1
ATOM 3685 C CA . LEU A 1 469 ? -35.435 -2.803 29.609 1.00 98.00 469 LEU A CA 1
ATOM 3686 C C . LEU A 1 469 ? -36.325 -4.046 29.506 1.00 98.00 469 LEU A C 1
ATOM 3688 O O . LEU A 1 469 ? -35.925 -5.130 29.931 1.00 98.00 469 LEU A O 1
ATOM 3692 N N . ARG A 1 470 ? -37.535 -3.891 28.959 1.00 97.94 470 ARG A N 1
ATOM 3693 C CA . ARG A 1 470 ? -38.475 -5.004 28.782 1.00 97.94 470 ARG A CA 1
ATOM 3694 C C . ARG A 1 470 ? -37.895 -6.030 27.813 1.00 97.94 470 ARG A C 1
ATOM 3696 O O . ARG A 1 470 ? -37.781 -7.191 28.183 1.00 97.94 470 ARG A O 1
ATOM 3703 N N . PHE A 1 471 ? -37.451 -5.578 26.641 1.00 98.19 471 PHE A N 1
ATOM 3704 C CA . PHE A 1 471 ? -36.793 -6.428 25.649 1.00 98.19 471 PHE A CA 1
ATOM 3705 C C . PHE A 1 471 ? -35.615 -7.203 26.250 1.00 98.19 471 PHE A C 1
ATOM 3707 O O . PHE A 1 471 ? -35.477 -8.406 26.043 1.00 98.19 471 PHE A O 1
ATOM 3714 N N . SER A 1 472 ? -34.798 -6.527 27.057 1.00 97.88 472 SER A N 1
ATOM 3715 C CA . SER A 1 472 ? -33.642 -7.143 27.707 1.00 97.88 472 SER A CA 1
ATOM 3716 C C . SER A 1 472 ? -34.056 -8.232 28.697 1.00 97.88 472 SER A C 1
ATOM 3718 O O . SER A 1 472 ? -33.482 -9.320 28.679 1.00 97.88 472 SER A O 1
ATOM 3720 N N . LYS A 1 473 ? -35.078 -7.981 29.529 1.00 97.50 473 LYS A N 1
ATOM 3721 C CA . LYS A 1 473 ? -35.625 -8.976 30.470 1.00 97.50 473 LYS A CA 1
ATOM 3722 C C . LYS A 1 473 ? -36.210 -10.187 29.752 1.00 97.50 473 LYS A C 1
ATOM 3724 O O . LYS A 1 473 ? -35.994 -11.305 30.207 1.00 97.50 473 LYS A O 1
ATOM 3729 N N . ASP A 1 474 ? -36.886 -9.975 28.628 1.00 97.81 474 ASP A N 1
ATOM 3730 C CA . ASP A 1 474 ? -37.468 -11.058 27.833 1.00 97.81 474 ASP A CA 1
ATOM 3731 C C . ASP A 1 474 ? -36.378 -11.973 27.234 1.00 97.81 474 ASP A C 1
ATOM 3733 O O . ASP A 1 474 ? -36.604 -13.169 27.057 1.00 97.81 474 ASP A O 1
ATOM 3737 N N . ARG A 1 475 ? -35.179 -11.437 26.953 1.00 97.69 475 ARG A N 1
ATOM 3738 C CA . ARG A 1 475 ? -34.053 -12.190 26.365 1.00 97.69 475 ARG A CA 1
ATOM 3739 C C . ARG A 1 475 ? -33.102 -12.810 27.389 1.00 97.69 475 ARG A C 1
ATOM 3741 O O . ARG A 1 475 ? -32.661 -13.937 27.186 1.00 97.69 475 ARG A O 1
ATOM 3748 N N . LEU A 1 476 ? -32.775 -12.098 28.469 1.00 96.88 476 LEU A N 1
ATOM 3749 C CA . LEU A 1 476 ? -31.772 -12.525 29.460 1.00 96.88 476 LEU A CA 1
ATOM 3750 C C . LEU A 1 476 ? -32.375 -12.971 30.805 1.00 96.88 476 LEU A C 1
ATOM 3752 O O . LEU A 1 476 ? -31.669 -13.537 31.645 1.00 96.88 476 LEU A O 1
ATOM 3756 N N . GLY A 1 477 ? -33.671 -12.746 31.035 1.00 94.56 477 GLY A N 1
ATOM 3757 C CA . GLY A 1 477 ? -34.365 -13.142 32.260 1.00 94.56 477 GLY A CA 1
ATOM 3758 C C . GLY A 1 477 ? -33.813 -12.457 33.514 1.00 94.56 477 GLY A C 1
ATOM 3759 O O . GLY A 1 477 ? -33.598 -11.246 33.549 1.00 94.56 477 GLY A O 1
ATOM 3760 N N . THR A 1 478 ? -33.575 -13.244 34.568 1.00 90.06 478 THR A N 1
ATOM 3761 C CA . THR A 1 478 ? -33.075 -12.769 35.873 1.00 90.06 478 THR A CA 1
ATOM 3762 C C . THR A 1 478 ? -31.565 -12.529 35.913 1.00 90.06 478 THR A C 1
ATOM 3764 O O . THR A 1 478 ? -31.031 -12.229 36.977 1.00 90.06 478 THR A O 1
ATOM 3767 N N . ARG A 1 479 ? -30.857 -12.676 34.785 1.00 92.06 479 ARG A N 1
ATOM 3768 C CA . ARG A 1 479 ? -29.397 -12.488 34.715 1.00 92.06 479 ARG A CA 1
ATOM 3769 C C . ARG A 1 479 ? -28.970 -11.018 34.727 1.00 92.06 479 ARG A C 1
ATOM 3771 O O . ARG A 1 479 ? -27.797 -10.730 34.916 1.00 92.06 479 ARG A O 1
ATOM 3778 N N . ILE A 1 480 ? -29.909 -10.090 34.543 1.00 95.56 480 ILE A N 1
ATOM 3779 C CA . ILE A 1 480 ? -29.610 -8.658 34.486 1.00 95.56 480 ILE A CA 1
ATOM 3780 C C . ILE A 1 480 ? -29.436 -8.108 35.905 1.00 95.56 480 ILE A C 1
ATOM 3782 O O . ILE A 1 480 ? -30.365 -8.150 36.713 1.00 95.56 480 ILE A O 1
ATOM 3786 N N . ASP A 1 481 ? -28.265 -7.534 36.181 1.00 96.50 481 ASP A N 1
ATOM 3787 C CA . ASP A 1 481 ? -27.974 -6.828 37.431 1.00 96.50 481 ASP A CA 1
ATOM 3788 C C . ASP A 1 481 ? -29.020 -5.719 37.692 1.00 96.50 481 ASP A C 1
ATOM 3790 O O . ASP A 1 481 ? -29.447 -4.996 36.782 1.00 96.50 481 ASP A O 1
ATOM 3794 N N . SER A 1 482 ? -29.458 -5.573 38.945 1.00 96.62 482 SER A N 1
ATOM 3795 C CA . SER A 1 482 ? -30.479 -4.588 39.337 1.00 96.62 482 SER A CA 1
ATOM 3796 C C . SER A 1 482 ? -30.055 -3.144 39.041 1.00 96.62 482 SER A C 1
ATOM 3798 O O . SER A 1 482 ? -30.896 -2.286 38.737 1.00 96.62 482 SER A O 1
ATOM 3800 N N . ARG A 1 483 ? -28.748 -2.872 39.057 1.00 96.81 483 ARG A N 1
ATOM 3801 C CA . ARG A 1 483 ? -28.158 -1.590 38.680 1.00 96.81 483 ARG A CA 1
ATOM 3802 C C . ARG A 1 483 ? -28.269 -1.339 37.182 1.00 96.81 483 ARG A C 1
ATOM 3804 O O . ARG A 1 483 ? -28.708 -0.258 36.793 1.00 96.81 483 ARG A O 1
ATOM 3811 N N . VAL A 1 484 ? -27.981 -2.341 36.349 1.00 97.38 484 VAL A N 1
ATOM 3812 C CA . VAL A 1 484 ? -28.194 -2.263 34.892 1.00 97.38 484 VAL A CA 1
ATOM 3813 C C . VAL A 1 484 ? -29.678 -2.048 34.589 1.00 97.38 484 VAL A C 1
ATOM 3815 O O . VAL A 1 484 ? -30.015 -1.158 33.813 1.00 97.38 484 VAL A O 1
ATOM 3818 N N . CYS A 1 485 ? -30.581 -2.756 35.278 1.00 97.56 485 CYS A N 1
ATOM 3819 C CA . CYS A 1 485 ? -32.024 -2.535 35.144 1.00 97.56 485 CYS A CA 1
ATOM 3820 C C . CYS A 1 485 ? -32.425 -1.077 35.422 1.00 97.56 485 CYS A C 1
ATOM 3822 O O . CYS A 1 485 ? -33.248 -0.514 34.701 1.00 97.56 485 CYS A O 1
ATOM 3824 N N . SER A 1 486 ? -31.838 -0.464 36.453 1.00 97.56 486 SER A N 1
ATOM 3825 C CA . SER A 1 486 ? -32.111 0.929 36.827 1.00 97.56 486 SER A CA 1
ATOM 3826 C C . SER A 1 486 ? -31.606 1.918 35.769 1.00 97.56 486 SER A C 1
ATOM 3828 O O . SER A 1 486 ? -32.312 2.870 35.432 1.00 97.56 486 SER A O 1
ATOM 3830 N N . LEU A 1 487 ? -30.423 1.669 35.195 1.00 97.69 487 LEU A N 1
ATOM 3831 C CA . LEU A 1 487 ? -29.862 2.478 34.106 1.00 97.69 487 LEU A CA 1
ATOM 3832 C C . LEU A 1 487 ? -30.731 2.394 32.841 1.00 97.69 487 LEU A C 1
ATOM 3834 O O . LEU A 1 487 ? -31.098 3.426 32.278 1.00 97.69 487 LEU A O 1
ATOM 3838 N N . LEU A 1 488 ? -31.132 1.184 32.438 1.00 97.50 488 LEU A N 1
ATOM 3839 C CA . LEU A 1 488 ? -32.004 0.975 31.277 1.00 97.50 488 LEU A CA 1
ATOM 3840 C C . LEU A 1 488 ? -33.396 1.592 31.478 1.00 97.50 488 LEU A C 1
ATOM 3842 O O . LEU A 1 488 ? -33.936 2.187 30.548 1.00 97.50 488 LEU A O 1
ATOM 3846 N N . ALA A 1 489 ? -33.960 1.530 32.691 1.00 97.75 489 ALA A N 1
ATOM 3847 C CA . ALA A 1 489 ? -35.220 2.209 33.008 1.00 97.75 489 ALA A CA 1
ATOM 3848 C C . ALA A 1 489 ? -35.116 3.730 32.798 1.00 97.75 489 ALA A C 1
ATOM 3850 O O . ALA A 1 489 ? -36.027 4.351 32.244 1.00 97.75 489 ALA A O 1
ATOM 3851 N N . GLY A 1 490 ? -33.991 4.329 33.205 1.00 97.19 490 GLY A N 1
ATOM 3852 C CA . GLY A 1 490 ? -33.702 5.744 32.973 1.00 97.19 490 GLY A CA 1
ATOM 3853 C C . GLY A 1 490 ? -33.618 6.100 31.485 1.00 97.19 490 GLY A C 1
ATOM 3854 O O . GLY A 1 490 ? -34.166 7.129 31.068 1.00 97.19 490 GLY A O 1
ATOM 3855 N N . LEU A 1 491 ? -32.999 5.236 30.673 1.00 96.19 491 LEU A N 1
ATOM 3856 C CA . LEU A 1 491 ? -32.941 5.399 29.216 1.00 96.19 491 LEU A CA 1
ATOM 3857 C C . LEU A 1 491 ? -34.331 5.308 28.578 1.00 96.19 491 LEU A C 1
ATOM 3859 O O . LEU A 1 491 ? -34.695 6.195 27.807 1.00 96.19 491 LEU A O 1
ATOM 3863 N N . ASP A 1 492 ? -35.136 4.310 28.948 1.00 97.62 492 ASP A N 1
ATOM 3864 C CA . ASP A 1 492 ? -36.493 4.115 28.416 1.00 97.62 492 ASP A CA 1
ATOM 3865 C C . ASP A 1 492 ? -37.413 5.308 28.712 1.00 97.62 492 ASP A C 1
ATOM 3867 O O . ASP A 1 492 ? -38.220 5.715 27.871 1.00 97.62 492 ASP A O 1
ATOM 3871 N N . ILE A 1 493 ? -37.309 5.893 29.910 1.00 96.69 493 ILE A N 1
ATOM 3872 C CA . ILE A 1 493 ? -38.061 7.103 30.276 1.00 96.69 493 ILE A CA 1
ATOM 3873 C C . ILE A 1 493 ? -37.592 8.292 29.433 1.00 96.69 493 ILE A C 1
ATOM 3875 O O . ILE A 1 493 ? -38.415 9.030 28.888 1.00 96.69 493 ILE A O 1
ATOM 3879 N N . SER A 1 494 ? -36.276 8.480 29.322 1.00 95.44 494 SER A N 1
ATOM 3880 C CA . SER A 1 494 ? -35.690 9.589 28.564 1.00 95.44 494 SER A CA 1
ATOM 3881 C C . SER A 1 494 ? -36.081 9.517 27.090 1.00 95.44 494 SER A C 1
ATOM 3883 O O . SER A 1 494 ? -36.470 10.526 26.503 1.00 95.44 494 SER A O 1
ATOM 3885 N N . ARG A 1 495 ? -36.067 8.315 26.506 1.00 95.25 495 ARG A N 1
ATOM 3886 C CA . ARG A 1 495 ? -36.436 8.101 25.109 1.00 95.25 495 ARG A CA 1
ATOM 3887 C C . ARG A 1 495 ? -37.914 8.364 24.847 1.00 95.25 495 ARG A C 1
ATOM 3889 O O . ARG A 1 495 ? -38.225 9.110 23.919 1.00 95.25 495 ARG A O 1
ATOM 3896 N N . ARG A 1 496 ? -38.812 7.831 25.683 1.00 95.38 496 ARG A N 1
ATOM 3897 C CA . ARG A 1 496 ? -40.259 8.075 25.548 1.00 95.38 496 ARG A CA 1
ATOM 3898 C C . ARG A 1 496 ? -40.592 9.562 25.603 1.00 95.38 496 ARG A C 1
ATOM 3900 O O . ARG A 1 496 ? -41.330 10.049 24.757 1.00 95.38 496 ARG A O 1
ATOM 3907 N N . ARG A 1 497 ? -39.942 10.322 26.495 1.00 95.31 497 ARG A N 1
ATOM 3908 C CA . ARG A 1 497 ? -40.097 11.789 26.547 1.00 95.31 497 ARG A CA 1
ATOM 3909 C C . ARG A 1 497 ? -39.695 12.475 25.240 1.00 95.31 497 ARG A C 1
ATOM 3911 O O . ARG A 1 497 ? -40.393 13.386 24.801 1.00 95.31 497 ARG A O 1
ATOM 3918 N N . VAL A 1 498 ? -38.588 12.060 24.620 1.00 93.50 498 VAL A N 1
ATOM 3919 C CA . VAL A 1 498 ? -38.158 12.603 23.318 1.00 93.50 498 VAL A CA 1
ATOM 3920 C C . VAL A 1 498 ? -39.187 12.271 22.234 1.00 93.50 498 VAL A C 1
ATOM 3922 O O . VAL A 1 498 ? -39.549 13.141 21.443 1.00 93.50 498 VAL A O 1
ATOM 3925 N N . GLN A 1 499 ? -39.711 11.046 22.221 1.00 92.44 499 GLN A N 1
ATOM 3926 C CA . GLN A 1 499 ? -40.705 10.612 21.240 1.00 92.44 499 GLN A CA 1
ATOM 3927 C C . GLN A 1 499 ? -42.053 11.333 21.403 1.00 92.44 499 GLN A C 1
ATOM 3929 O O . GLN A 1 499 ? -42.657 11.742 20.407 1.00 92.44 499 GLN A O 1
ATOM 3934 N N . ASP A 1 500 ? -42.479 11.581 22.641 1.00 93.62 500 ASP A N 1
ATOM 3935 C CA . ASP A 1 500 ? -43.670 12.374 22.951 1.00 93.62 500 ASP A CA 1
ATOM 3936 C C . ASP A 1 500 ? -43.511 13.823 22.477 1.00 93.62 500 ASP A C 1
ATOM 3938 O O . ASP A 1 500 ? -44.439 14.401 21.908 1.00 93.62 500 ASP A O 1
ATOM 3942 N N . GLN A 1 501 ? -42.325 14.419 22.653 1.00 94.19 501 GLN A N 1
ATOM 3943 C CA . GLN A 1 501 ? -42.037 15.768 22.156 1.00 94.19 501 GLN A CA 1
ATOM 3944 C C . GLN A 1 501 ? -42.074 15.840 20.626 1.00 94.19 501 GLN A C 1
ATOM 3946 O O . GLN A 1 501 ? -42.655 16.778 20.078 1.00 94.19 501 GLN A O 1
ATOM 3951 N N . VAL A 1 502 ? -41.498 14.854 19.931 1.00 92.00 502 VAL A N 1
ATOM 3952 C CA . VAL A 1 502 ? -41.542 14.778 18.460 1.00 92.00 502 VAL A CA 1
ATOM 3953 C C . VAL A 1 502 ? -42.980 14.600 17.968 1.00 92.00 502 VAL A C 1
ATOM 3955 O O . VAL A 1 502 ? -43.392 15.280 17.030 1.00 92.00 502 VAL A O 1
ATOM 3958 N N . SER A 1 503 ? -43.764 13.744 18.627 1.00 92.12 503 SER A N 1
ATOM 3959 C CA . SER A 1 503 ? -45.175 13.515 18.291 1.00 92.12 503 SER A CA 1
ATOM 3960 C C . SER A 1 503 ? -46.022 14.770 18.503 1.00 92.12 503 SER A C 1
ATOM 3962 O O . SER A 1 503 ? -46.824 15.120 17.640 1.00 92.12 503 SER A O 1
ATOM 3964 N N . ARG A 1 504 ? -45.793 15.509 19.600 1.00 92.81 504 ARG A N 1
ATOM 3965 C CA . ARG A 1 504 ? -46.458 16.798 19.857 1.00 92.81 504 ARG A CA 1
ATOM 3966 C C . ARG A 1 504 ? -46.112 17.848 18.807 1.00 92.81 504 ARG A C 1
ATOM 3968 O O . ARG A 1 504 ? -47.023 18.508 18.327 1.00 92.81 504 ARG A O 1
ATOM 3975 N N . ARG A 1 505 ? -44.835 17.970 18.417 1.00 91.00 505 ARG A N 1
ATOM 3976 C CA . ARG A 1 505 ? -44.410 18.909 17.361 1.00 91.00 505 ARG A CA 1
ATOM 3977 C C . ARG A 1 505 ? -45.066 18.590 16.021 1.00 91.00 505 ARG A C 1
ATOM 3979 O O . ARG A 1 505 ? -45.629 19.485 15.404 1.00 91.00 505 ARG A O 1
ATOM 3986 N N . LYS A 1 506 ? -45.088 17.311 15.631 1.00 89.50 506 LYS A N 1
ATOM 3987 C CA . LYS A 1 506 ? -45.793 16.865 14.419 1.00 89.50 506 LYS A CA 1
ATOM 3988 C C . LYS A 1 506 ? -47.297 17.142 14.478 1.00 89.50 506 LYS A C 1
ATOM 3990 O O . LYS A 1 506 ? -47.872 17.515 13.465 1.00 89.50 506 LYS A O 1
ATOM 3995 N N . ALA A 1 507 ? -47.929 16.992 15.644 1.00 87.88 507 ALA A N 1
ATOM 3996 C CA . ALA A 1 507 ? -49.348 17.300 15.818 1.00 87.88 507 ALA A CA 1
ATOM 3997 C C . ALA A 1 507 ? -49.642 18.809 15.739 1.00 87.88 507 ALA A C 1
ATOM 3999 O O . ALA A 1 507 ? -50.677 19.192 15.206 1.00 87.88 507 ALA A O 1
ATOM 4000 N N . THR A 1 508 ? -48.737 19.666 16.226 1.00 87.38 508 THR A N 1
ATOM 4001 C CA . THR A 1 508 ? -48.869 21.131 16.114 1.00 87.38 508 THR A CA 1
ATOM 4002 C C . THR A 1 508 ? -48.499 21.680 14.734 1.00 87.38 508 THR A C 1
ATOM 4004 O O . THR A 1 508 ? -48.955 22.759 14.378 1.00 87.38 508 THR A O 1
ATOM 4007 N N . GLU A 1 509 ? -47.686 20.957 13.960 1.00 78.75 509 GLU A N 1
ATOM 4008 C CA . GLU A 1 509 ? -47.305 21.308 12.581 1.00 78.75 509 GLU A CA 1
ATOM 4009 C C . GLU A 1 509 ? -48.242 20.703 11.522 1.00 78.75 509 GLU A C 1
ATOM 4011 O O . GLU A 1 509 ? -48.101 21.002 10.335 1.00 78.75 509 GLU A O 1
ATOM 4016 N N . ALA A 1 510 ? -49.218 19.879 11.920 1.00 64.25 510 ALA A N 1
ATOM 4017 C CA . ALA A 1 510 ? -50.275 19.447 11.016 1.00 64.25 510 ALA A CA 1
ATOM 4018 C C . ALA A 1 510 ? -51.086 20.686 10.585 1.00 64.25 510 ALA A C 1
ATOM 4020 O O . ALA A 1 510 ? -51.609 21.399 11.446 1.00 64.25 510 ALA A O 1
ATOM 4021 N N . PRO A 1 511 ? -51.175 20.993 9.277 1.00 60.88 511 PRO A N 1
ATOM 4022 C CA . PRO A 1 511 ? -51.757 22.243 8.821 1.00 60.88 511 PRO A CA 1
ATOM 4023 C C . PRO A 1 511 ? -53.229 22.293 9.221 1.00 60.88 511 PRO A C 1
ATOM 4025 O O . PRO A 1 511 ? -53.986 21.364 8.938 1.00 60.88 511 PRO A O 1
ATOM 4028 N N . HIS A 1 512 ? -53.636 23.399 9.849 1.00 58.72 512 HIS A N 1
ATOM 4029 C CA . HIS A 1 512 ? -55.036 23.787 9.961 1.00 58.72 512 HIS A CA 1
ATOM 4030 C C . HIS A 1 512 ? -55.641 23.860 8.549 1.00 58.72 512 HIS A C 1
ATOM 4032 O O . HIS A 1 512 ? -55.600 24.899 7.893 1.00 58.72 512 HIS A O 1
ATOM 4038 N N . GLN A 1 513 ? -56.191 22.746 8.064 1.00 52.78 513 GLN A N 1
ATOM 4039 C CA . GLN A 1 513 ? -57.129 22.759 6.952 1.00 52.78 513 GLN A CA 1
ATOM 4040 C C . GLN A 1 513 ? -58.392 23.457 7.455 1.00 52.78 513 GLN A C 1
ATOM 4042 O O . GLN A 1 513 ? -59.160 22.907 8.243 1.00 52.78 513 GLN A O 1
ATOM 4047 N N . ALA A 1 514 ? -58.550 24.713 7.043 1.00 46.56 514 ALA A N 1
ATOM 4048 C CA . ALA A 1 514 ? -59.783 25.460 7.217 1.00 46.56 514 ALA A CA 1
ATOM 4049 C C . ALA A 1 514 ? -60.937 24.743 6.481 1.00 46.56 514 ALA A C 1
ATOM 4051 O O . ALA A 1 514 ? -60.709 24.157 5.418 1.00 46.56 514 ALA A O 1
ATOM 4052 N N . PRO A 1 515 ? -62.168 24.768 7.023 1.00 46.81 515 PRO A N 1
ATOM 4053 C CA . PRO A 1 515 ? -63.317 24.121 6.399 1.00 46.81 515 PRO A CA 1
ATOM 4054 C C . PRO A 1 515 ? -63.727 24.842 5.102 1.00 46.81 515 PRO A C 1
ATOM 4056 O O . PRO A 1 515 ? -63.468 26.041 4.958 1.00 46.81 515 PRO A O 1
ATOM 4059 N N . PRO A 1 516 ? -64.388 24.146 4.156 1.00 50.31 516 PRO A N 1
ATOM 4060 C CA . PRO A 1 516 ? -64.740 24.725 2.872 1.00 50.31 516 PRO A CA 1
ATOM 4061 C C . PRO A 1 516 ? -65.935 25.666 3.056 1.00 50.31 516 PRO A C 1
ATOM 4063 O O . PRO A 1 516 ? -67.047 25.227 3.344 1.00 50.31 516 PRO A O 1
ATOM 4066 N N . ALA A 1 517 ? -65.703 26.966 2.885 1.00 36.66 517 ALA A N 1
ATOM 4067 C CA . ALA A 1 517 ? -66.759 27.953 2.706 1.00 36.66 517 ALA A CA 1
ATOM 4068 C C . ALA A 1 517 ? -66.825 28.364 1.227 1.00 36.66 517 ALA A C 1
ATOM 4070 O O . ALA A 1 517 ? -65.806 28.496 0.555 1.00 36.66 517 ALA A O 1
ATOM 4071 N N . ALA A 1 518 ? -68.058 28.489 0.747 1.00 47.69 518 ALA A N 1
ATOM 4072 C CA . ALA A 1 518 ? -68.476 28.692 -0.634 1.00 47.69 518 ALA A CA 1
ATOM 4073 C C . ALA A 1 518 ? -68.049 30.039 -1.269 1.00 47.69 518 ALA A C 1
ATOM 4075 O O . ALA A 1 518 ? -67.612 30.949 -0.569 1.00 47.69 518 ALA A O 1
ATOM 4076 N N . ALA A 1 519 ? -68.325 30.143 -2.581 1.00 38.88 519 ALA A N 1
ATOM 4077 C CA . ALA A 1 519 ? -68.132 31.249 -3.541 1.00 38.88 519 ALA A CA 1
ATOM 4078 C C . ALA A 1 519 ? -66.790 31.188 -4.303 1.00 38.88 519 ALA A C 1
ATOM 4080 O O . ALA A 1 519 ? -65.716 31.350 -3.740 1.00 38.88 519 ALA A O 1
ATOM 4081 N N . GLU A 1 520 ? -66.777 30.705 -5.550 1.00 45.72 520 GLU A N 1
ATOM 4082 C CA . GLU A 1 520 ? -67.107 31.437 -6.792 1.00 45.72 520 GLU A CA 1
ATOM 4083 C C . GLU A 1 520 ? -66.160 32.609 -7.104 1.00 45.72 520 GLU A C 1
ATOM 4085 O O . GLU A 1 520 ? -65.844 33.444 -6.266 1.00 45.72 520 GLU A O 1
ATOM 4090 N N . THR A 1 521 ? -65.763 32.678 -8.379 1.00 47.22 521 THR A N 1
ATOM 4091 C CA . THR A 1 521 ? -64.963 33.721 -9.053 1.00 47.22 521 THR A CA 1
ATOM 4092 C C . THR A 1 521 ? -63.485 33.870 -8.671 1.00 47.22 521 THR A C 1
ATOM 4094 O O . THR A 1 521 ? -63.103 34.725 -7.881 1.00 47.22 521 THR A O 1
ATOM 4097 N N . LYS A 1 522 ? -62.626 33.120 -9.378 1.00 39.81 522 LYS A N 1
ATOM 4098 C CA . LYS A 1 522 ? -61.420 33.642 -10.062 1.00 39.81 522 LYS A CA 1
ATOM 4099 C C . LYS A 1 522 ? -60.781 32.533 -10.898 1.00 39.81 522 LYS A C 1
ATOM 4101 O O . LYS A 1 522 ? -59.828 31.873 -10.500 1.00 39.81 522 LYS A O 1
ATOM 4106 N N . LYS A 1 523 ? -61.379 32.316 -12.066 1.00 46.12 523 LYS A N 1
ATOM 4107 C CA . LYS A 1 523 ? -60.859 31.477 -13.142 1.00 46.12 523 LYS A CA 1
ATOM 4108 C C . LYS A 1 523 ? -60.420 32.418 -14.257 1.00 46.12 523 LYS A C 1
ATOM 4110 O O . LYS A 1 523 ? -61.121 32.572 -15.237 1.00 46.12 523 LYS A O 1
ATOM 4115 N N . GLU A 1 524 ? -59.336 33.136 -14.015 1.00 47.59 524 GLU A N 1
ATOM 4116 C CA . GLU A 1 524 ? -58.603 33.934 -14.998 1.00 47.59 524 GLU A CA 1
ATOM 4117 C C . GLU A 1 524 ? -57.343 34.420 -14.283 1.00 47.59 524 GLU A C 1
ATOM 4119 O O . GLU A 1 524 ? -57.437 34.906 -13.154 1.00 47.59 524 GLU A O 1
ATOM 4124 N N . LYS A 1 525 ? -56.183 34.283 -14.934 1.00 43.41 525 LYS A N 1
ATOM 4125 C CA . LYS A 1 525 ? -54.851 34.718 -14.470 1.00 43.41 525 LYS A CA 1
ATOM 4126 C C . LYS A 1 525 ? -53.991 33.693 -13.717 1.00 43.41 525 LYS A C 1
ATOM 4128 O O . LYS A 1 525 ? -53.413 34.031 -12.689 1.00 43.41 525 LYS A O 1
ATOM 4133 N N . LEU A 1 526 ? -53.859 32.471 -14.247 1.00 36.59 526 LEU A N 1
ATOM 4134 C CA . LEU A 1 526 ? -52.704 31.594 -13.954 1.00 36.59 526 LEU A CA 1
ATOM 4135 C C . LEU A 1 526 ? -52.487 30.459 -14.983 1.00 36.59 526 LEU A C 1
ATOM 4137 O O . LEU A 1 526 ? -51.952 29.409 -14.646 1.00 36.59 526 LEU A O 1
ATOM 4141 N N . GLU A 1 527 ? -52.857 30.682 -16.250 1.00 39.16 527 GLU A N 1
ATOM 4142 C CA . GLU A 1 527 ? -52.460 29.824 -17.388 1.00 39.16 527 GLU A CA 1
ATOM 4143 C C . GLU A 1 527 ? -51.435 30.499 -18.325 1.00 39.16 527 GLU A C 1
ATOM 4145 O O . GLU A 1 527 ? -51.122 29.970 -19.384 1.00 39.16 527 GLU A O 1
ATOM 4150 N N . GLU A 1 528 ? -50.844 31.634 -17.933 1.00 42.41 528 GLU A N 1
ATOM 4151 C CA . GLU A 1 528 ? -49.966 32.429 -18.815 1.00 42.41 528 GLU A CA 1
ATOM 4152 C C . GLU A 1 528 ? -48.454 32.298 -18.525 1.00 42.41 528 GLU A C 1
ATOM 4154 O O . GLU A 1 528 ? -47.656 33.017 -19.110 1.00 42.41 528 GLU A O 1
ATOM 4159 N N . GLU A 1 529 ? -48.015 31.369 -17.666 1.00 42.34 529 GLU A N 1
ATOM 4160 C CA . GLU A 1 529 ? -46.578 31.232 -17.330 1.00 42.34 529 GLU A CA 1
ATOM 4161 C C . GLU A 1 529 ? -46.021 29.802 -17.428 1.00 42.34 529 GLU A C 1
ATOM 4163 O O . GLU A 1 529 ? -44.976 29.491 -16.858 1.00 42.34 529 GLU A O 1
ATOM 4168 N N .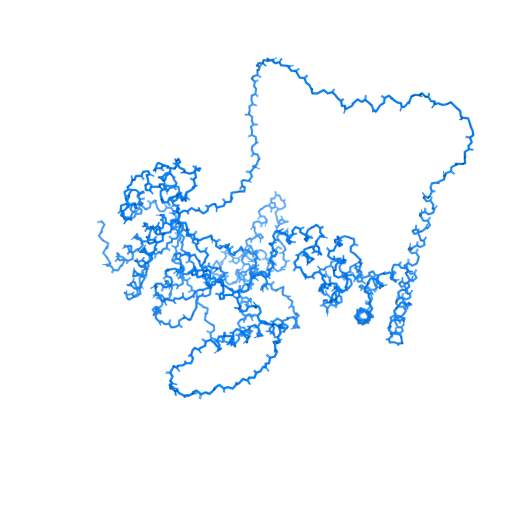 ARG A 1 530 ? -46.673 28.898 -18.172 1.00 39.09 530 ARG A N 1
ATOM 4169 C CA . ARG A 1 530 ? -46.164 27.518 -18.318 1.00 39.09 530 ARG A CA 1
ATOM 4170 C C . ARG A 1 530 ? -46.147 26.952 -19.735 1.00 39.09 530 ARG A C 1
ATOM 4172 O O . ARG A 1 530 ? -46.195 25.740 -19.916 1.00 39.09 530 ARG A O 1
ATOM 4179 N N . GLY A 1 531 ? -46.024 27.826 -20.728 1.00 39.66 531 GLY A N 1
ATOM 4180 C CA . GLY A 1 531 ? -45.880 27.436 -22.127 1.00 39.66 531 GLY A CA 1
ATOM 4181 C C . GLY A 1 531 ? -44.944 28.372 -22.873 1.00 39.66 531 GLY A C 1
ATOM 4182 O O . GLY A 1 531 ? -45.414 29.142 -23.697 1.00 39.66 531 GLY A O 1
ATOM 4183 N N . GLN A 1 532 ? -43.646 28.349 -22.549 1.00 34.53 532 GLN A N 1
ATOM 4184 C CA . GLN A 1 532 ? -42.601 29.007 -23.345 1.00 34.53 532 GLN A CA 1
ATOM 4185 C C . GLN A 1 532 ? -41.197 28.531 -22.929 1.00 34.53 532 GLN A C 1
ATOM 4187 O O . GLN A 1 532 ? -40.369 29.305 -22.467 1.00 34.53 532 GLN A O 1
ATOM 4192 N N . GLU A 1 533 ? -40.914 27.237 -23.085 1.00 36.03 533 GLU A N 1
ATOM 4193 C CA . GLU A 1 533 ? -39.525 26.752 -23.091 1.00 36.03 533 GLU A CA 1
ATOM 4194 C C . GLU A 1 533 ? -39.393 25.455 -23.904 1.00 36.03 533 GLU A C 1
ATOM 4196 O O . GLU A 1 533 ? -38.865 24.458 -23.439 1.00 36.03 533 GLU A O 1
ATOM 4201 N N . GLU A 1 534 ? -39.924 25.449 -25.129 1.00 38.75 534 GLU A N 1
ATOM 4202 C CA . GLU A 1 534 ? -39.672 24.392 -26.117 1.00 38.75 534 GLU A CA 1
ATOM 4203 C C . GLU A 1 534 ? -40.028 24.921 -27.518 1.00 38.75 534 GLU A C 1
ATOM 4205 O O . GLU A 1 534 ? -41.109 24.677 -28.024 1.00 38.75 534 GLU A O 1
ATOM 4210 N N . GLU A 1 535 ? -39.155 25.751 -28.103 1.00 34.41 535 GLU A N 1
ATOM 4211 C CA . GLU A 1 535 ? -38.982 25.920 -29.562 1.00 34.41 535 GLU A CA 1
ATOM 4212 C C . GLU A 1 535 ? -38.014 27.080 -29.843 1.00 34.41 535 GLU A C 1
ATOM 4214 O O . GLU A 1 535 ? -38.395 28.250 -29.798 1.00 34.41 535 GLU A O 1
ATOM 4219 N N . LYS A 1 536 ? -36.749 26.763 -30.154 1.00 34.47 536 LYS A N 1
ATOM 4220 C CA . LYS A 1 536 ? -35.948 27.461 -31.181 1.00 34.47 536 LYS A CA 1
ATOM 4221 C C . LYS A 1 536 ? -34.575 26.810 -31.342 1.00 34.47 536 LYS A C 1
ATOM 4223 O O . LYS A 1 536 ? -33.540 27.355 -30.975 1.00 34.47 536 LYS A O 1
ATOM 4228 N N . GLU A 1 537 ? -34.576 25.657 -31.995 1.00 36.28 537 GLU A N 1
ATOM 4229 C CA . GLU A 1 537 ? -33.459 25.238 -32.835 1.00 36.28 537 GLU A CA 1
ATOM 4230 C C . GLU A 1 537 ? -33.939 25.353 -34.286 1.00 36.28 537 GLU A C 1
ATOM 4232 O O . GLU A 1 537 ? -34.772 24.569 -34.725 1.00 36.28 537 GLU A O 1
ATOM 4237 N N . THR A 1 538 ? -33.499 26.385 -35.014 1.00 31.94 538 THR A N 1
ATOM 4238 C CA . THR A 1 538 ? -33.148 26.317 -36.447 1.00 31.94 538 THR A CA 1
ATOM 4239 C C . THR A 1 538 ? -32.726 27.681 -37.017 1.00 31.94 538 THR A C 1
ATOM 4241 O O . THR A 1 538 ? -33.426 28.681 -36.916 1.00 31.94 538 THR A O 1
ATOM 4244 N N . ALA A 1 539 ? -31.601 27.617 -37.738 1.00 32.94 539 ALA A N 1
ATOM 4245 C CA . ALA A 1 539 ? -31.232 28.368 -38.943 1.00 32.94 539 ALA A CA 1
ATOM 4246 C C . ALA A 1 539 ? -30.574 29.770 -38.866 1.00 32.94 539 ALA A C 1
ATOM 4248 O O . ALA A 1 539 ? -31.218 30.772 -38.590 1.00 32.94 539 ALA A O 1
ATOM 4249 N N . LYS A 1 540 ? -29.332 29.776 -39.406 1.00 34.03 540 LYS A N 1
ATOM 4250 C CA . LYS A 1 540 ? -28.622 30.812 -40.208 1.00 34.03 540 LYS A CA 1
ATOM 4251 C C . LYS A 1 540 ? -28.310 32.151 -39.515 1.00 34.03 540 LYS A C 1
ATOM 4253 O O . LYS A 1 540 ? -29.164 32.757 -38.908 1.00 34.03 540 LYS A O 1
ATOM 4258 N N . GLY A 1 541 ? -27.137 32.766 -39.650 1.00 31.36 541 GLY A N 1
ATOM 4259 C CA . GLY A 1 541 ? -25.973 32.553 -40.506 1.00 31.36 541 GLY A CA 1
ATOM 4260 C C . GLY A 1 541 ? -25.314 33.911 -40.824 1.00 31.36 541 GLY A C 1
ATOM 4261 O O . GLY A 1 541 ? -26.027 34.870 -41.082 1.00 31.36 541 GLY A O 1
ATOM 4262 N N . LYS A 1 542 ? -23.972 33.912 -40.907 1.00 34.38 542 LYS A N 1
ATOM 4263 C CA . LYS A 1 542 ? -23.039 34.895 -41.520 1.00 34.38 542 LYS A CA 1
ATOM 4264 C C . LYS A 1 542 ? -22.651 36.208 -40.796 1.00 34.38 542 LYS A C 1
ATOM 4266 O O . LYS A 1 542 ? -23.503 37.033 -40.508 1.00 34.38 542 LYS A O 1
ATOM 4271 N N . LYS A 1 543 ? -21.312 36.411 -40.830 1.00 34.66 543 LYS A N 1
ATOM 4272 C CA . LYS A 1 543 ? -20.489 37.652 -40.825 1.00 34.66 543 LYS A CA 1
ATOM 4273 C C . LYS A 1 543 ? -20.479 38.455 -39.513 1.00 34.66 543 LYS A C 1
ATOM 4275 O O . LYS A 1 543 ? -21.483 38.497 -38.831 1.00 34.66 543 LYS A O 1
ATOM 4280 N N . GLU A 1 544 ? -19.404 39.103 -39.072 1.00 33.81 544 GLU A N 1
ATOM 4281 C CA . GLU A 1 544 ? -18.112 39.495 -39.655 1.00 33.81 544 GLU A CA 1
ATOM 4282 C C . GLU A 1 544 ? -17.115 39.763 -38.501 1.00 33.81 544 GLU A C 1
ATOM 4284 O O . GLU A 1 544 ? -17.482 39.691 -37.330 1.00 33.81 544 GLU A O 1
ATOM 4289 N N . ASP A 1 545 ? -15.863 40.022 -38.868 1.00 39.69 545 ASP A N 1
ATOM 4290 C CA . ASP A 1 545 ? -14.662 40.218 -38.046 1.00 39.69 545 ASP A CA 1
ATOM 4291 C C . ASP A 1 545 ? -14.767 41.210 -36.867 1.00 39.69 545 ASP A C 1
ATOM 4293 O O . ASP A 1 545 ? -15.555 42.149 -36.901 1.00 39.69 545 ASP A O 1
ATOM 4297 N N . VAL A 1 546 ? -13.898 41.031 -35.856 1.00 34.59 546 VAL A N 1
ATOM 4298 C CA . VAL A 1 546 ? -12.939 42.039 -35.331 1.00 34.59 546 VAL A CA 1
ATOM 4299 C C . VAL A 1 546 ? -12.245 41.503 -34.059 1.00 34.59 546 VAL A C 1
ATOM 4301 O O . VAL A 1 546 ? -12.848 41.272 -33.016 1.00 34.59 546 VAL A O 1
ATOM 4304 N N . GLU A 1 547 ? -10.946 41.250 -34.221 1.00 37.41 547 GLU A N 1
ATOM 4305 C CA . GLU A 1 547 ? -9.810 41.606 -33.354 1.00 37.41 547 GLU A CA 1
ATOM 4306 C C . GLU A 1 547 ? -10.023 41.796 -31.832 1.00 37.41 547 GLU A C 1
ATOM 4308 O O . GLU A 1 547 ? -10.661 42.741 -31.378 1.00 37.41 547 GLU A O 1
ATOM 4313 N N . GLY A 1 548 ? -9.348 40.974 -31.009 1.00 33.72 548 GLY A N 1
ATOM 4314 C CA . GLY A 1 548 ? -9.234 41.266 -29.575 1.00 33.72 548 GLY A CA 1
ATOM 4315 C C . GLY A 1 548 ? -8.628 40.177 -28.685 1.00 33.72 548 GLY A C 1
ATOM 4316 O O . GLY A 1 548 ? -9.345 39.404 -28.070 1.00 33.72 548 GLY A O 1
ATOM 4317 N N . LYS A 1 549 ? -7.294 40.189 -28.558 1.00 36.38 549 LYS A N 1
ATOM 4318 C CA . LYS A 1 549 ? -6.509 39.834 -27.351 1.00 36.38 549 LYS A CA 1
ATOM 4319 C C . LYS A 1 549 ? -6.838 38.515 -26.617 1.00 36.38 549 LYS A C 1
ATOM 4321 O O . LYS A 1 549 ? -7.659 38.440 -25.711 1.00 36.38 549 LYS A O 1
ATOM 4326 N N . LYS A 1 550 ? -6.028 37.496 -26.912 1.00 30.64 550 LYS A N 1
ATOM 4327 C CA . LYS A 1 550 ? -5.981 36.213 -26.204 1.00 30.64 550 LYS A CA 1
ATOM 4328 C C . LYS A 1 550 ? -4.975 36.264 -25.041 1.00 30.64 550 LYS A C 1
ATOM 4330 O O . LYS A 1 550 ? -3.770 36.298 -25.275 1.00 30.64 550 LYS A O 1
ATOM 4335 N N . VAL A 1 551 ? -5.469 36.240 -23.802 1.00 42.81 551 VAL A N 1
ATOM 4336 C CA . VAL A 1 551 ? -4.732 35.781 -22.610 1.00 42.81 551 VAL A CA 1
ATOM 4337 C C . VAL A 1 551 ? -5.414 34.483 -22.184 1.00 42.81 551 VAL A C 1
ATOM 4339 O O . VAL A 1 551 ? -6.536 34.511 -21.694 1.00 42.81 551 VAL A O 1
ATOM 4342 N N . GLU A 1 552 ? -4.785 33.342 -22.464 1.00 33.25 552 GLU A N 1
ATOM 4343 C CA . GLU A 1 552 ? -5.261 32.029 -22.014 1.00 33.25 552 GLU A CA 1
ATOM 4344 C C . GLU A 1 552 ? -4.511 31.619 -20.746 1.00 33.25 552 GLU A C 1
ATOM 4346 O O . GLU A 1 552 ? -3.330 31.269 -20.795 1.00 33.25 552 GLU A O 1
ATOM 4351 N N . ASP A 1 553 ? -5.240 31.595 -19.632 1.00 37.56 553 ASP A N 1
ATOM 4352 C CA . ASP A 1 553 ? -4.986 30.681 -18.526 1.00 37.56 553 ASP A CA 1
ATOM 4353 C C . ASP A 1 553 ? -5.318 29.253 -18.984 1.00 37.56 553 ASP A C 1
ATOM 4355 O O . ASP A 1 553 ? -6.459 28.932 -19.322 1.00 37.56 553 ASP A O 1
ATOM 4359 N N . LYS A 1 554 ? -4.314 28.371 -18.992 1.00 31.52 554 LYS A N 1
ATOM 4360 C CA . LYS A 1 554 ? -4.504 26.923 -19.140 1.00 31.52 554 LYS A CA 1
ATOM 4361 C C . LYS A 1 554 ? -4.480 26.267 -17.764 1.00 31.52 554 LYS A C 1
ATOM 4363 O O . LYS A 1 554 ? -3.415 25.952 -17.236 1.00 31.52 554 LYS A O 1
ATOM 4368 N N . VAL A 1 555 ? -5.668 26.024 -17.215 1.00 32.94 555 VAL A N 1
ATOM 4369 C CA . VAL A 1 555 ? -5.894 25.048 -16.140 1.00 32.94 555 VAL A CA 1
ATOM 4370 C C . VAL A 1 555 ? -6.088 23.669 -16.776 1.00 32.94 555 VAL A C 1
ATOM 4372 O O . VAL A 1 555 ? -6.735 23.526 -17.811 1.00 32.94 555 VAL A O 1
ATOM 4375 N N . GLY A 1 556 ? -5.409 22.679 -16.199 1.00 31.47 556 GLY A N 1
ATOM 4376 C CA . GLY A 1 556 ? -5.037 21.426 -16.841 1.00 31.47 556 GLY A CA 1
ATOM 4377 C C . GLY A 1 556 ? -6.163 20.424 -17.087 1.00 31.47 556 GLY A C 1
ATOM 4378 O O . GLY A 1 556 ? -6.995 20.154 -16.226 1.00 31.47 556 GLY A O 1
ATOM 4379 N N . ALA A 1 557 ? -6.085 19.788 -18.253 1.00 29.62 557 ALA A N 1
ATOM 4380 C CA . ALA A 1 557 ? -6.588 18.442 -18.466 1.00 29.62 557 ALA A CA 1
ATOM 4381 C C . ALA A 1 557 ? -5.439 17.467 -18.162 1.00 29.62 557 ALA A C 1
ATOM 4383 O O . ALA A 1 557 ? -4.448 17.415 -18.892 1.00 29.62 557 ALA A O 1
ATOM 4384 N N . GLU A 1 558 ? -5.536 16.732 -17.054 1.00 30.72 558 GLU A N 1
ATOM 4385 C CA . GLU A 1 558 ? -4.625 15.624 -16.769 1.00 30.72 558 GLU A CA 1
ATOM 4386 C C . GLU A 1 558 ? -5.013 14.410 -17.624 1.00 30.72 558 GLU A C 1
ATOM 4388 O O . GLU A 1 558 ? -6.027 13.745 -17.402 1.00 30.72 558 GLU A O 1
ATOM 4393 N N . ASP A 1 559 ? -4.167 14.132 -18.616 1.00 33.28 559 ASP A N 1
ATOM 4394 C CA . ASP A 1 559 ? -4.164 12.918 -19.423 1.00 33.28 559 ASP A CA 1
ATOM 4395 C C . ASP A 1 559 ? -4.077 11.666 -18.532 1.00 33.28 559 ASP A C 1
ATOM 4397 O O . ASP A 1 559 ? -3.021 11.335 -17.981 1.00 33.28 559 ASP A O 1
ATOM 4401 N N . LYS A 1 560 ? -5.152 10.871 -18.483 1.00 36.28 560 LYS A N 1
ATOM 4402 C CA . LYS A 1 560 ? -5.078 9.451 -18.101 1.00 36.28 560 LYS A CA 1
ATOM 4403 C C . LYS A 1 560 ? -4.366 8.669 -19.207 1.00 36.28 560 LYS A C 1
ATOM 4405 O O . LYS A 1 560 ? -4.979 7.969 -20.011 1.00 36.28 560 LYS A O 1
ATOM 4410 N N . LYS A 1 561 ? -3.041 8.782 -19.246 1.00 36.59 561 LYS A N 1
ATOM 4411 C CA . LYS A 1 561 ? -2.180 8.004 -20.135 1.00 36.59 561 LYS A CA 1
ATOM 4412 C C . LYS A 1 561 ? -2.048 6.588 -19.575 1.00 36.59 561 LYS A C 1
ATOM 4414 O O . LYS A 1 561 ? -1.212 6.321 -18.717 1.00 36.59 561 LYS A O 1
ATOM 4419 N N . GLN A 1 562 ? -2.879 5.665 -20.056 1.00 36.00 562 GLN A N 1
ATOM 4420 C CA . GLN A 1 562 ? -2.564 4.240 -19.947 1.00 36.00 562 GLN A CA 1
ATOM 4421 C C . GLN A 1 562 ? -1.184 4.011 -20.580 1.00 36.00 562 GLN A C 1
ATOM 4423 O O . GLN A 1 562 ? -0.982 4.279 -21.767 1.00 36.00 562 GLN A O 1
ATOM 4428 N N . GLU A 1 563 ? -0.232 3.555 -19.769 1.00 42.34 563 GLU A N 1
ATOM 4429 C CA . GLU A 1 563 ? 1.130 3.191 -20.161 1.00 42.34 563 GLU A CA 1
ATOM 4430 C C . GLU A 1 563 ? 1.043 1.970 -21.101 1.00 42.34 563 GLU A C 1
ATOM 4432 O O . GLU A 1 563 ? 1.076 0.818 -20.676 1.00 42.34 563 GLU A O 1
ATOM 4437 N N . LYS A 1 564 ? 0.805 2.208 -22.400 1.00 53.78 564 LYS A N 1
ATOM 4438 C CA . LYS A 1 564 ? 0.767 1.144 -23.413 1.00 53.78 564 LYS A CA 1
ATOM 4439 C C . LYS A 1 564 ? 2.147 0.485 -23.463 1.00 53.78 564 LYS A C 1
ATOM 4441 O O . LYS A 1 564 ? 3.141 1.168 -23.703 1.00 53.78 564 LYS A O 1
ATOM 4446 N N . VAL A 1 565 ? 2.187 -0.834 -23.261 1.00 52.56 565 VAL A N 1
ATOM 4447 C CA . VAL A 1 565 ? 3.396 -1.668 -2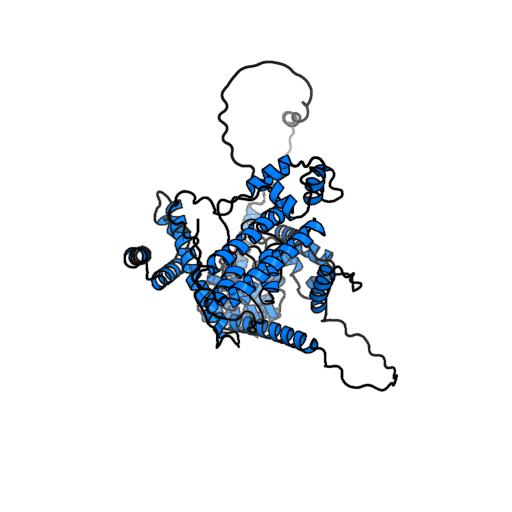3.345 1.00 52.56 565 VAL A CA 1
ATOM 4448 C C . VAL A 1 565 ? 4.098 -1.397 -24.678 1.00 52.56 565 VAL A C 1
ATOM 4450 O O . VAL A 1 565 ? 3.490 -1.478 -25.746 1.00 52.56 565 VAL A O 1
ATOM 4453 N N . THR A 1 566 ? 5.370 -1.012 -24.625 1.00 62.22 566 THR A N 1
ATOM 4454 C CA . THR A 1 566 ? 6.205 -0.817 -25.814 1.00 62.22 566 THR A CA 1
ATOM 4455 C C . THR A 1 566 ? 7.579 -1.427 -25.573 1.00 62.22 566 THR A C 1
ATOM 4457 O O . THR A 1 566 ? 8.080 -1.362 -24.456 1.00 62.22 566 THR A O 1
ATOM 4460 N N . ASN A 1 567 ? 8.216 -1.972 -26.614 1.00 66.06 567 ASN A N 1
ATOM 4461 C CA . ASN A 1 567 ? 9.564 -2.567 -26.532 1.00 66.06 567 ASN A CA 1
ATOM 4462 C C . ASN A 1 567 ? 10.694 -1.532 -26.406 1.00 66.06 567 ASN A C 1
ATOM 4464 O O . ASN A 1 567 ? 11.872 -1.881 -26.384 1.00 66.06 567 ASN A O 1
ATOM 4468 N N . PHE A 1 568 ? 10.346 -0.246 -26.323 1.00 69.31 568 PHE A N 1
ATOM 4469 C CA . PHE A 1 568 ? 11.292 0.861 -26.226 1.00 69.31 568 PHE A CA 1
ATOM 4470 C C . PHE A 1 568 ? 12.295 0.713 -25.072 1.00 69.31 568 PHE A C 1
ATOM 4472 O O . PHE A 1 568 ? 13.489 0.885 -25.324 1.00 69.31 568 PHE A O 1
ATOM 4479 N N . PRO A 1 569 ? 11.881 0.341 -23.846 1.00 67.69 569 PRO A N 1
ATOM 4480 C CA . PRO A 1 569 ? 12.825 0.183 -22.747 1.00 67.69 569 PRO A CA 1
ATOM 4481 C C . PRO A 1 569 ? 13.796 -0.986 -22.949 1.00 67.69 569 PRO A C 1
ATOM 4483 O O . PRO A 1 569 ? 14.959 -0.869 -22.579 1.00 67.69 569 PRO A O 1
ATOM 4486 N N . MET A 1 570 ? 13.364 -2.085 -23.586 1.00 72.81 570 MET A N 1
ATOM 4487 C CA . MET A 1 570 ? 14.248 -3.214 -23.923 1.00 72.81 570 MET A CA 1
ATOM 4488 C C . MET A 1 570 ? 15.325 -2.808 -24.929 1.00 72.81 570 MET A C 1
ATOM 4490 O O . MET A 1 570 ? 16.502 -3.082 -24.712 1.00 72.81 570 MET A O 1
ATOM 4494 N N . LEU A 1 571 ? 14.946 -2.083 -25.985 1.00 71.31 571 LEU A N 1
ATOM 4495 C CA . LEU A 1 571 ? 15.902 -1.569 -26.970 1.00 71.31 571 LEU A CA 1
ATOM 4496 C C . LEU A 1 571 ? 16.912 -0.588 -26.373 1.00 71.31 571 LEU A C 1
ATOM 4498 O O . LEU A 1 571 ? 18.066 -0.562 -26.794 1.00 71.31 571 LEU A O 1
ATOM 4502 N N . ALA A 1 572 ? 16.484 0.229 -25.409 1.00 69.06 572 ALA A N 1
ATOM 4503 C CA . ALA A 1 572 ? 17.362 1.158 -24.707 1.00 69.06 572 ALA A CA 1
ATOM 4504 C C . ALA A 1 572 ? 18.284 0.457 -23.689 1.00 69.06 572 ALA A C 1
ATOM 4506 O O . ALA A 1 572 ? 19.366 0.969 -23.400 1.00 69.06 572 ALA A O 1
ATOM 4507 N N . ALA A 1 573 ? 17.883 -0.705 -23.161 1.00 70.31 573 ALA A N 1
ATOM 4508 C CA . ALA A 1 573 ? 18.656 -1.465 -22.181 1.00 70.31 573 ALA A CA 1
ATOM 4509 C C . ALA A 1 573 ? 19.871 -2.188 -22.795 1.00 70.31 573 ALA A C 1
ATOM 4511 O O . ALA A 1 573 ? 20.930 -2.206 -22.169 1.00 70.31 573 ALA A O 1
ATOM 4512 N N . VAL A 1 574 ? 19.762 -2.722 -24.020 1.00 73.06 574 VAL A N 1
ATOM 4513 C CA . VAL A 1 574 ? 20.843 -3.501 -24.669 1.00 73.06 574 VAL A CA 1
ATOM 4514 C C . VAL A 1 574 ? 22.171 -2.721 -24.758 1.00 73.06 574 VAL A C 1
ATOM 4516 O O . VAL A 1 574 ? 23.178 -3.207 -24.244 1.00 73.06 574 VAL A O 1
ATOM 4519 N N . PRO A 1 575 ? 22.218 -1.477 -25.281 1.00 68.69 575 PRO A N 1
ATOM 4520 C CA . PRO A 1 575 ? 23.462 -0.703 -25.320 1.00 68.69 575 PRO A CA 1
ATOM 4521 C C . PRO A 1 575 ? 24.082 -0.405 -23.950 1.00 68.69 575 PRO A C 1
ATOM 4523 O O . PRO A 1 575 ? 25.292 -0.203 -23.835 1.00 68.69 575 PRO A O 1
ATOM 4526 N N . ARG A 1 576 ? 23.255 -0.322 -22.901 1.00 68.44 576 ARG A N 1
ATOM 4527 C CA . ARG A 1 576 ? 23.706 0.001 -21.540 1.00 68.44 576 ARG A CA 1
ATOM 4528 C C . ARG A 1 576 ? 24.402 -1.175 -20.889 1.00 68.44 576 ARG A C 1
ATOM 4530 O O . ARG A 1 576 ? 25.393 -0.965 -20.197 1.00 68.44 576 ARG A O 1
ATOM 4537 N N . LEU A 1 577 ? 23.898 -2.382 -21.124 1.00 70.69 577 LEU A N 1
ATOM 4538 C CA . LEU A 1 577 ? 24.526 -3.611 -20.655 1.00 70.69 577 LEU A CA 1
ATOM 4539 C C . LEU A 1 577 ? 25.921 -3.769 -21.258 1.00 70.69 577 LEU A C 1
ATOM 4541 O O . LEU A 1 577 ? 26.884 -3.926 -20.506 1.00 70.69 577 LEU A O 1
ATOM 4545 N N . LEU A 1 578 ? 26.043 -3.530 -22.568 1.00 65.19 578 LEU A N 1
ATOM 4546 C CA . LEU A 1 578 ? 27.327 -3.592 -23.267 1.00 65.19 578 LEU A CA 1
ATOM 4547 C C . LEU A 1 578 ? 28.318 -2.575 -22.695 1.00 65.19 578 LEU A C 1
ATOM 4549 O O . LEU A 1 578 ? 29.481 -2.893 -22.440 1.00 65.19 578 LEU A O 1
ATOM 4553 N N . GLY A 1 579 ? 27.842 -1.355 -22.421 1.00 62.25 579 GLY A N 1
ATOM 4554 C CA . GLY A 1 579 ? 28.642 -0.326 -21.763 1.00 62.25 579 GLY A CA 1
ATOM 4555 C C . GLY A 1 579 ? 29.037 -0.682 -20.325 1.00 62.25 579 GLY A C 1
ATOM 4556 O O . GLY A 1 579 ? 30.158 -0.381 -19.912 1.00 62.25 579 GLY A O 1
ATOM 4557 N N . ALA A 1 580 ? 28.162 -1.348 -19.568 1.00 64.69 580 ALA A N 1
ATOM 4558 C CA . ALA A 1 580 ? 28.438 -1.793 -18.204 1.00 64.69 580 ALA A CA 1
ATOM 4559 C C . ALA A 1 580 ? 29.472 -2.930 -18.174 1.00 64.69 580 ALA A C 1
ATOM 4561 O O . ALA A 1 580 ? 30.418 -2.856 -17.388 1.00 64.69 580 ALA A O 1
ATOM 4562 N N . SER A 1 581 ? 29.357 -3.925 -19.066 1.00 63.44 581 SER A N 1
ATOM 4563 C CA . SER A 1 581 ? 30.352 -5.000 -19.192 1.00 63.44 581 SER A CA 1
ATOM 4564 C C . SER A 1 581 ? 31.726 -4.443 -19.563 1.00 63.44 581 SER A C 1
ATOM 4566 O O . SER A 1 581 ? 32.723 -4.856 -18.975 1.00 63.44 581 SER A O 1
ATOM 4568 N N . TRP A 1 582 ? 31.792 -3.498 -20.507 1.00 60.72 582 TRP A N 1
ATOM 4569 C CA . TRP A 1 582 ? 33.050 -2.852 -20.893 1.00 60.72 582 TRP A CA 1
ATOM 4570 C C . TRP A 1 582 ? 33.657 -2.032 -19.755 1.00 60.72 582 TRP A C 1
ATOM 4572 O O . TRP A 1 582 ? 34.857 -2.116 -19.508 1.00 60.72 582 TRP A O 1
ATOM 4582 N N . SER A 1 583 ? 32.832 -1.263 -19.041 1.00 63.00 583 SER A N 1
ATOM 4583 C CA . SER A 1 583 ? 33.304 -0.422 -17.935 1.00 63.00 583 SER A CA 1
ATOM 4584 C C . SER A 1 583 ? 33.873 -1.267 -16.793 1.00 63.00 583 SER A C 1
ATOM 4586 O O . SER A 1 583 ? 34.952 -0.961 -16.301 1.00 63.00 583 SER A O 1
ATOM 4588 N N . LEU A 1 584 ? 33.200 -2.365 -16.425 1.00 61.03 584 LEU A N 1
ATOM 4589 C CA . LEU A 1 584 ? 33.676 -3.301 -15.398 1.00 61.03 584 LEU A CA 1
ATOM 4590 C C . LEU A 1 584 ? 34.995 -3.983 -15.789 1.00 61.03 584 LEU A C 1
ATOM 4592 O O . LEU A 1 584 ? 35.890 -4.101 -14.955 1.00 61.03 584 LEU A O 1
ATOM 4596 N N . LEU A 1 585 ? 35.142 -4.386 -17.055 1.00 57.88 585 LEU A N 1
ATOM 4597 C CA . LEU A 1 585 ? 36.390 -4.964 -17.565 1.00 57.88 585 LEU A CA 1
ATOM 4598 C C . LEU A 1 585 ? 37.540 -3.945 -17.563 1.00 57.88 585 LEU A C 1
ATOM 4600 O O . LEU A 1 585 ? 38.666 -4.290 -17.210 1.00 57.88 585 LEU A O 1
ATOM 4604 N N . LEU A 1 586 ? 37.273 -2.680 -17.900 1.00 60.00 586 LEU A N 1
ATOM 4605 C CA . LEU A 1 586 ? 38.289 -1.624 -17.865 1.00 60.00 586 LEU A CA 1
ATOM 4606 C C . LEU A 1 586 ? 38.766 -1.326 -16.437 1.00 60.00 586 LEU A C 1
ATOM 4608 O O . LEU A 1 586 ? 39.973 -1.175 -16.231 1.00 60.00 586 LEU A O 1
ATOM 4612 N N . SER A 1 587 ? 37.866 -1.320 -15.445 1.00 57.12 587 SER A N 1
ATOM 4613 C CA . SER A 1 587 ? 38.220 -1.111 -14.031 1.00 57.12 587 SER A CA 1
ATOM 4614 C C . SER A 1 587 ? 39.169 -2.183 -13.474 1.00 57.12 587 SER A C 1
ATOM 4616 O O . SER A 1 587 ? 39.944 -1.877 -12.570 1.00 57.12 587 SER A O 1
ATOM 4618 N N . LEU A 1 588 ? 39.151 -3.406 -14.020 1.00 50.56 588 LEU A N 1
ATOM 4619 C CA . LEU A 1 588 ? 40.061 -4.491 -13.626 1.00 50.56 588 LEU A CA 1
ATOM 4620 C C . LEU A 1 588 ? 41.489 -4.294 -14.131 1.00 50.56 588 LEU A C 1
ATOM 4622 O O . LEU A 1 588 ? 42.449 -4.634 -13.449 1.00 50.56 588 LEU A O 1
ATOM 4626 N N . THR A 1 589 ? 41.643 -3.743 -15.333 1.00 51.84 589 THR A N 1
ATOM 4627 C CA . THR A 1 589 ? 42.963 -3.637 -15.971 1.00 51.84 589 THR A CA 1
ATOM 4628 C C . THR A 1 589 ? 43.837 -2.528 -15.386 1.00 51.84 589 THR A C 1
ATOM 4630 O O . THR A 1 589 ? 44.992 -2.400 -15.785 1.00 51.84 589 THR A O 1
ATOM 4633 N N . GLY A 1 590 ? 43.303 -1.684 -14.488 1.00 46.12 590 GLY A N 1
ATOM 4634 C CA . GLY A 1 590 ? 44.008 -0.523 -13.924 1.00 46.12 590 GLY A CA 1
ATOM 4635 C C . GLY A 1 590 ? 44.513 0.478 -14.975 1.00 46.12 590 GLY A C 1
ATOM 4636 O O . GLY A 1 590 ? 45.206 1.438 -14.638 1.00 46.12 590 GLY A O 1
ATOM 4637 N N . SER A 1 591 ? 44.183 0.269 -16.251 1.00 41.28 591 SER A N 1
ATOM 4638 C CA . SER A 1 591 ? 44.787 0.973 -17.368 1.00 41.28 591 SER A CA 1
ATOM 4639 C C . SER A 1 591 ? 43.949 2.199 -17.681 1.00 41.28 591 SER A C 1
ATOM 4641 O O . SER A 1 591 ? 43.091 2.197 -18.562 1.00 41.28 591 SER A O 1
ATOM 4643 N N . SER A 1 592 ? 44.200 3.288 -16.954 1.00 37.97 592 SER A N 1
ATOM 4644 C CA . SER A 1 592 ? 43.860 4.607 -17.475 1.00 37.97 592 SER A CA 1
ATOM 4645 C C . SER A 1 592 ? 44.829 4.930 -18.620 1.00 37.97 592 SER A C 1
ATOM 4647 O O . SER A 1 592 ? 45.828 5.625 -18.431 1.00 37.97 592 SER A O 1
ATOM 4649 N N . ARG A 1 593 ? 44.578 4.407 -19.818 1.00 34.09 593 ARG A N 1
ATOM 4650 C CA . ARG A 1 593 ? 45.088 5.031 -21.042 1.00 34.09 593 ARG A CA 1
ATOM 4651 C C . ARG A 1 593 ? 43.894 5.650 -21.756 1.00 34.09 593 ARG A C 1
ATOM 4653 O O . ARG A 1 593 ? 42.944 4.947 -22.086 1.00 34.09 593 ARG A O 1
ATOM 4660 N N . GLY A 1 594 ? 43.917 6.983 -21.797 1.00 35.34 594 GLY A N 1
ATOM 4661 C CA . GLY A 1 594 ? 42.886 7.827 -22.394 1.00 35.34 594 GLY A CA 1
ATOM 4662 C C . GLY A 1 594 ? 42.911 7.841 -23.909 1.00 35.34 594 GLY A C 1
ATOM 4663 O O . GLY A 1 594 ? 43.823 7.217 -24.499 1.00 35.34 594 GLY A O 1
#

Radius of gyration: 35.45 Å; chains: 1; bounding box: 114×98×82 Å

Foldseek 3Di:
DVLVVVLVCCCVVPVPPLVVNLVSLLVCLVVDDLQNQLVVCVVCSVVSSVVNVVSNVSSVVVVVVVLVVVVLVLDPPSVVPDDDDQDDPPPPPPPPPPPPCQPDHQDALCNLCVVLVHDLFQVVVCVLWDDDPPPVCPPPGSVNLRVLLVVLPDPAADEDPLLSVLVRCQLVVNQLQPCPVADEDPKADEPLSQQLNCQLRNHDYPHYQDDFFLRYARDADFRGDPVSLVSSLRSLVSSLVVLSCCSVVPSPPDHGDDIPPPPPRPVVSPPDPDPDPPVVVVVSVVVVVVVVVVVVVVVVPPDDDDDDDDDDDDDDDDDDDDDDDDPPVVVVVVVVCVVVVHDDPDDDDQDDDDPVNCVVCQVQLNNLVVCVVRVNNVVCVVPPPCPNVVSNDDPVRDQLLVLCVVCLVVVDVPVCVVPVSSQVSCVLVPLDPPDDPVLNVLSSVLSVVDVVQDDSVVCSVCLQQLNNLVSSCVGPPPPRDPSNSVSSNVSSVVNVVVVVVVVVVVVVPPDPPDDDDDDDDDPDPDPPPPPPDDDDDDDDDDDDDDDDDDDDDDDDDDDPDPPPDTCSSSSSVSVNSVVNSVSSVVSVVVDPDD

=== Feature glossary ===
The record interleaves many kinds of information about one protein. Here is each kind framed as the question it answers.

Q: What are the backbone torsion angles?
A: φ (phi) and ψ (psi) are the two rotatable backbone dihedrals per residue: φ is the C(i-1)–N–Cα–C torsion, ψ is the N–Cα–C–N(i+1) torsion, both in degrees on (−180°, 180°]. α-helical residues cluster near (−60°, −45°); β-strand residues near (−120°, +130°). A Ramachandran plot is simply a scatter of (φ, ψ) for every residue.

Q: What is the amino-acid chain?
A: This is the polypeptide sequence — one letter per residue, N-terminus first. Length ranges from a few dozen residues for small domains to over a thousand for large multi-domain proteins.

Q: How mobile is each atom in the crystal?
A: For experimental (PDB) structures, the B-factor (temperature factor) quantifies the positional spread of each atom in the crystal — a combination of thermal vibration and static disorder — in units of Å². High B-factors mark flexible loops or poorly resolved regions; low B-factors mark the rigid, well-ordered core.

Q: Are the domains correctly placed relative to each other?
A: Predicted Aligned Error (PAE) is an AlphaFold confidence matrix: entry (i, j) is the expected error in the position of residue j, in ångströms, when the prediction is superimposed on the true structure at residue i. Low PAE within a block of residues means that block is internally rigid and well-predicted; high PAE between two blocks means their relative placement is uncertain even if each block individually is confident.

Q: How confident is the AlphaFold model at each residue?
A: pLDDT is the predicted lDDT-Cα score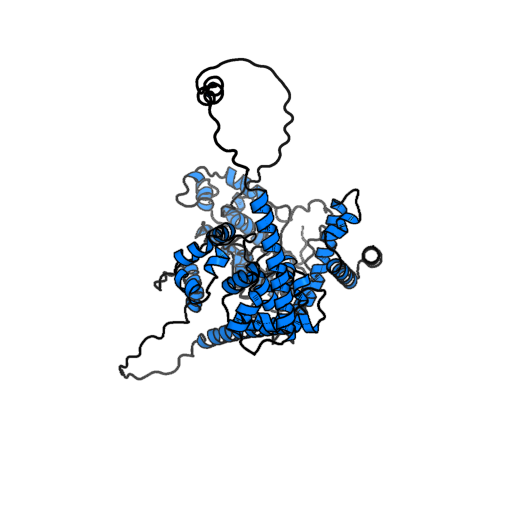: AlphaFold's confidence that the local environment of each residue (all inter-atomic distances within 15 Å) is correctly placed. It is a per-residue number between 0 and 100, with higher meaning more reliable.

Q: What family and function is it annotated with?
A: Functional annotations link the protein to curated databases. InterPro entries identify conserved domains and families by matching the sequence against member-database signatures (Pfam, PROSITE, CDD, …). Gene Ontology (GO) terms describe molecular function, biological process, and cellular component in a controlled vocabulary. CATH places the structure in a hierarchical fold classification (Class/Architecture/Topology/Homologous-superfamily). The organism is the source species.

Q: How big and how compact is the whole molecule?
A: Three whole-structure scalars: the radius of gyration (RMS distance of Cα from centroid, in Å), the count of Cα–Cα contacts (pairs closer than 8 Å and separated by more than four residues in sequence — i.e. tertiary, not local, contacts), and the bounding-box dimensions. Together they distinguish compact globular folds from extended fibres or disordered chains.

Q: What known structures does this most resemble?
A: The Foldseek neighbor list gives the closest experimentally determined structures in the PDB, ranked by structural alignment. TM-score near 1 means near-identical fold; near 0.3 means only rough topology match. This is how one finds what a novel AlphaFold prediction most resembles in the solved-structure universe.

Q: Which residues are buried vs exposed?
A: SASA measures how much of the protein is reachable by solvent. It is computed by rolling a water-sized probe over the atomic surface and summing the exposed area (Å²). Per-residue SASA distinguishes core (buried, low SASA) from surface (exposed, high SASA) residues; total SASA is a whole-molecule size measure.

Q: Which residues are in helices, strands, or loops?
A: Eight-state secondary structure (DSSP): H is the canonical α-helix, G the tighter 3₁₀-helix, I the wider π-helix; E/B are β-structure, T and S are turns and bends, and '-' is everything else. DSSP derives these from the pattern of main-chain N–H···O=C hydrogen bonds, not from the sequence.

Q: Where is each backbone atom in 3D?
A: Structure coordinates are given as an mmCIF _atom_site loop: one row per atom with element, residue name, chain id, sequence number, and x/y/z position in Å. Only the four main-chain atoms per residue are included here; side chains are omitted to keep the record compact.

Q: What if only a Cα trace is available?
A: Three-state secondary structure (P-SEA) collapses the eight DSSP classes into helix (a), strand (b), and coil (c). P-SEA assigns these from Cα geometry alone — distances and angles — without requiring backbone oxygens, so it works on any Cα trace.

Q: What do the rendered images show?
A: The six renders are orthographic views along the three Cartesian axes in both directions. Representation (cartoon, sticks, or surface) and color scheme (sequence-rainbow or by-chain) vary across proteins so the training set covers all the common visualization conventions.

Q: What does the local fold look like, residue by residue?
A: Foldseek's 3Di representation compresses backbone geometry into a per-residue letter drawn from a learned twenty-state alphabet. It captures the tertiary interaction pattern around each residue — which residues are packed against it in space, regardless of where they are in sequence.

Q: What do the diagnostic plots show?
A: The contact map is a binary N×N matrix image: pixel (i, j) is dark where Cα_i and Cα_j are within 8 Å and |i−j|>4. Because the |i−j|>4 filter removes local helical contacts, off-diagonal stripes parallel to the main diagonal indicate parallel β-sheets; stripes perpendicular to it indicate antiparallel β-sheets. The Ramachandran plot scatters every residue's (φ, ψ) pair against the sterically allowed regions. The PAE heatmap renders the predicted-aligned-error matrix.